Protein AF-0000000086274623 (afdb_homodimer)

Nearest PDB structures (foldseek):
  3n6q-assembly1_C  TM=8.538E-01  e=5.873E-21  Escherichia coli DH5[alpha]
  4aub-assembly1_B  TM=8.154E-01  e=6.224E-21  Escherichia coli K-12
  3n6q-assembly3_H-2  TM=8.302E-01  e=2.106E-20  Escherichia coli DH5[alpha]
  3n6q-assembly3_E-2  TM=8.415E-01  e=3.162E-20  Escherichia coli DH5[alpha]
  4aub-assembly1_C  TM=8.349E-01  e=3.988E-20  Escherichia coli K-12

Radius of gyration: 36.7 Å; Cα contacts (8 Å, |Δi|>4): 1396; chains: 2; bounding box: 78×183×95 Å

Organism: Populus euphratica (NCBI:txid75702)

pLDDT: mean 86.49, std 23.36, range [16.39, 98.94]

Sequence (740 aa):
MAMAMNVTSACFYLESNRRSVHGVRVVASKNFSVSKTEENKVKLGASDLKVSRLGLGAWSWGDTGYWNNSEWDDAKTKAAKSAFDVSIDGGITLFDTAEVYGSWLLNGAVNSETLLGSFIKERKQKDPEVEVAVATKFAALPWRLGRQSVVKALKDSLSRLGLSSVELYQLHWPGIWGNEGYIDGLGDAVEQGLVKAVGVSNYDESKLRNAYKKLKERGVPLAANQVNYSLIYRQPEENGVKAACDELGITLIAYSPMAQGVLTGKYTPENPPSGPRGKIYTPEFLTKLQPLLKRIKEIGQSYSKTNTQVILNWLLAQENVLPIPGAKNAQQAEEFAGALGWRLTSEEINELRSLAQDIIPLGFAQTIGKMAMAMNVTSACFYLESNRRSVHGVRVVASKNFSVSKTEENKVKLGASDLKVSRLGLGAWSWGDTGYWNNSEWDDAKTKAAKSAFDVSIDGGITLFDTAEVYGSWLLNGAVNSETLLGSFIKERKQKDPEVEVAVATKFAALPWRLGRQSVVKALKDSLSRLGLSSVELYQLHWPGIWGNEGYIDGLGDAVEQGLVKAVGVSNYDESKLRNAYKKLKERGVPLAANQVNYSLIYRQPEENGVKAACDELGITLIAYSPMAQGVLTGKYTPENPPSGPRGKIYTPEFLTKLQPLLKRIKEIGQSYSKTNTQVILNWLLAQENVLPIPGAKNAQQAEEFAGALGWRLTSEEINELRSLAQDIIPLGFAQTIGK

Foldseek 3Di:
DDDDPPPDCCPPCPPPPPPVPPPPPPPPPPPPVVPPQVVQWDAQFPAPDIFGLAAAEQLLPQAQAANNVRDDDPVLLVFQLLLQVLLLVLNHAEYEAEQPRLDVVRPGRDHSLLSQLVSVVVVCVVPVPRHHAYEYEDEQDQVQDFLVSLLVVLVVSCVSSVHQAHAEYEHAAAHPVGCLRNLVNQLVCVVVVRYRAYEYEPDALVRRVVSQVNCVVVVGGHRAYEYADELQDHVCVVRCNVVSCVVRRGFYEHECHCVVPLQQVPAALVRHDDHPVCVQCHSVLRVLCVVLSVLLQVVCVVVVAGSLLSRLLLQSVSPSYYYHYYDSGNVVSNNNSSNPDDHDDPVSSVVSSVSSVPRHGPPVCVVRND/DDDDDPPDPPVPCPDDPPPPPVPPPPPPPPPPVVPPQVVQWDAQFPAPDIFGLAAAEQLLPQAQAANNVRDDDPVLLVFQLLLQVLLLVLNHAEYEAEQPRLDVVRPGRDHSLLSQLVSVVVVCVVPVPRHHAYEYEDEQDQVQDFLVSLQVVLVVSCVSSVHQAHAEYEHAAAHPVHCLRNLVNQLVCVVVVRYRAYEYEPDALVRRVVSQVNCVVVVGGHRAYEYADELQDHVCVVRCNVVSCVVRRGFYEHECHCVVPLQQVPAAQVRHDDHPVCVQCHSVLRVLCVVLSVLLQVVCVVVVAGSLLSRLLLQSVSPSYYYHYYDSGNVVSNNNSSNPDDHDDPVSSVVSSVSSVPRHGPPVCVVRND

InterPro domains:
  IPR018170 Aldo/keto reductase, conserved site [PS00062] (186-203)
  IPR023210 NADP-dependent oxidoreductase domain [PF00248] (53-355)
  IPR036812 NAD(P)-dependent oxidoreductase domain superfamily [G3DSA:3.20.20.100] (40-362)
  IPR036812 NAD(P)-dependent oxidoreductase domain superfamily [SSF51430] (42-358)
  IPR050791 Aldo/Keto Reductase [PTHR43625] (41-357)

Solvent-accessible surface area (backbone atoms only — not comparable to full-atom values): 39030 Å² total; per-residue (Å²): 138,90,86,82,86,79,84,84,82,80,76,78,74,76,77,74,76,72,71,75,68,74,60,69,68,68,67,69,68,74,73,73,74,64,68,74,74,73,75,54,50,38,63,36,30,68,34,90,51,68,36,34,58,39,37,35,24,33,62,58,40,32,18,14,60,74,70,35,81,66,49,72,53,69,69,54,52,51,26,37,45,40,12,52,52,40,20,47,76,56,58,34,30,27,39,37,44,24,66,59,24,10,16,70,92,55,59,20,78,35,39,22,37,39,51,51,20,52,47,51,54,56,47,34,73,79,36,73,81,65,74,73,40,40,31,36,31,43,79,51,44,93,87,56,64,47,28,64,43,43,42,52,48,48,53,53,44,29,61,46,28,70,42,85,52,39,46,29,42,23,36,55,40,67,38,87,42,48,49,66,38,47,52,50,9,51,52,51,29,43,76,70,54,42,26,73,37,34,34,36,14,63,55,51,39,68,57,41,54,50,49,40,52,58,32,48,76,70,72,40,54,49,14,32,40,35,33,72,34,28,81,51,40,56,57,39,73,73,62,44,30,46,58,46,24,64,74,70,35,22,24,34,32,18,37,50,31,42,60,82,48,57,58,47,61,80,47,40,47,91,46,47,53,66,67,68,52,26,74,42,44,29,41,68,54,41,53,70,42,43,66,46,48,51,50,41,42,54,55,10,57,77,68,77,41,49,31,53,20,44,51,50,24,52,48,57,66,64,59,69,37,36,43,25,47,68,46,67,25,37,70,55,26,52,47,56,47,65,25,55,95,64,78,75,50,73,65,55,50,51,49,52,48,61,61,24,68,83,46,67,58,64,49,62,39,64,33,64,62,117,134,83,82,73,88,79,79,77,78,78,73,77,78,76,81,76,75,73,72,79,71,76,70,75,71,69,68,69,71,74,74,74,76,67,74,75,73,75,77,52,50,38,64,37,29,68,35,92,52,68,36,33,58,39,35,35,23,34,63,57,39,32,18,13,60,74,71,36,82,68,50,72,52,69,68,53,52,51,26,36,44,40,13,52,53,40,20,48,76,56,60,35,30,27,38,37,46,26,67,58,24,9,15,70,90,56,59,19,76,36,38,23,37,38,52,50,21,54,48,49,54,56,47,34,73,77,37,73,80,64,74,73,40,39,31,37,31,43,78,52,44,94,85,58,61,48,28,62,43,45,42,53,50,48,53,52,46,27,60,46,27,71,42,82,54,38,46,31,41,24,37,55,39,66,37,88,41,48,49,65,38,45,51,50,8,51,53,50,29,43,76,70,56,43,27,73,39,34,34,38,14,62,54,50,39,68,58,41,52,52,50,40,52,58,33,47,77,70,71,40,54,48,14,32,41,35,32,73,34,27,79,52,39,57,58,40,74,74,63,44,31,47,58,47,23,64,71,71,36,22,23,35,30,18,35,48,32,41,59,82,47,56,58,47,62,81,46,39,47,92,47,48,54,68,68,70,51,26,74,42,45,29,42,69,53,41,54,70,42,44,66,47,50,51,50,42,42,54,55,9,57,76,68,77,42,48,31,53,20,44,51,50,25,52,47,58,66,64,59,69,37,37,42,25,45,69,45,67,24,36,69,55,27,51,46,55,51,65,25,54,98,66,77,76,50,72,65,55,51,51,49,52,47,60,62,25,67,83,47,67,58,63,50,63,38,62,32,65,64,116

Secondary structure (DSSP, 8-state):
-----------------------------------TTGGGEEE-TTSS-EEESSEEE-TTTT-SSSSSTT---HHHHHHHHHHHHHHHHTT--EEE--TTTTSGGGT-SS-HHHHHHHHHHHHHHH-TT---EEEEEE---TT--HHHHHHHHHHHHHHHHT-S-EEEEEESS--SS-SHHHHHHHHHHHHTTSEEEEEEES--HHHHHHHHHHHHHTT--EEEEEEE-BTTB-HHHHSSHHHHHHHHT-EEEEESTTTTTGGGT--BTTBPPPTTHHHHS-HHHHHHHHHHHHHHHHHHHHHT--HHHHHHHHHHTSSSEEE--B-SSHHHHHHHHTTSS----HHHHHHHHHHHTT---HHHIIIII-/-----------------------------------SSGGGEEE-TTSS-EEESSEEE-TTTT-SSSSSTT---HHHHHHHHHHHHHHHHTT--EEE--TTTTSGGGT-SS-HHHHHHHHHHHHHHH-TT---EEEEEE---TT--HHHHHHHHHHHHHHHHT-S-EEEEEESS--SS-SHHHHHHHHHHHHTTSEEEEEEES--HHHHHHHHHHHHHTT--EEEEEEE-BTTB-HHHHSSHHHHHHHHT-EEEEESTTTTTGGGT--BTTBPPPTTHHHHS-HHHHHHHHHHHHHHHHHHHHHT--HHHHHHHHHHTSSSEEE--B-SSHHHHHHHHTTSS----HHHHHHHHHHHTT---HHHIIIII-

Structure (mmCIF, N/CA/C/O backbone):
data_AF-0000000086274623-model_v1
#
loop_
_entity.id
_entity.type
_entity.pdbx_description
1 polymer 'Uncharacterized oxidoreductase At1g06690, chloroplastic-like'
#
loop_
_atom_site.group_PDB
_atom_site.id
_atom_site.type_symbol
_atom_site.label_atom_id
_atom_site.label_alt_id
_atom_site.label_comp_id
_atom_site.label_asym_id
_atom_site.label_entity_id
_atom_site.label_seq_id
_atom_site.pdbx_PDB_ins_code
_atom_site.Cartn_x
_atom_site.Cartn_y
_atom_site.Cartn_z
_atom_site.occupancy
_atom_site.B_iso_or_equiv
_atom_site.auth_seq_id
_atom_site.auth_comp_id
_atom_site.auth_asym_id
_atom_site.auth_atom_id
_atom_site.pdbx_PDB_model_num
ATOM 1 N N . MET A 1 1 ? -46.938 74.812 41.156 1 18.73 1 MET A N 1
ATOM 2 C CA . MET A 1 1 ? -46.219 75.875 41.844 1 18.73 1 MET A CA 1
ATOM 3 C C . MET A 1 1 ? -44.75 75.562 41.938 1 18.73 1 MET A C 1
ATOM 5 O O . MET A 1 1 ? -44.344 74.438 42.25 1 18.73 1 MET A O 1
ATOM 9 N N . ALA A 1 2 ? -43.594 76.5 41.688 1 17.27 2 ALA A N 1
ATOM 10 C CA . ALA A 1 2 ? -42.469 76.5 40.75 1 17.27 2 ALA A CA 1
ATOM 11 C C . ALA A 1 2 ? -41.25 75.812 41.406 1 17.27 2 ALA A C 1
ATOM 13 O O . ALA A 1 2 ? -40.438 75.188 40.719 1 17.27 2 ALA A O 1
ATOM 14 N N . MET A 1 3 ? -40.906 75.438 42.812 1 16.88 3 MET A N 1
ATOM 15 C CA . MET A 1 3 ? -39.875 76.25 43.375 1 16.88 3 MET A CA 1
ATOM 16 C C . MET A 1 3 ? -38.5 75.75 43.062 1 16.88 3 MET A C 1
ATOM 18 O O . MET A 1 3 ? -38.25 74.5 43.125 1 16.88 3 MET A O 1
ATOM 22 N N . ALA A 1 4 ? -37.375 76.5 42.5 1 18.34 4 ALA A N 1
ATOM 23 C CA . ALA A 1 4 ? -36.188 76.75 41.688 1 18.34 4 ALA A CA 1
ATOM 24 C C . ALA A 1 4 ? -34.906 76.438 42.5 1 18.34 4 ALA A C 1
ATOM 26 O O . ALA A 1 4 ? -34.281 77.438 42.969 1 18.34 4 ALA A O 1
ATOM 27 N N . MET A 1 5 ? -34.75 75.438 43.562 1 18.59 5 MET A N 1
ATOM 28 C CA . MET A 1 5 ? -33.75 75.625 44.594 1 18.59 5 MET A CA 1
ATOM 29 C C . MET A 1 5 ? -32.344 75.562 44.031 1 18.59 5 MET A C 1
ATOM 31 O O . MET A 1 5 ? -31.984 74.562 43.406 1 18.59 5 MET A O 1
ATOM 35 N N . ASN A 1 6 ? -31.5 76.75 43.719 1 20.03 6 ASN A N 1
ATOM 36 C CA . ASN A 1 6 ? -30.359 77.25 42.969 1 20.03 6 ASN A CA 1
ATOM 37 C C . ASN A 1 6 ? -29.031 76.875 43.625 1 20.03 6 ASN A C 1
ATOM 39 O O . ASN A 1 6 ? -28.703 77.375 44.688 1 20.03 6 ASN A O 1
ATOM 43 N N . VAL A 1 7 ? -28.703 75.5 43.906 1 20.78 7 VAL A N 1
ATOM 44 C CA . VAL A 1 7 ? -27.688 75.062 44.875 1 20.78 7 VAL A CA 1
ATOM 45 C C . VAL A 1 7 ? -26.312 75.562 44.406 1 20.78 7 VAL A C 1
ATOM 47 O O . VAL A 1 7 ? -26 75.5 43.219 1 20.78 7 VAL A O 1
ATOM 50 N N . THR A 1 8 ? -25.594 76.5 45.188 1 19.23 8 THR A N 1
ATOM 51 C CA . THR A 1 8 ? -24.484 77.438 45.281 1 19.23 8 THR A CA 1
ATOM 52 C C . THR A 1 8 ? -23.141 76.75 45.125 1 19.23 8 THR A C 1
ATOM 54 O O . THR A 1 8 ? -22.859 75.75 45.844 1 19.23 8 THR A O 1
ATOM 57 N N . SER A 1 9 ? -22.344 76.812 43.812 1 20.19 9 SER A N 1
ATOM 58 C CA . SER A 1 9 ? -21.312 76.125 43.031 1 20.19 9 SER A CA 1
ATOM 59 C C . SER A 1 9 ? -19.922 76.375 43.562 1 20.19 9 SER A C 1
ATOM 61 O O . SER A 1 9 ? -19.344 77.438 43.281 1 20.19 9 SER A O 1
ATOM 63 N N . ALA A 1 10 ? -19.719 76.312 44.969 1 21.19 10 ALA A N 1
ATOM 64 C CA . ALA A 1 10 ? -18.562 76.938 45.625 1 21.19 10 ALA A CA 1
ATOM 65 C C . ALA A 1 10 ? -17.25 76.375 45.062 1 21.19 10 ALA A C 1
ATOM 67 O O . ALA A 1 10 ? -17.016 75.188 45.062 1 21.19 10 ALA A O 1
ATOM 68 N N . CYS A 1 11 ? -16.594 77.062 44.031 1 21.73 11 CYS A N 1
ATOM 69 C CA . CYS A 1 11 ? -15.531 76.75 43.062 1 21.73 11 CYS A CA 1
ATOM 70 C C . CYS A 1 11 ? -14.172 76.688 43.75 1 21.73 11 CYS A C 1
ATOM 72 O O . CYS A 1 11 ? -13.602 77.75 44.094 1 21.73 11 CYS A O 1
ATOM 74 N N . PHE A 1 12 ? -14.086 76 44.906 1 21.39 12 PHE A N 1
ATOM 75 C CA . PHE A 1 12 ? -12.898 76.188 45.75 1 21.39 12 PHE A CA 1
ATOM 76 C C . PHE A 1 12 ? -11.633 75.875 44.938 1 21.39 12 PHE A C 1
ATOM 78 O O . PHE A 1 12 ? -11.539 74.812 44.344 1 21.39 12 PHE A O 1
ATOM 85 N N . TYR A 1 13 ? -10.883 76.875 44.5 1 21.28 13 TYR A N 1
ATOM 86 C CA . TYR A 1 13 ? -9.773 77 43.562 1 21.28 13 TYR A CA 1
ATOM 87 C C . TYR A 1 13 ? -8.508 76.375 44.125 1 21.28 13 TYR A C 1
ATOM 89 O O . TYR A 1 13 ? -7.68 77.062 44.75 1 21.28 13 TYR A O 1
ATOM 97 N N . LEU A 1 14 ? -8.594 75.5 45.062 1 23.17 14 LEU A N 1
ATOM 98 C CA . LEU A 1 14 ? -7.363 75.375 45.844 1 23.17 14 LEU A CA 1
ATOM 99 C C . LEU A 1 14 ? -6.203 75 44.938 1 23.17 14 LEU A C 1
ATOM 101 O O . LEU A 1 14 ? -6.316 74.062 44.125 1 23.17 14 LEU A O 1
ATOM 105 N N . GLU A 1 15 ? -5.328 76 44.594 1 23.48 15 GLU A N 1
ATOM 106 C CA . GLU A 1 15 ? -4.211 76 43.656 1 23.48 15 GLU A CA 1
ATOM 107 C C . GLU A 1 15 ? -3.16 75 43.969 1 23.48 15 GLU A C 1
ATOM 109 O O . GLU A 1 15 ? -2.648 74.938 45.094 1 23.48 15 GLU A O 1
ATOM 114 N N . SER A 1 16 ? -3.383 73.812 43.562 1 23.33 16 SER A N 1
ATOM 115 C CA . SER A 1 16 ? -2.648 72.562 43.812 1 23.33 16 SER A CA 1
ATOM 116 C C . SER A 1 16 ? -1.186 72.688 43.406 1 23.33 16 SER A C 1
ATOM 118 O O . SER A 1 16 ? -0.883 73.25 42.312 1 23.33 16 SER A O 1
ATOM 120 N N . ASN A 1 17 ? -0.335 73.25 44.344 1 22.94 17 ASN A N 1
ATOM 121 C CA . ASN A 1 17 ? 1.113 73.438 44.344 1 22.94 17 ASN A CA 1
ATOM 122 C C . ASN A 1 17 ? 1.807 72.25 43.594 1 22.94 17 ASN A C 1
ATOM 124 O O . ASN A 1 17 ? 1.585 71.125 43.875 1 22.94 17 ASN A O 1
ATOM 128 N N . ARG A 1 18 ? 2.266 72.688 42.406 1 22.44 18 ARG A N 1
ATOM 129 C CA . ARG A 1 18 ? 2.742 71.812 41.312 1 22.44 18 ARG A CA 1
ATOM 130 C C . ARG A 1 18 ? 4.035 71.125 41.688 1 22.44 18 ARG A C 1
ATOM 132 O O . ARG A 1 18 ? 5.125 71.688 41.531 1 22.44 18 ARG A O 1
ATOM 139 N N . ARG A 1 19 ? 4.219 70.938 43.094 1 23.83 19 ARG A N 1
ATOM 140 C CA . ARG A 1 19 ? 5.551 70.375 43.312 1 23.83 19 ARG A CA 1
ATOM 141 C C . ARG A 1 19 ? 5.926 69.375 42.219 1 23.83 19 ARG A C 1
ATOM 143 O O . ARG A 1 19 ? 5.145 68.438 41.906 1 23.83 19 ARG A O 1
ATOM 150 N N . SER A 1 20 ? 6.824 69.938 41.375 1 23.94 20 SER A N 1
ATOM 151 C CA . SER A 1 20 ? 7.293 69.312 40.156 1 23.94 20 SER A CA 1
ATOM 152 C C . SER A 1 20 ? 7.809 67.875 40.406 1 23.94 20 SER A C 1
ATOM 154 O O . SER A 1 20 ? 8.75 67.688 41.156 1 23.94 20 SER A O 1
ATOM 156 N N . VAL A 1 21 ? 6.914 67.125 40.781 1 23.42 21 VAL A N 1
ATOM 157 C CA . VAL A 1 21 ? 7.262 65.75 41.094 1 23.42 21 VAL A CA 1
ATOM 158 C C . VAL A 1 21 ? 8.281 65.188 40.062 1 23.42 21 VAL A C 1
ATOM 160 O O . VAL A 1 21 ? 8.188 65.5 38.875 1 23.42 21 VAL A O 1
ATOM 163 N N . HIS A 1 22 ? 9.508 65.25 40.594 1 25.3 22 HIS A N 1
ATOM 164 C CA . HIS A 1 22 ? 10.727 64.625 40.094 1 25.3 22 HIS A CA 1
ATOM 165 C C . HIS A 1 22 ? 10.438 63.312 39.375 1 25.3 22 HIS A C 1
ATOM 167 O O . HIS A 1 22 ? 10.242 62.281 40.031 1 25.3 22 HIS A O 1
ATOM 173 N N . GLY A 1 23 ? 9.445 63.438 38.688 1 21.02 23 GLY A N 1
ATOM 174 C CA . GLY A 1 23 ? 9.062 62.125 38.281 1 21.02 23 GLY A CA 1
ATOM 175 C C . GLY A 1 23 ? 10.227 61.281 37.75 1 21.02 23 GLY A C 1
ATOM 176 O O . GLY A 1 23 ? 11.156 61.844 37.156 1 21.02 23 GLY A O 1
ATOM 177 N N . VAL A 1 24 ? 10.57 60.344 38.625 1 23.11 24 VAL A N 1
ATOM 178 C CA . VAL A 1 24 ? 11.391 59.188 38.281 1 23.11 24 VAL A CA 1
ATOM 179 C C . VAL A 1 24 ? 11.211 58.844 36.812 1 23.11 24 VAL A C 1
ATOM 181 O O . VAL A 1 24 ? 10.102 58.531 36.375 1 23.11 24 VAL A O 1
ATOM 184 N N . ARG A 1 25 ? 11.953 59.719 36.125 1 22.97 25 ARG A N 1
ATOM 185 C CA . ARG A 1 25 ? 11.836 59.375 34.688 1 22.97 25 ARG A CA 1
ATOM 186 C C . ARG A 1 25 ? 11.703 57.875 34.5 1 22.97 25 ARG A C 1
ATOM 188 O O . ARG A 1 25 ? 12.555 57.094 34.969 1 22.97 25 ARG A O 1
ATOM 195 N N . VAL A 1 26 ? 10.516 57.406 34.719 1 22.41 26 VAL A N 1
ATOM 196 C CA . VAL A 1 26 ? 10.391 56 34.344 1 22.41 26 VAL A CA 1
ATOM 197 C C . VAL A 1 26 ? 11.281 55.688 33.156 1 22.41 26 VAL A C 1
ATOM 199 O O . VAL A 1 26 ? 11.211 56.344 32.125 1 22.41 26 VAL A O 1
ATOM 202 N N . VAL A 1 27 ? 12.492 55.406 33.469 1 24.34 27 VAL A N 1
ATOM 203 C CA . VAL A 1 27 ? 13.305 54.719 32.469 1 24.34 27 VAL A CA 1
ATOM 204 C C . VAL A 1 27 ? 12.398 54.062 31.422 1 24.34 27 VAL A C 1
ATOM 206 O O . VAL A 1 27 ? 11.539 53.25 31.781 1 24.34 27 VAL A O 1
ATOM 209 N N . ALA A 1 28 ? 12.109 54.875 30.578 1 25.17 28 ALA A N 1
ATOM 210 C CA . ALA A 1 28 ? 11.367 54.312 29.453 1 25.17 28 ALA A CA 1
ATOM 211 C C . ALA A 1 28 ? 11.719 52.844 29.234 1 25.17 28 ALA A C 1
ATOM 213 O O . ALA A 1 28 ? 12.883 52.5 28.984 1 25.17 28 ALA A O 1
ATOM 214 N N . SER A 1 29 ? 11.156 52.062 30.047 1 22.73 29 SER A N 1
ATOM 215 C CA . SER A 1 29 ? 11.383 50.625 29.797 1 22.73 29 SER A CA 1
ATOM 216 C C . SER A 1 29 ? 11.555 50.344 28.312 1 22.73 29 SER A C 1
ATOM 218 O O . SER A 1 29 ? 10.758 50.812 27.484 1 22.73 29 SER A O 1
ATOM 220 N N . LYS A 1 30 ? 12.773 50.469 27.797 1 28.14 30 LYS A N 1
ATOM 221 C CA . LYS A 1 30 ? 13.109 49.969 26.469 1 28.14 30 LYS A CA 1
ATOM 222 C C . LYS A 1 30 ? 12.125 48.875 26.016 1 28.14 30 LYS A C 1
ATOM 224 O O . LYS A 1 30 ? 11.945 47.875 26.703 1 28.14 30 LYS A O 1
ATOM 229 N N . ASN A 1 31 ? 11.102 49.406 25.531 1 25.64 31 ASN A N 1
ATOM 230 C CA . ASN A 1 31 ? 10.109 48.562 24.844 1 25.64 31 ASN A CA 1
ATOM 231 C C . ASN A 1 31 ? 10.781 47.438 24.031 1 25.64 31 ASN A C 1
ATOM 233 O O . ASN A 1 31 ? 11.516 47.719 23.094 1 25.64 31 ASN A O 1
ATOM 237 N N . PHE A 1 32 ? 11.383 46.5 24.625 1 27.47 32 PHE A N 1
ATOM 238 C CA . PHE A 1 32 ? 11.859 45.312 23.906 1 27.47 32 PHE A CA 1
ATOM 239 C C . PHE A 1 32 ? 10.867 44.906 22.828 1 27.47 32 PHE A C 1
ATOM 241 O O . PHE A 1 32 ? 9.766 44.438 23.125 1 27.47 32 PHE A O 1
ATOM 248 N N . SER A 1 33 ? 10.664 45.688 21.812 1 30.03 33 SER A N 1
ATOM 249 C CA . SER A 1 33 ? 10.07 45.188 20.578 1 30.03 33 SER A CA 1
ATOM 250 C C . SER A 1 33 ? 10.531 43.781 20.281 1 30.03 33 SER A C 1
ATOM 252 O O . SER A 1 33 ? 11.633 43.562 19.781 1 30.03 33 SER A O 1
ATOM 254 N N . VAL A 1 34 ? 10.562 42.875 21.188 1 33.84 34 VAL A N 1
ATOM 255 C CA . VAL A 1 34 ? 10.742 41.469 20.875 1 33.84 34 VAL A CA 1
ATOM 256 C C . VAL A 1 34 ? 10.047 41.125 19.547 1 33.84 34 VAL A C 1
ATOM 258 O O . VAL A 1 34 ? 8.844 41.344 19.406 1 33.84 34 VAL A O 1
ATOM 261 N N . SER A 1 35 ? 10.688 41.219 18.453 1 34.34 35 SER A N 1
ATOM 262 C CA . SER A 1 35 ? 10.227 40.812 17.125 1 34.34 35 SER A CA 1
ATOM 263 C C . SER A 1 35 ? 9.227 39.656 17.219 1 34.34 35 SER A C 1
ATOM 265 O O . SER A 1 35 ? 9.5 38.625 17.859 1 34.34 35 SER A O 1
ATOM 267 N N . LYS A 1 36 ? 7.977 39.781 17.172 1 40.62 36 LYS A N 1
ATOM 268 C CA . LYS A 1 36 ? 6.75 38.969 17.188 1 40.62 36 LYS A CA 1
ATOM 269 C C . LYS A 1 36 ? 6.957 37.625 16.547 1 40.62 36 LYS A C 1
ATOM 271 O O . LYS A 1 36 ? 6.168 36.688 16.766 1 40.62 36 LYS A O 1
ATOM 276 N N . THR A 1 37 ? 7.777 37.469 15.438 1 41.81 37 THR A N 1
ATOM 277 C CA . THR A 1 37 ? 7.863 36.344 14.516 1 41.81 37 THR A CA 1
ATOM 278 C C . THR A 1 37 ? 8.531 35.156 15.195 1 41.81 37 THR A C 1
ATOM 280 O O . THR A 1 37 ? 8.133 34 14.977 1 41.81 37 THR A O 1
ATOM 283 N N . GLU A 1 38 ? 9.672 35.344 15.891 1 46.06 38 GLU A N 1
ATOM 284 C CA . GLU A 1 38 ? 10.469 34.25 16.438 1 46.06 38 GLU A CA 1
ATOM 285 C C . GLU A 1 38 ? 9.734 33.562 17.578 1 46.06 38 GLU A C 1
ATOM 287 O O . GLU A 1 38 ? 9.969 32.375 17.828 1 46.06 38 GLU A O 1
ATOM 292 N N . GLU A 1 39 ? 8.859 34.281 18.25 1 52.16 39 GLU A N 1
ATOM 293 C CA . GLU A 1 39 ? 8.219 33.812 19.484 1 52.16 39 GLU A CA 1
ATOM 294 C C . GLU A 1 39 ? 7.164 32.75 19.203 1 52.16 39 GLU A C 1
ATOM 296 O O . GLU A 1 39 ? 6.801 31.969 20.078 1 52.16 39 GLU A O 1
ATOM 301 N N . ASN A 1 40 ? 6.859 32.438 17.891 1 76.19 40 ASN A N 1
ATOM 302 C CA . ASN A 1 40 ? 5.66 31.609 17.734 1 76.19 40 ASN A CA 1
ATOM 303 C C . ASN A 1 40 ? 5.969 30.281 17.062 1 76.19 40 ASN A C 1
ATOM 305 O O . ASN A 1 40 ? 5.102 29.688 16.422 1 76.19 40 ASN A O 1
ATOM 309 N N . LYS A 1 41 ? 7.363 29.938 17.203 1 92.44 41 LYS A N 1
ATOM 310 C CA . LYS A 1 41 ? 7.711 28.656 16.609 1 92.44 41 LYS A CA 1
ATOM 311 C C . LYS A 1 41 ? 7.934 27.594 17.672 1 92.44 41 LYS A C 1
ATOM 313 O O . LYS A 1 41 ? 8.203 27.906 18.844 1 92.44 41 LYS A O 1
ATOM 318 N N . VAL A 1 42 ? 7.809 26.406 17.281 1 95.31 42 VAL A N 1
ATOM 319 C CA . VAL A 1 42 ? 8.031 25.281 18.172 1 95.31 42 VAL A CA 1
ATOM 320 C C . VAL A 1 42 ? 9.016 24.297 17.531 1 95.31 42 VAL A C 1
ATOM 322 O O . VAL A 1 42 ? 9.039 24.141 16.312 1 95.31 42 VAL A O 1
ATOM 325 N N . LYS A 1 43 ? 9.781 23.688 18.422 1 96.44 43 LYS A N 1
ATOM 326 C CA . LYS A 1 43 ? 10.672 22.641 17.953 1 96.44 43 LYS A CA 1
ATOM 327 C C . LYS A 1 43 ? 9.883 21.375 17.578 1 96.44 43 LYS A C 1
ATOM 329 O O . LYS A 1 43 ? 8.945 21 18.281 1 96.44 43 LYS A O 1
ATOM 334 N N . LEU A 1 44 ? 10.289 20.703 16.5 1 97.56 44 LEU A N 1
ATOM 335 C CA . LEU A 1 44 ? 9.648 19.453 16.125 1 97.56 44 LEU A CA 1
ATOM 336 C C . LEU A 1 44 ? 10.336 18.266 16.797 1 97.56 44 LEU A C 1
ATOM 338 O O . LEU A 1 44 ? 11.422 17.844 16.391 1 97.56 44 LEU A O 1
ATOM 342 N N . GLY A 1 45 ? 9.703 17.766 17.75 1 96.44 45 GLY A N 1
ATOM 343 C CA . GLY A 1 45 ? 10.297 16.688 18.531 1 96.44 45 GLY A CA 1
ATOM 344 C C . GLY A 1 45 ? 11.68 17.047 19.062 1 96.44 45 GLY A C 1
ATOM 345 O O . GLY A 1 45 ? 11.898 18.156 19.547 1 96.44 45 GLY A O 1
ATOM 346 N N . ALA A 1 46 ? 12.5 16.062 19.016 1 96.19 46 ALA A N 1
ATOM 347 C CA . ALA A 1 46 ? 13.852 16.25 19.531 1 96.19 46 ALA A CA 1
ATOM 348 C C . ALA A 1 46 ? 14.789 16.766 18.453 1 96.19 46 ALA A C 1
ATOM 350 O O . ALA A 1 46 ? 16 16.859 18.656 1 96.19 46 ALA A O 1
ATOM 351 N N . SER A 1 47 ? 14.188 17.125 17.328 1 96.62 47 SER A N 1
ATOM 352 C CA . SER A 1 47 ? 15.016 17.672 16.266 1 96.62 47 SER A CA 1
ATOM 353 C C . SER A 1 47 ? 15.336 19.141 16.531 1 96.62 47 SER A C 1
ATOM 355 O O . SER A 1 47 ? 14.797 19.75 17.453 1 96.62 47 SER A O 1
ATOM 357 N N . ASP A 1 48 ? 16.203 19.766 15.633 1 95.94 48 ASP A N 1
ATOM 358 C CA . ASP A 1 48 ? 16.562 21.172 15.742 1 95.94 48 ASP A CA 1
ATOM 359 C C . ASP A 1 48 ? 15.656 22.031 14.867 1 95.94 48 ASP A C 1
ATOM 361 O O . ASP A 1 48 ? 15.781 23.266 14.852 1 95.94 48 ASP A O 1
ATOM 365 N N . LEU A 1 49 ? 14.75 21.344 14.266 1 97.5 49 LEU A N 1
ATOM 366 C CA . LEU A 1 49 ? 13.859 22.078 13.352 1 97.5 49 LEU A CA 1
ATOM 367 C C . LEU A 1 49 ? 12.781 22.828 14.133 1 97.5 49 LEU A C 1
ATOM 369 O O . LEU A 1 49 ? 12.07 22.219 14.945 1 97.5 49 LEU A O 1
ATOM 373 N N . LYS A 1 50 ? 12.688 24.125 13.859 1 97.56 50 LYS A N 1
ATOM 374 C CA . LYS A 1 50 ? 11.609 24.938 14.422 1 97.56 50 LYS A CA 1
ATOM 375 C C . LYS A 1 50 ? 10.586 25.312 13.352 1 97.56 50 LYS A C 1
ATOM 377 O O . LYS A 1 50 ? 10.953 25.719 12.242 1 97.56 50 LYS A O 1
ATOM 382 N N . VAL A 1 51 ? 9.336 25.125 13.719 1 97.88 51 VAL A N 1
ATOM 383 C CA . VAL A 1 51 ? 8.258 25.422 12.781 1 97.88 51 VAL A CA 1
ATOM 384 C C . VAL A 1 51 ? 7.148 26.188 13.492 1 97.88 51 VAL A C 1
ATOM 386 O O . VAL A 1 51 ? 7.133 26.266 14.727 1 97.88 51 VAL A O 1
ATOM 389 N N . SER A 1 52 ? 6.285 26.844 12.68 1 97.44 52 SER A N 1
ATOM 390 C CA . SER A 1 52 ? 5.117 27.484 13.273 1 97.44 52 SER A CA 1
ATOM 391 C C . SER A 1 52 ? 4.258 26.484 14.031 1 97.44 52 SER A C 1
ATOM 393 O O . SER A 1 52 ? 4.242 25.297 13.711 1 97.44 52 SER A O 1
ATOM 395 N N . ARG A 1 53 ? 3.539 26.938 15.039 1 96.12 53 ARG A N 1
ATOM 396 C CA . ARG A 1 53 ? 2.75 26.094 15.938 1 96.12 53 ARG A CA 1
ATOM 397 C C . ARG A 1 53 ? 1.571 25.469 15.195 1 96.12 53 ARG A C 1
ATOM 399 O O . ARG A 1 53 ? 0.961 24.516 15.688 1 96.12 53 ARG A O 1
ATOM 406 N N . LEU A 1 54 ? 1.25 26.078 14.148 1 97.31 54 LEU A N 1
ATOM 407 C CA . LEU A 1 54 ? 0.229 25.594 13.219 1 97.31 54 LEU A CA 1
ATOM 408 C C . LEU A 1 54 ? 0.79 25.484 11.805 1 97.31 54 LEU A C 1
ATOM 410 O O . LEU A 1 54 ? 1.595 26.312 11.383 1 97.31 54 LEU A O 1
ATOM 414 N N . GLY A 1 55 ? 0.455 24.328 11.133 1 98.19 55 GLY A N 1
ATOM 415 C CA . GLY A 1 55 ? 0.794 24.219 9.719 1 98.19 55 GLY A CA 1
ATOM 416 C C . GLY A 1 55 ? -0.416 24.281 8.805 1 98.19 55 GLY A C 1
ATOM 417 O O . GLY A 1 55 ? -1.542 24.469 9.273 1 98.19 55 GLY A O 1
ATOM 418 N N . LEU A 1 56 ? -0.133 24.219 7.531 1 98.62 56 LEU A N 1
ATOM 419 C CA . LEU A 1 56 ? -1.191 24.141 6.531 1 98.62 56 LEU A CA 1
ATOM 420 C C . LEU A 1 56 ? -1.028 22.891 5.66 1 98.62 56 LEU A C 1
ATOM 422 O O . LEU A 1 56 ? 0.046 22.656 5.102 1 98.62 56 LEU A O 1
ATOM 426 N N . GLY A 1 57 ? -2.121 22.125 5.598 1 98.38 57 GLY A N 1
ATOM 427 C CA . GLY A 1 57 ? -2.115 20.938 4.758 1 98.38 57 GLY A CA 1
ATOM 428 C C . GLY A 1 57 ? -2.527 21.219 3.324 1 98.38 57 GLY A C 1
ATOM 429 O O . GLY A 1 57 ? -3.529 21.906 3.084 1 98.38 57 GLY A O 1
ATOM 430 N N . ALA A 1 58 ? -1.815 20.594 2.33 1 97.88 58 ALA A N 1
ATOM 431 C CA . ALA A 1 58 ? -2.041 20.859 0.914 1 97.88 58 ALA A CA 1
ATOM 432 C C . ALA A 1 58 ? -2.666 19.656 0.213 1 97.88 58 ALA A C 1
ATOM 434 O O . ALA A 1 58 ? -2.535 19.516 -1.004 1 97.88 58 ALA A O 1
ATOM 435 N N . TRP A 1 59 ? -3.346 18.797 0.898 1 93.88 59 TRP A N 1
ATOM 436 C CA . TRP A 1 59 ? -3.953 17.594 0.337 1 93.88 59 TRP A CA 1
ATOM 437 C C . TRP A 1 59 ? -4.949 17.938 -0.763 1 93.88 59 TRP A C 1
ATOM 439 O O . TRP A 1 59 ? -5.043 17.25 -1.773 1 93.88 59 TRP A O 1
ATOM 449 N N . SER A 1 60 ? -5.637 19.062 -0.644 1 93 60 SER A N 1
ATOM 450 C CA . SER A 1 60 ? -6.695 19.422 -1.584 1 93 60 SER A CA 1
ATOM 451 C C . SER A 1 60 ? -6.121 20.062 -2.844 1 93 60 SER A C 1
ATOM 453 O O . SER A 1 60 ? -6.82 20.219 -3.846 1 93 60 SER A O 1
ATOM 455 N N . TRP A 1 61 ? -4.875 20.516 -2.742 1 96.44 61 TRP A N 1
ATOM 456 C CA . TRP A 1 61 ? -4.293 21.266 -3.852 1 96.44 61 TRP A CA 1
ATOM 457 C C . TRP A 1 61 ? -3.969 20.344 -5.02 1 96.44 61 TRP A C 1
ATOM 459 O O . TRP A 1 61 ? -3.156 19.422 -4.891 1 96.44 61 TRP A O 1
ATOM 469 N N . GLY A 1 62 ? -4.605 20.594 -6.141 1 94.25 62 GLY A N 1
ATOM 470 C CA . GLY A 1 62 ? -4.395 19.812 -7.352 1 94.25 62 GLY A CA 1
ATOM 471 C C . GLY A 1 62 ? -5.246 18.562 -7.41 1 94.25 62 GLY A C 1
ATOM 472 O O . GLY A 1 62 ? -5.258 17.859 -8.422 1 94.25 62 GLY A O 1
ATOM 473 N N . ASP A 1 63 ? -5.941 18.281 -6.355 1 89.38 63 ASP A N 1
ATOM 474 C CA . ASP A 1 63 ? -6.777 17.094 -6.254 1 89.38 63 ASP A CA 1
ATOM 475 C C . ASP A 1 63 ? -8.07 17.266 -7.051 1 89.38 63 ASP A C 1
ATOM 477 O O . ASP A 1 63 ? -8.664 18.344 -7.059 1 89.38 63 ASP A O 1
ATOM 481 N N . THR A 1 64 ? -8.562 16.203 -7.703 1 83.88 64 THR A N 1
ATOM 482 C CA . THR A 1 64 ? -9.82 16.266 -8.438 1 83.88 64 THR A CA 1
ATOM 483 C C . THR A 1 64 ? -10.797 15.219 -7.918 1 83.88 64 THR A C 1
ATOM 485 O O . THR A 1 64 ? -11.977 15.219 -8.289 1 83.88 64 THR A O 1
ATOM 488 N N . GLY A 1 65 ? -10.398 14.398 -7.129 1 76.44 65 GLY A N 1
ATOM 489 C CA . GLY A 1 65 ? -11.227 13.25 -6.785 1 76.44 65 GLY A CA 1
ATOM 490 C C . GLY A 1 65 ? -11.852 13.352 -5.406 1 76.44 65 GLY A C 1
ATOM 491 O O . GLY A 1 65 ? -13.062 13.211 -5.254 1 76.44 65 GLY A O 1
ATOM 492 N N . TYR A 1 66 ? -11.133 13.766 -4.434 1 77.25 66 TYR A N 1
ATOM 493 C CA . TYR A 1 66 ? -11.594 13.688 -3.049 1 77.25 66 TYR A CA 1
ATOM 494 C C . TYR A 1 66 ? -12.117 15.031 -2.57 1 77.25 66 TYR A C 1
ATOM 496 O O . TYR A 1 66 ? -13.172 15.109 -1.938 1 77.25 66 TYR A O 1
ATOM 504 N N . TRP A 1 67 ? -11.445 16.094 -2.99 1 81.44 67 TRP A N 1
ATOM 505 C CA . TRP A 1 67 ? -11.75 17.391 -2.393 1 81.44 67 TRP A CA 1
ATOM 506 C C . TRP A 1 67 ? -12.453 18.297 -3.391 1 81.44 67 TRP A C 1
ATOM 508 O O . TRP A 1 67 ? -13.141 19.25 -3 1 81.44 67 TRP A O 1
ATOM 518 N N . ASN A 1 68 ? -12.172 18.172 -4.762 1 78.56 68 ASN A N 1
ATOM 519 C CA . ASN A 1 68 ? -12.586 19.203 -5.711 1 78.56 68 ASN A CA 1
ATOM 520 C C . ASN A 1 68 ? -13.562 18.656 -6.746 1 78.56 68 ASN A C 1
ATOM 522 O O . ASN A 1 68 ? -13.742 19.266 -7.809 1 78.56 68 ASN A O 1
ATOM 526 N N . ASN A 1 69 ? -14.367 17.781 -6.383 1 75 69 ASN A N 1
ATOM 527 C CA . ASN A 1 69 ? -15.477 17.281 -7.188 1 75 69 ASN A CA 1
ATOM 528 C C . ASN A 1 69 ? -15.117 17.234 -8.672 1 75 69 ASN A C 1
ATOM 530 O O . ASN A 1 69 ? -15.828 17.797 -9.508 1 75 69 ASN A O 1
ATOM 534 N N . SER A 1 70 ? -14.055 16.812 -9.086 1 72.12 70 SER A N 1
ATOM 535 C CA . SER A 1 70 ? -13.664 16.328 -10.406 1 72.12 70 SER A CA 1
ATOM 536 C C . SER A 1 70 ? -13.062 17.453 -11.242 1 72.12 70 SER A C 1
ATOM 538 O O . SER A 1 70 ? -13.008 17.344 -12.477 1 72.12 70 SER A O 1
ATOM 540 N N . GLU A 1 71 ? -12.742 18.578 -10.695 1 82.56 71 GLU A N 1
ATOM 541 C CA . GLU A 1 71 ? -12.156 19.641 -11.516 1 82.56 71 GLU A CA 1
ATOM 542 C C . GLU A 1 71 ? -11.086 20.406 -10.75 1 82.56 71 GLU A C 1
ATOM 544 O O . GLU A 1 71 ? -11.195 20.594 -9.539 1 82.56 71 GLU A O 1
ATOM 549 N N . TRP A 1 72 ? -10 20.75 -11.484 1 91.06 72 TRP A N 1
ATOM 550 C CA . TRP A 1 72 ? -8.969 21.688 -11.039 1 91.06 72 TRP A CA 1
ATOM 551 C C . TRP A 1 72 ? -8.656 22.703 -12.125 1 91.06 72 TRP A C 1
ATOM 553 O O . TRP A 1 72 ? -8.117 22.359 -13.18 1 91.06 72 TRP A O 1
ATOM 563 N N . ASP A 1 73 ? -9.094 23.891 -11.875 1 92.12 73 ASP A N 1
ATOM 564 C CA . ASP A 1 73 ? -8.938 24.922 -12.883 1 92.12 73 ASP A CA 1
ATOM 565 C C . ASP A 1 73 ? -8.086 26.078 -12.359 1 92.12 73 ASP A C 1
ATOM 567 O O . ASP A 1 73 ? -7.488 25.984 -11.289 1 92.12 73 ASP A O 1
ATOM 571 N N . ASP A 1 74 ? -8.008 27.141 -13.156 1 94.19 74 ASP A N 1
ATOM 572 C CA . ASP A 1 74 ? -7.168 28.281 -12.828 1 94.19 74 ASP A CA 1
ATOM 573 C C . ASP A 1 74 ? -7.668 29 -11.578 1 94.19 74 ASP A C 1
ATOM 575 O O . ASP A 1 74 ? -6.875 29.516 -10.789 1 94.19 74 ASP A O 1
ATOM 579 N N . ALA A 1 75 ? -8.914 29.062 -11.438 1 95.06 75 ALA A N 1
ATOM 580 C CA . ALA A 1 75 ? -9.492 29.734 -10.266 1 95.06 75 ALA A CA 1
ATOM 581 C C . ALA A 1 75 ? -9.078 29.031 -8.977 1 95.06 75 ALA A C 1
ATOM 583 O O . ALA A 1 75 ? -8.75 29.672 -7.984 1 95.06 75 ALA A O 1
ATOM 584 N N . LYS A 1 76 ? -9.102 27.734 -9.023 1 95.81 76 LYS A N 1
ATOM 585 C CA . LYS A 1 76 ? -8.703 26.953 -7.859 1 95.81 76 LYS A CA 1
ATOM 586 C C . LYS A 1 76 ? -7.203 27.094 -7.59 1 95.81 76 LYS A C 1
ATOM 588 O O . LYS A 1 76 ? -6.773 27.109 -6.434 1 95.81 76 LYS A O 1
ATOM 593 N N . THR A 1 77 ? -6.434 27.125 -8.633 1 97.19 77 THR A N 1
ATOM 594 C CA . THR A 1 77 ? -5 27.359 -8.477 1 97.19 77 THR A CA 1
ATOM 595 C C . THR A 1 77 ? -4.742 28.703 -7.801 1 97.19 77 THR A C 1
ATOM 597 O O . THR A 1 77 ? -3.938 28.781 -6.871 1 97.19 77 THR A O 1
ATOM 600 N N . LYS A 1 78 ? -5.445 29.688 -8.266 1 98 78 LYS A N 1
ATOM 601 C CA . LYS A 1 78 ? -5.297 31.031 -7.691 1 98 78 LYS A CA 1
ATOM 602 C C . LYS A 1 78 ? -5.75 31.047 -6.234 1 98 78 LYS A C 1
ATOM 604 O O . LYS A 1 78 ? -5.145 31.719 -5.398 1 98 78 LYS A O 1
ATOM 609 N N . ALA A 1 79 ? -6.773 30.359 -5.965 1 97.88 79 ALA A N 1
ATOM 610 C CA . ALA A 1 79 ? -7.277 30.281 -4.598 1 97.88 79 ALA A CA 1
ATOM 611 C C . ALA A 1 79 ? -6.258 29.609 -3.68 1 97.88 79 ALA A C 1
ATOM 613 O O . ALA A 1 79 ? -6.035 30.062 -2.555 1 97.88 79 ALA A O 1
ATOM 614 N N . ALA A 1 80 ? -5.68 28.547 -4.141 1 98.12 80 ALA A N 1
ATOM 615 C CA . ALA A 1 80 ? -4.648 27.844 -3.371 1 98.12 80 ALA A CA 1
ATOM 616 C C . ALA A 1 80 ? -3.445 28.75 -3.121 1 98.12 80 ALA A C 1
ATOM 618 O O . ALA A 1 80 ? -2.9 28.781 -2.016 1 98.12 80 ALA A O 1
ATOM 619 N N . LYS A 1 81 ? -3.076 29.469 -4.137 1 98.62 81 LYS A N 1
ATOM 620 C CA . LYS A 1 81 ? -1.974 30.422 -3.994 1 98.62 81 LYS A CA 1
ATOM 621 C C . LYS A 1 81 ? -2.295 31.484 -2.947 1 98.62 81 LYS A C 1
ATOM 623 O O . LYS A 1 81 ? -1.437 31.844 -2.137 1 98.62 81 LYS A O 1
ATOM 628 N N . SER A 1 82 ? -3.477 31.953 -3.025 1 98.62 82 SER A N 1
ATOM 629 C CA . SER A 1 82 ? -3.893 32.969 -2.053 1 98.62 82 SER A CA 1
ATOM 630 C C . SER A 1 82 ? -3.881 32.406 -0.636 1 98.62 82 SER A C 1
ATOM 632 O O . SER A 1 82 ? -3.533 33.094 0.315 1 98.62 82 SER A O 1
ATOM 634 N N . ALA A 1 83 ? -4.289 31.172 -0.502 1 98.62 83 ALA A N 1
ATOM 635 C CA . ALA A 1 83 ? -4.219 30.516 0.799 1 98.62 83 ALA A CA 1
ATOM 636 C C . ALA A 1 83 ? -2.779 30.438 1.297 1 98.62 83 ALA A C 1
ATOM 638 O O . ALA A 1 83 ? -2.506 30.688 2.473 1 98.62 83 ALA A O 1
ATOM 639 N N . PHE A 1 84 ? -1.935 30.109 0.409 1 98.69 84 PHE A N 1
ATOM 640 C CA . PHE A 1 84 ? -0.509 30.062 0.71 1 98.69 84 PHE A CA 1
ATOM 641 C C . PHE A 1 84 ? -0.011 31.422 1.192 1 98.69 84 PHE A C 1
ATOM 643 O O . PHE A 1 84 ? 0.593 31.516 2.262 1 98.69 84 PHE A O 1
ATOM 650 N N . ASP A 1 85 ? -0.302 32.438 0.472 1 98.44 85 ASP A N 1
ATOM 651 C CA . ASP A 1 85 ? 0.185 33.781 0.773 1 98.44 85 ASP A CA 1
ATOM 652 C C . ASP A 1 85 ? -0.369 34.281 2.105 1 98.44 85 ASP A C 1
ATOM 654 O O . ASP A 1 85 ? 0.375 34.812 2.932 1 98.44 85 ASP A O 1
ATOM 658 N N . VAL A 1 86 ? -1.616 34.062 2.297 1 97.94 86 VAL A N 1
ATOM 659 C CA . VAL A 1 86 ? -2.277 34.531 3.512 1 97.94 86 VAL A CA 1
ATOM 660 C C . VAL A 1 86 ? -1.724 33.781 4.723 1 97.94 86 VAL A C 1
ATOM 662 O O . VAL A 1 86 ? -1.596 34.375 5.809 1 97.94 86 VAL A O 1
ATOM 665 N N . SER A 1 87 ? -1.438 32.531 4.539 1 98.19 87 SER A N 1
ATOM 666 C CA . SER A 1 87 ? -0.854 31.766 5.633 1 98.19 87 SER A CA 1
ATOM 667 C C . SER A 1 87 ? 0.491 32.344 6.059 1 98.19 87 SER A C 1
ATOM 669 O O . SER A 1 87 ? 0.722 32.562 7.246 1 98.19 87 SER A O 1
ATOM 671 N N . ILE A 1 88 ? 1.326 32.594 5.133 1 97.5 88 ILE A N 1
ATOM 672 C CA . ILE A 1 88 ? 2.639 33.156 5.414 1 97.5 88 ILE A CA 1
ATOM 673 C C . ILE A 1 88 ? 2.479 34.5 6.129 1 97.5 88 ILE A C 1
ATOM 675 O O . ILE A 1 88 ? 3.133 34.75 7.145 1 97.5 88 ILE A O 1
ATOM 679 N N . ASP A 1 89 ? 1.591 35.281 5.641 1 96.38 89 ASP A N 1
ATOM 680 C CA . ASP A 1 89 ? 1.366 36.625 6.227 1 96.38 89 ASP A CA 1
ATOM 681 C C . ASP A 1 89 ? 0.825 36.5 7.648 1 96.38 89 ASP A C 1
ATOM 683 O O . ASP A 1 89 ? 1.046 37.375 8.477 1 96.38 89 ASP A O 1
ATOM 687 N N . GLY A 1 90 ? 0.137 35.406 7.871 1 94.94 90 GLY A N 1
ATOM 688 C CA . GLY A 1 90 ? -0.445 35.188 9.18 1 94.94 90 GLY A CA 1
ATOM 689 C C . GLY A 1 90 ? 0.485 34.438 10.125 1 94.94 90 GLY A C 1
ATOM 690 O O . GLY A 1 90 ? 0.116 34.156 11.266 1 94.94 90 GLY A O 1
ATOM 691 N N . GLY A 1 91 ? 1.64 34.188 9.727 1 95.19 91 GLY A N 1
ATOM 692 C CA . GLY A 1 91 ? 2.629 33.562 10.594 1 95.19 91 GLY A CA 1
ATOM 693 C C . GLY A 1 91 ? 2.611 32.031 10.523 1 95.19 91 GLY A C 1
ATOM 694 O O . GLY A 1 91 ? 3.311 31.375 11.289 1 95.19 91 GLY A O 1
ATOM 695 N N . ILE A 1 92 ? 1.785 31.438 9.719 1 97.5 92 ILE A N 1
ATOM 696 C CA . ILE A 1 92 ? 1.773 30 9.461 1 97.5 92 ILE A CA 1
ATOM 697 C C . ILE A 1 92 ? 2.691 29.688 8.281 1 97.5 92 ILE A C 1
ATOM 699 O O . ILE A 1 92 ? 2.336 29.922 7.125 1 97.5 92 ILE A O 1
ATOM 703 N N . THR A 1 93 ? 3.836 29.078 8.641 1 98.19 93 THR A N 1
ATOM 704 C CA . THR A 1 93 ? 4.871 29 7.617 1 98.19 93 THR A CA 1
ATOM 705 C C . THR A 1 93 ? 5.223 27.547 7.316 1 98.19 93 THR A C 1
ATOM 707 O O . THR A 1 93 ? 6.074 27.281 6.469 1 98.19 93 THR A O 1
ATOM 710 N N . LEU A 1 94 ? 4.602 26.609 8.016 1 98.69 94 LEU A N 1
ATOM 711 C CA . LEU A 1 94 ? 4.785 25.188 7.715 1 98.69 94 LEU A CA 1
ATOM 712 C C . LEU A 1 94 ? 3.721 24.703 6.738 1 98.69 94 LEU A C 1
ATOM 714 O O . LEU A 1 94 ? 2.523 24.844 6.988 1 98.69 94 LEU A O 1
ATOM 718 N N . PHE A 1 95 ? 4.18 24.156 5.602 1 98.94 95 PHE A N 1
ATOM 719 C CA . PHE A 1 95 ? 3.27 23.609 4.605 1 98.94 95 PHE A CA 1
ATOM 720 C C . PHE A 1 95 ? 3.512 22.109 4.422 1 98.94 95 PHE A C 1
ATOM 722 O O . PHE A 1 95 ? 4.637 21.688 4.152 1 98.94 95 PHE A O 1
ATOM 729 N N . ASP A 1 96 ? 2.416 21.359 4.582 1 98.88 96 ASP A N 1
ATOM 730 C CA . ASP A 1 96 ? 2.475 19.906 4.465 1 98.88 96 ASP A CA 1
ATOM 731 C C . ASP A 1 96 ? 1.905 19.438 3.127 1 98.88 96 ASP A C 1
ATOM 733 O O . ASP A 1 96 ? 0.762 19.75 2.789 1 98.88 96 ASP A O 1
ATOM 737 N N . THR A 1 97 ? 2.67 18.734 2.389 1 98.69 97 THR A N 1
ATOM 738 C CA . THR A 1 97 ? 2.271 18.141 1.116 1 98.69 97 THR A CA 1
ATOM 739 C C . THR A 1 97 ? 2.766 16.703 1.009 1 98.69 97 THR A C 1
ATOM 741 O O . THR A 1 97 ? 3.064 16.062 2.021 1 98.69 97 THR A O 1
ATOM 744 N N . ALA A 1 98 ? 2.609 16.062 -0.16 1 98.19 98 ALA A N 1
ATOM 745 C CA . ALA A 1 98 ? 3.086 14.703 -0.423 1 98.19 98 ALA A CA 1
ATOM 746 C C . ALA A 1 98 ? 3.254 14.461 -1.921 1 98.19 98 ALA A C 1
ATOM 748 O O . ALA A 1 98 ? 2.576 15.086 -2.736 1 98.19 98 ALA A O 1
ATOM 749 N N . GLU A 1 99 ? 4.078 13.508 -2.225 1 96.88 99 GLU A N 1
ATOM 750 C CA . GLU A 1 99 ? 4.324 13.203 -3.631 1 96.88 99 GLU A CA 1
ATOM 751 C C . GLU A 1 99 ? 3.055 12.719 -4.324 1 96.88 99 GLU A C 1
ATOM 753 O O . GLU A 1 99 ? 2.891 12.906 -5.531 1 96.88 99 GLU A O 1
ATOM 758 N N . VAL A 1 100 ? 2.148 12.188 -3.514 1 94 100 VAL A N 1
ATOM 759 C CA . VAL A 1 100 ? 0.988 11.57 -4.145 1 94 100 VAL A CA 1
ATOM 760 C C . VAL A 1 100 ? -0.142 12.586 -4.266 1 94 100 VAL A C 1
ATOM 762 O O . VAL A 1 100 ? -1.112 12.367 -4.996 1 94 100 VAL A O 1
ATOM 765 N N . TYR A 1 101 ? -0.077 13.68 -3.539 1 94.31 101 TYR A N 1
ATOM 766 C CA . TYR A 1 101 ? -1.153 14.664 -3.59 1 94.31 101 TYR A CA 1
ATOM 767 C C . TYR A 1 101 ? -1.277 15.266 -4.984 1 94.31 101 TYR A C 1
ATOM 769 O O . TYR A 1 101 ? -0.309 15.812 -5.52 1 94.31 101 TYR A O 1
ATOM 777 N N . GLY A 1 102 ? -2.494 15.164 -5.547 1 92.06 102 GLY A N 1
ATOM 778 C CA . GLY A 1 102 ? -2.758 15.742 -6.855 1 92.06 102 GLY A CA 1
ATOM 779 C C . GLY A 1 102 ? -2.031 15.023 -7.98 1 92.06 102 GLY A C 1
ATOM 780 O O . GLY A 1 102 ? -1.993 15.516 -9.109 1 92.06 102 GLY A O 1
ATOM 781 N N . SER A 1 103 ? -1.389 13.938 -7.672 1 87.19 103 SER A N 1
ATOM 782 C CA . SER A 1 103 ? -0.636 13.195 -8.672 1 87.19 103 SER A CA 1
ATOM 783 C C . SER A 1 103 ? -1.556 12.32 -9.523 1 87.19 103 SER A C 1
ATOM 785 O O . SER A 1 103 ? -2.73 12.148 -9.188 1 87.19 103 SER A O 1
ATOM 787 N N . TRP A 1 104 ? -0.946 11.859 -10.57 1 77.5 104 TRP A N 1
ATOM 788 C CA . TRP A 1 104 ? -1.677 10.961 -11.453 1 77.5 104 TRP A CA 1
ATOM 789 C C . TRP A 1 104 ? -2.074 9.68 -10.727 1 77.5 104 TRP A C 1
ATOM 791 O O . TRP A 1 104 ? -3.088 9.062 -11.055 1 77.5 104 TRP A O 1
ATOM 801 N N . LEU A 1 105 ? -1.401 9.32 -9.789 1 71.5 105 LEU A N 1
ATOM 802 C CA . LEU A 1 105 ? -1.696 8.125 -9 1 71.5 105 LEU A CA 1
ATOM 803 C C . LEU A 1 105 ? -3.049 8.25 -8.312 1 71.5 105 LEU A C 1
ATOM 805 O O . LEU A 1 105 ? -3.744 7.25 -8.117 1 71.5 105 LEU A O 1
ATOM 809 N N . LEU A 1 106 ? -3.377 9.477 -7.988 1 70.75 106 LEU A N 1
ATOM 810 C CA . LEU A 1 106 ? -4.641 9.734 -7.309 1 70.75 106 LEU A CA 1
ATOM 811 C C . LEU A 1 106 ? -5.609 10.477 -8.227 1 70.75 106 LEU A C 1
ATOM 813 O O . LEU A 1 106 ? -6.449 11.25 -7.754 1 70.75 106 LEU A O 1
ATOM 817 N N . ASN A 1 107 ? -5.375 10.32 -9.531 1 72.38 107 ASN A N 1
ATOM 818 C CA . ASN A 1 107 ? -6.207 10.977 -10.531 1 72.38 107 ASN A CA 1
ATOM 819 C C . ASN A 1 107 ? -6.219 12.492 -10.344 1 72.38 107 ASN A C 1
ATOM 821 O O . ASN A 1 107 ? -7.266 13.133 -10.469 1 72.38 107 ASN A O 1
ATOM 825 N N . GLY A 1 108 ? -5.094 13 -10.008 1 82.12 108 GLY A N 1
ATOM 826 C CA . GLY A 1 108 ? -4.973 14.438 -9.828 1 82.12 108 GLY A CA 1
ATOM 827 C C . GLY A 1 108 ? -4.633 15.172 -11.117 1 82.12 108 GLY A C 1
ATOM 828 O O . GLY A 1 108 ? -4.188 14.562 -12.086 1 82.12 108 GLY A O 1
ATOM 829 N N . ALA A 1 109 ? -5.008 16.438 -11.078 1 84.12 109 ALA A N 1
ATOM 830 C CA . ALA A 1 109 ? -4.762 17.266 -12.25 1 84.12 109 ALA A CA 1
ATOM 831 C C . ALA A 1 109 ? -3.35 17.844 -12.227 1 84.12 109 ALA A C 1
ATOM 833 O O . ALA A 1 109 ? -2.664 17.875 -13.25 1 84.12 109 ALA A O 1
ATOM 834 N N . VAL A 1 110 ? -2.953 18.344 -11.016 1 90.38 110 VAL A N 1
ATOM 835 C CA . VAL A 1 110 ? -1.63 18.922 -10.828 1 90.38 110 VAL A CA 1
ATOM 836 C C . VAL A 1 110 ? -1.055 18.5 -9.484 1 90.38 110 VAL A C 1
ATOM 838 O O . VAL A 1 110 ? -1.747 18.531 -8.461 1 90.38 110 VAL A O 1
ATOM 841 N N . ASN A 1 111 ? 0.196 18.125 -9.562 1 93.88 111 ASN A N 1
ATOM 842 C CA . ASN A 1 111 ? 0.876 17.703 -8.344 1 93.88 111 ASN A CA 1
ATOM 843 C C . ASN A 1 111 ? 0.948 18.828 -7.316 1 93.88 111 ASN A C 1
ATOM 845 O O . ASN A 1 111 ? 1.341 19.953 -7.648 1 93.88 111 ASN A O 1
ATOM 849 N N . SER A 1 112 ? 0.549 18.516 -6.09 1 97.88 112 SER A N 1
ATOM 850 C CA . SER A 1 112 ? 0.561 19.5 -5.016 1 97.88 112 SER A CA 1
ATOM 851 C C . SER A 1 112 ? 1.969 20.031 -4.766 1 97.88 112 SER A C 1
ATOM 853 O O . SER A 1 112 ? 2.15 21.219 -4.488 1 97.88 112 SER A O 1
ATOM 855 N N . GLU A 1 113 ? 2.975 19.156 -4.824 1 98.62 113 GLU A N 1
ATOM 856 C CA . GLU A 1 113 ? 4.359 19.594 -4.672 1 98.62 113 GLU A CA 1
ATOM 857 C C . GLU A 1 113 ? 4.73 20.641 -5.727 1 98.62 113 GLU A C 1
ATOM 859 O O . GLU A 1 113 ? 5.391 21.641 -5.418 1 98.62 113 GLU A O 1
ATOM 864 N N . THR A 1 114 ? 4.305 20.406 -6.926 1 98.38 114 THR A N 1
ATOM 865 C CA . THR A 1 114 ? 4.59 21.328 -8.016 1 98.38 114 THR A CA 1
ATOM 866 C C . THR A 1 114 ? 3.916 22.688 -7.766 1 98.38 114 THR A C 1
ATOM 868 O O . THR A 1 114 ? 4.531 23.734 -7.945 1 98.38 114 THR A O 1
ATOM 871 N N . LEU A 1 115 ? 2.709 22.625 -7.336 1 98.44 115 LEU A N 1
ATOM 872 C CA . LEU A 1 115 ? 1.993 23.859 -7.008 1 98.44 115 LEU A CA 1
ATOM 873 C C . LEU A 1 115 ? 2.701 24.609 -5.895 1 98.44 115 LEU A C 1
ATOM 875 O O . LEU A 1 115 ? 2.988 25.797 -6.035 1 98.44 115 LEU A O 1
ATOM 879 N N . LEU A 1 116 ? 2.998 23.938 -4.848 1 98.81 116 LEU A N 1
ATOM 880 C CA . LEU A 1 116 ? 3.654 24.562 -3.705 1 98.81 116 LEU A CA 1
ATOM 881 C C . LEU A 1 116 ? 4.992 25.172 -4.113 1 98.81 116 LEU A C 1
ATOM 883 O O . LEU A 1 116 ? 5.309 26.297 -3.723 1 98.81 116 LEU A O 1
ATOM 887 N N . GLY A 1 117 ? 5.766 24.391 -4.895 1 98.81 117 GLY A N 1
ATOM 888 C CA . GLY A 1 117 ? 7.027 24.922 -5.398 1 98.81 117 GLY A CA 1
ATOM 889 C C . GLY A 1 117 ? 6.867 26.219 -6.156 1 98.81 117 GLY A C 1
ATOM 890 O O . GLY A 1 117 ? 7.648 27.156 -5.969 1 98.81 117 GLY A O 1
ATOM 891 N N . SER A 1 118 ? 5.863 26.25 -6.977 1 98.56 118 SER A N 1
ATOM 892 C CA . SER A 1 118 ? 5.609 27.469 -7.758 1 98.56 118 SER A CA 1
ATOM 893 C C . SER A 1 118 ? 5.223 28.641 -6.855 1 98.56 118 SER A C 1
ATOM 895 O O . SER A 1 118 ? 5.652 29.766 -7.082 1 98.56 118 SER A O 1
ATOM 897 N N . PHE A 1 119 ? 4.41 28.391 -5.844 1 98.75 119 PHE A N 1
ATOM 898 C CA . PHE A 1 119 ? 4 29.422 -4.91 1 98.75 119 PHE A CA 1
ATOM 899 C C . PHE A 1 119 ? 5.203 29.969 -4.148 1 98.75 119 PHE A C 1
ATOM 901 O O . PHE A 1 119 ? 5.332 31.188 -3.973 1 98.75 119 PHE A O 1
ATOM 908 N N . ILE A 1 120 ? 6.066 29.078 -3.736 1 98.75 120 ILE A N 1
ATOM 909 C CA . ILE A 1 120 ? 7.258 29.469 -2.988 1 98.75 120 ILE A CA 1
ATOM 910 C C . ILE A 1 120 ? 8.156 30.344 -3.863 1 98.75 120 ILE A C 1
ATOM 912 O O . ILE A 1 120 ? 8.617 31.391 -3.428 1 98.75 120 ILE A O 1
ATOM 916 N N . LYS A 1 121 ? 8.359 29.891 -5.07 1 98.31 121 LYS A N 1
ATOM 917 C CA . LYS A 1 121 ? 9.203 30.625 -6.008 1 98.31 121 LYS A CA 1
ATOM 918 C C . LYS A 1 121 ? 8.688 32.031 -6.215 1 98.31 121 LYS A C 1
ATOM 920 O O . LYS A 1 121 ? 9.453 33 -6.145 1 98.31 121 LYS A O 1
ATOM 925 N N . GLU A 1 122 ? 7.441 32.125 -6.41 1 98.25 122 GLU A N 1
ATOM 926 C CA . GLU A 1 122 ? 6.832 33.438 -6.637 1 98.25 122 GLU A CA 1
ATOM 927 C C . GLU A 1 122 ? 6.93 34.312 -5.391 1 98.25 122 GLU A C 1
ATOM 929 O O . GLU A 1 122 ? 7.219 35.5 -5.484 1 98.25 122 GLU A O 1
ATOM 934 N N . ARG A 1 123 ? 6.652 33.75 -4.266 1 98.12 123 ARG A N 1
ATOM 935 C CA . ARG A 1 123 ? 6.723 34.5 -3.02 1 98.12 123 ARG A CA 1
ATOM 936 C C . ARG A 1 123 ? 8.141 35 -2.768 1 98.12 123 ARG A C 1
ATOM 938 O O . ARG A 1 123 ? 8.32 36.125 -2.307 1 98.12 123 ARG A O 1
ATOM 945 N N . LYS A 1 124 ? 9.086 34.219 -3.076 1 97.12 124 LYS A N 1
ATOM 946 C CA . LYS A 1 124 ? 10.484 34.562 -2.822 1 97.12 124 LYS A CA 1
ATOM 947 C C . LYS A 1 124 ? 10.961 35.656 -3.783 1 97.12 124 LYS A C 1
ATOM 949 O O . LYS A 1 124 ? 11.922 36.344 -3.496 1 97.12 124 LYS A O 1
ATOM 954 N N . GLN A 1 125 ? 10.328 35.75 -4.902 1 97.19 125 GLN A N 1
ATOM 955 C CA . GLN A 1 125 ? 10.617 36.875 -5.789 1 97.19 125 GLN A CA 1
ATOM 956 C C . GLN A 1 125 ? 10.227 38.188 -5.145 1 97.19 125 GLN A C 1
ATOM 958 O O . GLN A 1 125 ? 10.914 39.219 -5.316 1 97.19 125 GLN A O 1
ATOM 963 N N . LYS A 1 126 ? 9.188 38.156 -4.418 1 95.69 126 LYS A N 1
ATOM 964 C CA . LYS A 1 126 ? 8.68 39.344 -3.754 1 95.69 126 LYS A CA 1
ATOM 965 C C . LYS A 1 126 ? 9.383 39.562 -2.416 1 95.69 126 LYS A C 1
ATOM 967 O O . LYS A 1 126 ? 9.648 40.719 -2.029 1 95.69 126 LYS A O 1
ATOM 972 N N . ASP A 1 127 ? 9.648 38.531 -1.701 1 96.25 127 ASP A N 1
ATOM 973 C CA . ASP A 1 127 ? 10.289 38.531 -0.392 1 96.25 127 ASP A CA 1
ATOM 974 C C . ASP A 1 127 ? 11.336 37.438 -0.284 1 96.25 127 ASP A C 1
ATOM 976 O O . ASP A 1 127 ? 11.055 36.375 0.263 1 96.25 127 ASP A O 1
ATOM 980 N N . PRO A 1 128 ? 12.531 37.688 -0.715 1 94.5 128 PRO A N 1
ATOM 981 C CA . PRO A 1 128 ? 13.578 36.688 -0.787 1 94.5 128 PRO A CA 1
ATOM 982 C C . PRO A 1 128 ? 13.914 36.062 0.576 1 94.5 128 PRO A C 1
ATOM 984 O O . PRO A 1 128 ? 14.461 34.969 0.652 1 94.5 128 PRO A O 1
ATOM 987 N N . GLU A 1 129 ? 13.555 36.781 1.616 1 94.5 129 GLU A N 1
ATOM 988 C CA . GLU A 1 129 ? 13.953 36.344 2.949 1 94.5 129 GLU A CA 1
ATOM 989 C C . GLU A 1 129 ? 12.82 35.594 3.639 1 94.5 129 GLU A C 1
ATOM 991 O O . GLU A 1 129 ? 12.969 35.156 4.777 1 94.5 129 GLU A O 1
ATOM 996 N N . VAL A 1 130 ? 11.773 35.375 2.893 1 95.69 130 VAL A N 1
ATOM 997 C CA . VAL A 1 130 ? 10.617 34.719 3.496 1 95.69 130 VAL A CA 1
ATOM 998 C C . VAL A 1 130 ? 11 33.281 3.906 1 95.69 130 VAL A C 1
ATOM 1000 O O . VAL A 1 130 ? 11.727 32.594 3.189 1 95.69 130 VAL A O 1
ATOM 1003 N N . GLU A 1 131 ? 10.586 32.938 5.086 1 94.44 131 GLU A N 1
ATOM 1004 C CA . GLU A 1 131 ? 10.828 31.594 5.57 1 94.44 131 GLU A CA 1
ATOM 1005 C C . GLU A 1 131 ? 9.625 30.688 5.297 1 94.44 131 GLU A C 1
ATOM 1007 O O . GLU A 1 131 ? 8.508 30.984 5.723 1 94.44 131 GLU A O 1
ATOM 1012 N N . VAL A 1 132 ? 9.852 29.656 4.566 1 98.06 132 VAL A N 1
ATOM 1013 C CA . VAL A 1 132 ? 8.844 28.641 4.293 1 98.06 132 VAL A CA 1
ATOM 1014 C C . VAL A 1 132 ? 9.398 27.266 4.641 1 98.06 132 VAL A C 1
ATOM 1016 O O . VAL A 1 132 ? 10.469 26.875 4.168 1 98.06 132 VAL A O 1
ATOM 1019 N N . ALA A 1 133 ? 8.734 26.641 5.574 1 98.69 133 ALA A N 1
ATOM 1020 C CA . ALA A 1 133 ? 9.078 25.266 5.898 1 98.69 133 ALA A CA 1
ATOM 1021 C C . ALA A 1 133 ? 8.188 24.281 5.133 1 98.69 133 ALA A C 1
ATOM 1023 O O . ALA A 1 133 ? 6.961 24.391 5.164 1 98.69 133 ALA A O 1
ATOM 1024 N N . VAL A 1 134 ? 8.82 23.328 4.457 1 98.94 134 VAL A N 1
ATOM 1025 C CA . VAL A 1 134 ? 8.078 22.375 3.639 1 98.94 134 VAL A CA 1
ATOM 1026 C C . VAL A 1 134 ? 8.203 20.969 4.234 1 98.94 134 VAL A C 1
ATOM 1028 O O . VAL A 1 134 ? 9.312 20.516 4.535 1 98.94 134 VAL A O 1
ATOM 1031 N N . ALA A 1 135 ? 7.059 20.344 4.496 1 98.94 135 ALA A N 1
ATOM 1032 C CA . ALA A 1 135 ? 6.965 18.922 4.84 1 98.94 135 ALA A CA 1
ATOM 1033 C C . ALA A 1 135 ? 6.363 18.125 3.691 1 98.94 135 ALA A C 1
ATOM 1035 O O . ALA A 1 135 ? 5.301 18.469 3.172 1 98.94 135 ALA A O 1
ATOM 1036 N N . THR A 1 136 ? 7.059 17.094 3.193 1 98.88 136 THR A N 1
ATOM 1037 C CA . THR A 1 136 ? 6.512 16.203 2.17 1 98.88 136 THR A CA 1
ATOM 1038 C C . THR A 1 136 ? 6.711 14.742 2.561 1 98.88 136 THR A C 1
ATOM 1040 O O . THR A 1 136 ? 7.164 14.445 3.668 1 98.88 136 THR A O 1
ATOM 1043 N N . LYS A 1 137 ? 6.16 13.812 1.691 1 98.75 137 LYS A N 1
ATOM 1044 C CA . LYS A 1 137 ? 6.086 12.438 2.182 1 98.75 137 LYS A CA 1
ATOM 1045 C C . LYS A 1 137 ? 6.398 11.438 1.07 1 98.75 137 LYS A C 1
ATOM 1047 O O . LYS A 1 137 ? 6.066 11.672 -0.094 1 98.75 137 LYS A O 1
ATOM 1052 N N . PHE A 1 138 ? 6.984 10.398 1.588 1 98.38 138 PHE A N 1
ATOM 1053 C CA . PHE A 1 138 ? 7.258 9.234 0.763 1 98.38 138 PHE A CA 1
ATOM 1054 C C . PHE A 1 138 ? 6.059 8.297 0.732 1 98.38 138 PHE A C 1
ATOM 1056 O O . PHE A 1 138 ? 5.543 7.898 1.78 1 98.38 138 PHE A O 1
ATOM 1063 N N . ALA A 1 139 ? 5.66 7.898 -0.5 1 96 139 ALA A N 1
ATOM 1064 C CA . ALA A 1 139 ? 4.609 6.895 -0.629 1 96 139 ALA A CA 1
ATOM 1065 C C . ALA A 1 139 ? 5.191 5.484 -0.591 1 96 139 ALA A C 1
ATOM 1067 O O . ALA A 1 139 ? 5.781 5.023 -1.57 1 96 139 ALA A O 1
ATOM 1068 N N . ALA A 1 140 ? 4.91 4.773 0.485 1 93.88 140 ALA A N 1
ATOM 1069 C CA . ALA A 1 140 ? 5.434 3.42 0.649 1 93.88 140 ALA A CA 1
ATOM 1070 C C . ALA A 1 140 ? 4.59 2.408 -0.117 1 93.88 140 ALA A C 1
ATOM 1072 O O . ALA A 1 140 ? 3.902 1.579 0.487 1 93.88 140 ALA A O 1
ATOM 1073 N N . LEU A 1 141 ? 4.777 2.361 -1.414 1 90.12 141 LEU A N 1
ATOM 1074 C CA . LEU A 1 141 ? 4.039 1.442 -2.275 1 90.12 141 LEU A CA 1
ATOM 1075 C C . LEU A 1 141 ? 4.723 0.081 -2.332 1 90.12 141 LEU A C 1
ATOM 1077 O O . LEU A 1 141 ? 5.941 -0.013 -2.164 1 90.12 141 LEU A O 1
ATOM 1081 N N . PRO A 1 142 ? 3.945 -0.979 -2.623 1 84.06 142 PRO A N 1
ATOM 1082 C CA . PRO A 1 142 ? 4.465 -2.346 -2.529 1 84.06 142 PRO A CA 1
ATOM 1083 C C . PRO A 1 142 ? 5.656 -2.588 -3.451 1 84.06 142 PRO A C 1
ATOM 1085 O O . PRO A 1 142 ? 6.508 -3.434 -3.16 1 84.06 142 PRO A O 1
ATOM 1088 N N . TRP A 1 143 ? 5.773 -1.825 -4.527 1 82.06 143 TRP A N 1
ATOM 1089 C CA . TRP A 1 143 ? 6.836 -2.074 -5.5 1 82.06 143 TRP A CA 1
ATOM 1090 C C . TRP A 1 143 ? 8.031 -1.169 -5.242 1 82.06 143 TRP A C 1
ATOM 1092 O O . TRP A 1 143 ? 9.039 -1.241 -5.953 1 82.06 143 TRP A O 1
ATOM 1102 N N . ARG A 1 144 ? 7.887 -0.306 -4.297 1 86.69 144 ARG A N 1
ATOM 1103 C CA . ARG A 1 144 ? 9 0.552 -3.9 1 86.69 144 ARG A CA 1
ATOM 1104 C C . ARG A 1 144 ? 9.742 -0.031 -2.703 1 86.69 144 ARG A C 1
ATOM 1106 O O . ARG A 1 144 ? 9.359 0.205 -1.555 1 86.69 144 ARG A O 1
ATOM 1113 N N . LEU A 1 145 ? 10.875 -0.654 -2.988 1 82 145 LEU A N 1
ATOM 1114 C CA . LEU A 1 145 ? 11.531 -1.424 -1.94 1 82 145 LEU A CA 1
ATOM 1115 C C . LEU A 1 145 ? 12.859 -0.781 -1.549 1 82 145 LEU A C 1
ATOM 1117 O O . LEU A 1 145 ? 13.578 -0.253 -2.402 1 82 145 LEU A O 1
ATOM 1121 N N . GLY A 1 146 ? 13.148 -0.815 -0.212 1 82.56 146 GLY A N 1
ATOM 1122 C CA . GLY A 1 146 ? 14.492 -0.557 0.265 1 82.56 146 GLY A CA 1
ATOM 1123 C C . GLY A 1 146 ? 14.773 0.916 0.498 1 82.56 146 GLY A C 1
ATOM 1124 O O . GLY A 1 146 ? 13.914 1.763 0.247 1 82.56 146 GLY A O 1
ATOM 1125 N N . ARG A 1 147 ? 15.922 1.167 0.956 1 91.19 147 ARG A N 1
ATOM 1126 C CA . ARG A 1 147 ? 16.344 2.494 1.385 1 91.19 147 ARG A CA 1
ATOM 1127 C C . ARG A 1 147 ? 16.547 3.42 0.188 1 91.19 147 ARG A C 1
ATOM 1129 O O . ARG A 1 147 ? 16.25 4.613 0.263 1 91.19 147 ARG A O 1
ATOM 1136 N N . GLN A 1 148 ? 16.922 2.9 -0.967 1 92.62 148 GLN A N 1
ATOM 1137 C CA . GLN A 1 148 ? 17.203 3.729 -2.133 1 92.62 148 GLN A CA 1
ATOM 1138 C C . GLN A 1 148 ? 15.93 4.324 -2.713 1 92.62 148 GLN A C 1
ATOM 1140 O O . GLN A 1 148 ? 15.945 5.422 -3.271 1 92.62 148 GLN A O 1
ATOM 1145 N N . SER A 1 149 ? 14.867 3.592 -2.553 1 92.81 149 SER A N 1
ATOM 1146 C CA . SER A 1 149 ? 13.602 4.094 -3.074 1 92.81 149 SER A CA 1
ATOM 1147 C C . SER A 1 149 ? 13.172 5.375 -2.359 1 92.81 149 SER A C 1
ATOM 1149 O O . SER A 1 149 ? 12.594 6.27 -2.975 1 92.81 149 SER A O 1
ATOM 1151 N N . VAL A 1 150 ? 13.516 5.496 -1.102 1 97.81 150 VAL A N 1
ATOM 1152 C CA . VAL A 1 150 ? 13.164 6.672 -0.311 1 97.81 150 VAL A CA 1
ATOM 1153 C C . VAL A 1 150 ? 13.961 7.879 -0.802 1 97.81 150 VAL A C 1
ATOM 1155 O O . VAL A 1 150 ? 13.391 8.938 -1.068 1 97.81 150 VAL A O 1
ATOM 1158 N N . VAL A 1 151 ? 15.242 7.723 -1 1 98.44 151 VAL A N 1
ATOM 1159 C CA . VAL A 1 151 ? 16.125 8.812 -1.428 1 98.44 151 VAL A CA 1
ATOM 1160 C C . VAL A 1 151 ? 15.75 9.242 -2.844 1 98.44 151 VAL A C 1
ATOM 1162 O O . VAL A 1 151 ? 15.648 10.438 -3.127 1 98.44 151 VAL A O 1
ATOM 1165 N N . LYS A 1 152 ? 15.5 8.281 -3.705 1 97.06 152 LYS A N 1
ATOM 1166 C CA . LYS A 1 152 ? 15.109 8.594 -5.078 1 97.06 152 LYS A CA 1
ATOM 1167 C C . LYS A 1 152 ? 13.812 9.391 -5.109 1 97.06 152 LYS A C 1
ATOM 1169 O O . LYS A 1 152 ? 13.695 10.375 -5.84 1 97.06 152 LYS A O 1
ATOM 1174 N N . ALA A 1 153 ? 12.883 8.945 -4.344 1 97.94 153 ALA A N 1
ATOM 1175 C CA . ALA A 1 153 ? 11.586 9.633 -4.297 1 97.94 153 ALA A CA 1
ATOM 1176 C C . ALA A 1 153 ? 11.742 11.055 -3.768 1 97.94 153 ALA A C 1
ATOM 1178 O O . ALA A 1 153 ? 11.086 11.977 -4.258 1 97.94 153 ALA A O 1
ATOM 1179 N N . LEU A 1 154 ? 12.57 11.227 -2.754 1 98.88 154 LEU A N 1
ATOM 1180 C CA . LEU A 1 154 ? 12.797 12.562 -2.211 1 98.88 154 LEU A CA 1
ATOM 1181 C C . LEU A 1 154 ? 13.438 13.477 -3.254 1 98.88 154 LEU A C 1
ATOM 1183 O O . LEU A 1 154 ? 13.055 14.641 -3.387 1 98.88 154 LEU A O 1
ATOM 1187 N N . LYS A 1 155 ? 14.367 12.977 -3.992 1 98.81 155 LYS A N 1
ATOM 1188 C CA . LYS A 1 155 ? 14.984 13.773 -5.047 1 98.81 155 LYS A CA 1
ATOM 1189 C C . LYS A 1 155 ? 13.953 14.188 -6.098 1 98.81 155 LYS A C 1
ATOM 1191 O O . LYS A 1 155 ? 13.977 15.32 -6.582 1 98.81 155 LYS A O 1
ATOM 1196 N N . ASP A 1 156 ? 13.055 13.266 -6.438 1 98.19 156 ASP A N 1
ATOM 1197 C CA . ASP A 1 156 ? 11.961 13.609 -7.34 1 98.19 156 ASP A CA 1
ATOM 1198 C C . ASP A 1 156 ? 11.07 14.695 -6.738 1 98.19 156 ASP A C 1
ATOM 1200 O O . ASP A 1 156 ? 10.641 15.609 -7.441 1 98.19 156 ASP A O 1
ATOM 1204 N N . SER A 1 157 ? 10.758 14.555 -5.43 1 98.75 157 SER A N 1
ATOM 1205 C CA . SER A 1 157 ? 9.969 15.57 -4.73 1 98.75 157 SER A CA 1
ATOM 1206 C C . SER A 1 157 ? 10.656 16.922 -4.773 1 98.75 157 SER A C 1
ATOM 1208 O O . SER A 1 157 ? 10.016 17.953 -5.035 1 98.75 157 SER A O 1
ATOM 1210 N N . LEU A 1 158 ? 11.969 16.938 -4.504 1 98.88 158 LEU A N 1
ATOM 1211 C CA . LEU A 1 158 ? 12.742 18.188 -4.527 1 98.88 158 LEU A CA 1
ATOM 1212 C C . LEU A 1 158 ? 12.703 18.812 -5.914 1 98.88 158 LEU A C 1
ATOM 1214 O O . LEU A 1 158 ? 12.609 20.047 -6.035 1 98.88 158 LEU A O 1
ATOM 1218 N N . SER A 1 159 ? 12.734 18 -6.941 1 98.69 159 SER A N 1
ATOM 1219 C CA . SER A 1 159 ? 12.633 18.5 -8.312 1 98.69 159 SER A CA 1
ATOM 1220 C C . SER A 1 159 ? 11.289 19.156 -8.555 1 98.69 159 SER A C 1
ATOM 1222 O O . SER A 1 159 ? 11.227 20.25 -9.125 1 98.69 159 SER A O 1
ATOM 1224 N N . ARG A 1 160 ? 10.211 18.547 -8.141 1 98.31 160 ARG A N 1
ATOM 1225 C CA . ARG A 1 160 ? 8.875 19.109 -8.312 1 98.31 160 ARG A CA 1
ATOM 1226 C C . ARG A 1 160 ? 8.719 20.406 -7.508 1 98.31 160 ARG A C 1
ATOM 1228 O O . ARG A 1 160 ? 8.109 21.359 -7.984 1 98.31 160 ARG A O 1
ATOM 1235 N N . LEU A 1 161 ? 9.312 20.453 -6.309 1 98.75 161 LEU A N 1
ATOM 1236 C CA . LEU A 1 161 ? 9.211 21.594 -5.41 1 98.75 161 LEU A CA 1
ATOM 1237 C C . LEU A 1 161 ? 10.133 22.719 -5.863 1 98.75 161 LEU A C 1
ATOM 1239 O O . LEU A 1 161 ? 9.938 23.875 -5.484 1 98.75 161 LEU A O 1
ATOM 1243 N N . GLY A 1 162 ? 11.148 22.406 -6.641 1 98.38 162 GLY A N 1
ATOM 1244 C CA . GLY A 1 162 ? 12.164 23.375 -7 1 98.38 162 GLY A CA 1
ATOM 1245 C C . GLY A 1 162 ? 13.055 23.781 -5.836 1 98.38 162 GLY A C 1
ATOM 1246 O O . GLY A 1 162 ? 13.406 24.953 -5.691 1 98.38 162 GLY A O 1
ATOM 1247 N N . LEU A 1 163 ? 13.344 22.891 -4.934 1 98.56 163 LEU A N 1
ATOM 1248 C CA . LEU A 1 163 ? 14.141 23.141 -3.736 1 98.56 163 LEU A CA 1
ATOM 1249 C C . LEU A 1 163 ? 15.328 22.188 -3.666 1 98.56 163 LEU A C 1
ATOM 1251 O O . LEU A 1 163 ? 15.281 21.094 -4.23 1 98.56 163 LEU A O 1
ATOM 1255 N N . SER A 1 164 ? 16.359 22.531 -3.002 1 98.25 164 SER A N 1
ATOM 1256 C CA . SER A 1 164 ? 17.531 21.672 -2.818 1 98.25 164 SER A CA 1
ATOM 1257 C C . SER A 1 164 ? 17.359 20.766 -1.603 1 98.25 164 SER A C 1
ATOM 1259 O O . SER A 1 164 ? 18 19.719 -1.509 1 98.25 164 SER A O 1
ATOM 1261 N N . SER A 1 165 ? 16.531 21.188 -0.669 1 98.75 165 SER A N 1
ATOM 1262 C CA . SER A 1 165 ? 16.219 20.438 0.54 1 98.75 165 SER A CA 1
ATOM 1263 C C . SER A 1 165 ? 14.844 20.812 1.086 1 98.75 165 SER A C 1
ATOM 1265 O O . SER A 1 165 ? 14.305 21.875 0.737 1 98.75 165 SER A O 1
ATOM 1267 N N . VAL A 1 166 ? 14.281 19.906 1.918 1 98.88 166 VAL A N 1
ATOM 1268 C CA . VAL A 1 166 ? 13.047 20.234 2.619 1 98.88 166 VAL A CA 1
ATOM 1269 C C . VAL A 1 166 ? 13.281 20.203 4.129 1 98.88 166 VAL A C 1
ATOM 1271 O O . VAL A 1 166 ? 14.328 19.734 4.59 1 98.88 166 VAL A O 1
ATOM 1274 N N . GLU A 1 167 ? 12.32 20.766 4.859 1 98.88 167 GLU A N 1
ATOM 1275 C CA . GLU A 1 167 ? 12.438 20.844 6.312 1 98.88 167 GLU A CA 1
ATOM 1276 C C . GLU A 1 167 ? 12.047 19.531 6.973 1 98.88 167 GLU A C 1
ATOM 1278 O O . GLU A 1 167 ? 12.656 19.125 7.961 1 98.88 167 GLU A O 1
ATOM 1283 N N . LEU A 1 168 ? 11.055 18.844 6.43 1 98.94 168 LEU A N 1
ATOM 1284 C CA . LEU A 1 168 ? 10.578 17.594 7.012 1 98.94 168 LEU A CA 1
ATOM 1285 C C . LEU A 1 168 ? 10.195 16.609 5.918 1 98.94 168 LEU A C 1
ATOM 1287 O O . LEU A 1 168 ? 9.461 16.938 4.992 1 98.94 168 LEU A O 1
ATOM 1291 N N . TYR A 1 169 ? 10.781 15.43 5.988 1 98.88 169 TYR A N 1
ATOM 1292 C CA . TYR A 1 169 ? 10.422 14.328 5.102 1 98.88 169 TYR A CA 1
ATOM 1293 C C . TYR A 1 169 ? 9.914 13.133 5.898 1 98.88 169 TYR A C 1
ATOM 1295 O O . TYR A 1 169 ? 10.547 12.695 6.859 1 98.88 169 TYR A O 1
ATOM 1303 N N . GLN A 1 170 ? 8.727 12.617 5.453 1 98.88 170 GLN A N 1
ATOM 1304 C CA . GLN A 1 170 ? 8.047 11.609 6.262 1 98.88 170 GLN A CA 1
ATOM 1305 C C . GLN A 1 170 ? 7.668 10.391 5.418 1 98.88 170 GLN A C 1
ATOM 1307 O O . GLN A 1 170 ? 7.406 10.523 4.223 1 98.88 170 GLN A O 1
ATOM 1312 N N . LEU A 1 171 ? 7.672 9.211 6.059 1 98.44 171 LEU A N 1
ATOM 1313 C CA . LEU A 1 171 ? 6.973 8.086 5.449 1 98.44 171 LEU A CA 1
ATOM 1314 C C . LEU A 1 171 ? 5.465 8.25 5.574 1 98.44 171 LEU A C 1
ATOM 1316 O O . LEU A 1 171 ? 4.941 8.414 6.68 1 98.44 171 LEU A O 1
ATOM 1320 N N . HIS A 1 172 ? 4.742 8.188 4.426 1 97.75 172 HIS A N 1
ATOM 1321 C CA . HIS A 1 172 ? 3.33 8.562 4.375 1 97.75 172 HIS A CA 1
ATOM 1322 C C . HIS A 1 172 ? 2.465 7.531 5.098 1 97.75 172 HIS A C 1
ATOM 1324 O O . HIS A 1 172 ? 1.426 7.879 5.664 1 97.75 172 HIS A O 1
ATOM 1330 N N . TRP A 1 173 ? 2.824 6.273 5.039 1 95.62 173 TRP A N 1
ATOM 1331 C CA . TRP A 1 173 ? 2.24 5.129 5.73 1 95.62 173 TRP A CA 1
ATOM 1332 C C . TRP A 1 173 ? 3.26 4.004 5.875 1 95.62 173 TRP A C 1
ATOM 1334 O O . TRP A 1 173 ? 4.305 4.02 5.223 1 95.62 173 TRP A O 1
ATOM 1344 N N . PRO A 1 174 ? 2.947 3.104 6.82 1 94.19 174 PRO A N 1
ATOM 1345 C CA . PRO A 1 174 ? 3.885 1.985 6.961 1 94.19 174 PRO A CA 1
ATOM 1346 C C . PRO A 1 174 ? 3.912 1.081 5.73 1 94.19 174 PRO A C 1
ATOM 1348 O O . PRO A 1 174 ? 2.879 0.871 5.09 1 94.19 174 PRO A O 1
ATOM 1351 N N . GLY A 1 175 ? 5.102 0.571 5.527 1 91.19 175 GLY A N 1
ATOM 1352 C CA . GLY A 1 175 ? 5.246 -0.397 4.453 1 91.19 175 GLY A CA 1
ATOM 1353 C C . GLY A 1 175 ? 4.555 -1.716 4.738 1 91.19 175 GLY A C 1
ATOM 1354 O O . GLY A 1 175 ? 4.531 -2.176 5.883 1 91.19 175 GLY A O 1
ATOM 1355 N N . ILE A 1 176 ? 4.145 -2.369 3.662 1 84.38 176 ILE A N 1
ATOM 1356 C CA . ILE A 1 176 ? 3.395 -3.613 3.809 1 84.38 176 ILE A CA 1
ATOM 1357 C C . ILE A 1 176 ? 4.359 -4.77 4.055 1 84.38 176 ILE A C 1
ATOM 1359 O O . ILE A 1 176 ? 4.016 -5.742 4.73 1 84.38 176 ILE A O 1
ATOM 1363 N N . TRP A 1 177 ? 5.52 -4.645 3.52 1 82.19 177 TRP A N 1
ATOM 1364 C CA . TRP A 1 177 ? 6.473 -5.742 3.631 1 82.19 177 TRP A CA 1
ATOM 1365 C C . TRP A 1 177 ? 7.465 -5.492 4.762 1 82.19 177 TRP A C 1
ATOM 1367 O O . TRP A 1 177 ? 8.312 -6.34 5.051 1 82.19 177 TRP A O 1
ATOM 1377 N N . GLY A 1 178 ? 7.414 -4.402 5.367 1 85.19 178 GLY A N 1
ATOM 1378 C CA . GLY A 1 178 ? 8.359 -3.973 6.387 1 85.19 178 GLY A CA 1
ATOM 1379 C C . GLY A 1 178 ? 8.758 -2.516 6.258 1 85.19 178 GLY A C 1
ATOM 1380 O O . GLY A 1 178 ? 8.43 -1.862 5.262 1 85.19 178 GLY A O 1
ATOM 1381 N N . ASN A 1 179 ? 9.523 -2.074 7.273 1 92.44 179 ASN A N 1
ATOM 1382 C CA . ASN A 1 179 ? 9.789 -0.639 7.293 1 92.44 179 ASN A CA 1
ATOM 1383 C C . ASN A 1 179 ? 11.281 -0.345 7.43 1 92.44 179 ASN A C 1
ATOM 1385 O O . ASN A 1 179 ? 11.711 0.789 7.223 1 92.44 179 ASN A O 1
ATOM 1389 N N . GLU A 1 180 ? 12.094 -1.312 7.738 1 92.81 180 GLU A N 1
ATOM 1390 C CA . GLU A 1 180 ? 13.492 -1.086 8.07 1 92.81 180 GLU A CA 1
ATOM 1391 C C . GLU A 1 180 ? 14.227 -0.37 6.938 1 92.81 180 GLU A C 1
ATOM 1393 O O . GLU A 1 180 ? 14.938 0.607 7.172 1 92.81 180 GLU A O 1
ATOM 1398 N N . GLY A 1 181 ? 14.039 -0.86 5.746 1 93.25 181 GLY A N 1
ATOM 1399 C CA . GLY A 1 181 ? 14.656 -0.215 4.598 1 93.25 181 GLY A CA 1
ATOM 1400 C C . GLY A 1 181 ? 14.234 1.232 4.43 1 93.25 181 GLY A C 1
ATOM 1401 O O . GLY A 1 181 ? 15.062 2.09 4.102 1 93.25 181 GLY A O 1
ATOM 1402 N N . TYR A 1 182 ? 12.969 1.489 4.633 1 96.94 182 TYR A N 1
ATOM 1403 C CA . TYR A 1 182 ? 12.461 2.85 4.512 1 96.94 182 TYR A CA 1
ATOM 1404 C C . TYR A 1 182 ? 13.055 3.754 5.582 1 96.94 182 TYR A C 1
ATOM 1406 O O . TYR A 1 182 ? 13.422 4.898 5.309 1 96.94 182 TYR A O 1
ATOM 1414 N N . ILE A 1 183 ? 13.172 3.211 6.793 1 98.31 183 ILE A N 1
ATOM 1415 C CA . ILE A 1 183 ? 13.727 3.971 7.906 1 98.31 183 ILE A CA 1
ATOM 1416 C C . ILE A 1 183 ? 15.195 4.289 7.633 1 98.31 183 ILE A C 1
ATOM 1418 O O . ILE A 1 183 ? 15.641 5.418 7.848 1 98.31 183 ILE A O 1
ATOM 1422 N N . ASP A 1 184 ? 15.883 3.322 7.125 1 97.62 184 ASP A N 1
ATOM 1423 C CA . ASP A 1 184 ? 17.266 3.564 6.719 1 97.62 184 ASP A CA 1
ATOM 1424 C C . ASP A 1 184 ? 17.328 4.641 5.637 1 97.62 184 ASP A C 1
ATOM 1426 O O . ASP A 1 184 ? 18.266 5.449 5.621 1 97.62 184 ASP A O 1
ATOM 1430 N N . GLY A 1 185 ? 16.391 4.617 4.758 1 98.38 185 GLY A N 1
ATOM 1431 C CA . GLY A 1 185 ? 16.312 5.629 3.719 1 98.38 185 GLY A CA 1
ATOM 1432 C C . GLY A 1 185 ? 16.125 7.031 4.266 1 98.38 185 GLY A C 1
ATOM 1433 O O . GLY A 1 185 ? 16.703 7.992 3.73 1 98.38 185 GLY A O 1
ATOM 1434 N N . LEU A 1 186 ? 15.344 7.152 5.285 1 98.81 186 LEU A N 1
ATOM 1435 C CA . LEU A 1 186 ? 15.203 8.438 5.961 1 98.81 186 LEU A CA 1
ATOM 1436 C C . LEU A 1 186 ? 16.547 8.914 6.504 1 98.81 186 LEU A C 1
ATOM 1438 O O . LEU A 1 186 ? 16.906 10.078 6.344 1 98.81 186 LEU A O 1
ATOM 1442 N N . GLY A 1 187 ? 17.219 8 7.152 1 98.62 187 GLY A N 1
ATOM 1443 C CA . GLY A 1 187 ? 18.547 8.344 7.637 1 98.62 187 GLY A CA 1
ATOM 1444 C C . GLY A 1 187 ? 19.484 8.797 6.535 1 98.62 187 GLY A C 1
ATOM 1445 O O . GLY A 1 187 ? 20.188 9.797 6.684 1 98.62 187 GLY A O 1
ATOM 1446 N N . ASP A 1 188 ? 19.484 8.055 5.418 1 98.69 188 ASP A N 1
ATOM 1447 C CA . ASP A 1 188 ? 20.297 8.414 4.266 1 98.69 188 ASP A CA 1
ATOM 1448 C C . ASP A 1 188 ? 19.984 9.836 3.793 1 98.69 188 ASP A C 1
ATOM 1450 O O . ASP A 1 188 ? 20.891 10.602 3.455 1 98.69 188 ASP A O 1
ATOM 1454 N N . ALA A 1 189 ? 18.75 10.164 3.768 1 98.81 189 ALA A N 1
ATOM 1455 C CA . ALA A 1 189 ? 18.312 11.469 3.293 1 98.81 189 ALA A CA 1
ATOM 1456 C C . ALA A 1 189 ? 18.859 12.586 4.172 1 98.81 189 ALA A C 1
ATOM 1458 O O . ALA A 1 189 ? 19.266 13.641 3.666 1 98.81 189 ALA A O 1
ATOM 1459 N N . VAL A 1 190 ? 18.906 12.367 5.457 1 98.75 190 VAL A N 1
ATOM 1460 C CA . VAL A 1 190 ? 19.469 13.336 6.387 1 98.75 190 VAL A CA 1
ATOM 1461 C C . VAL A 1 190 ? 20.969 13.484 6.141 1 98.75 190 VAL A C 1
ATOM 1463 O O . VAL A 1 190 ? 21.469 14.602 6.012 1 98.75 190 VAL A O 1
ATOM 1466 N N . GLU A 1 191 ? 21.625 12.422 6.047 1 98.31 191 GLU A N 1
ATOM 1467 C CA . GLU A 1 191 ? 23.078 12.414 5.887 1 98.31 191 GLU A CA 1
ATOM 1468 C C . GLU A 1 191 ? 23.484 13.07 4.574 1 98.31 191 GLU A C 1
ATOM 1470 O O . GLU A 1 191 ? 24.562 13.688 4.488 1 98.31 191 GLU A O 1
ATOM 1475 N N . GLN A 1 192 ? 22.656 12.953 3.615 1 98.56 192 GLN A N 1
ATOM 1476 C CA . GLN A 1 192 ? 22.953 13.516 2.303 1 98.56 192 GLN A CA 1
ATOM 1477 C C . GLN A 1 192 ? 22.578 14.992 2.234 1 98.56 192 GLN A C 1
ATOM 1479 O O . GLN A 1 192 ? 22.797 15.656 1.219 1 98.56 192 GLN A O 1
ATOM 1484 N N . GLY A 1 193 ? 21.906 15.5 3.248 1 98.56 193 GLY A N 1
ATOM 1485 C CA . GLY A 1 193 ? 21.547 16.906 3.314 1 98.56 193 GLY A CA 1
ATOM 1486 C C . GLY A 1 193 ? 20.281 17.234 2.541 1 98.56 193 GLY A C 1
ATOM 1487 O O . GLY A 1 193 ? 20.016 18.406 2.26 1 98.56 193 GLY A O 1
ATOM 1488 N N . LEU A 1 194 ? 19.469 16.266 2.215 1 98.88 194 LEU A N 1
ATOM 1489 C CA . LEU A 1 194 ? 18.281 16.469 1.396 1 98.88 194 LEU A CA 1
ATOM 1490 C C . LEU A 1 194 ? 17.094 16.891 2.258 1 98.88 194 LEU A C 1
ATOM 1492 O O . LEU A 1 194 ? 16.094 17.359 1.738 1 98.88 194 LEU A O 1
ATOM 1496 N N . VAL A 1 195 ? 17.219 16.719 3.549 1 98.88 195 VAL A N 1
ATOM 1497 C CA . VAL A 1 195 ? 16.141 17.016 4.484 1 98.88 195 VAL A CA 1
ATOM 1498 C C . VAL A 1 195 ? 16.734 17.391 5.844 1 98.88 195 VAL A C 1
ATOM 1500 O O . VAL A 1 195 ? 17.781 16.859 6.234 1 98.88 195 VAL A O 1
ATOM 1503 N N . L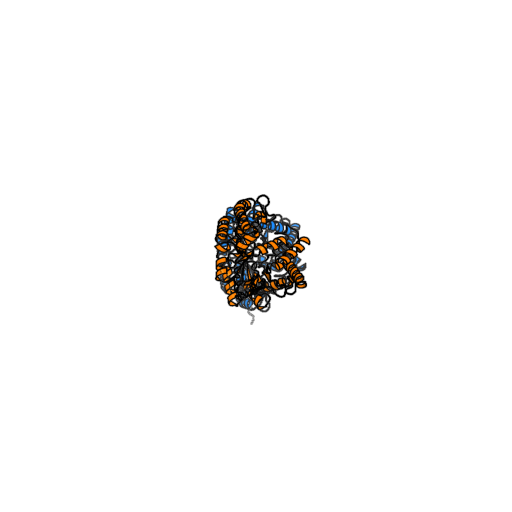YS A 1 196 ? 16.016 18.281 6.559 1 98.62 196 LYS A N 1
ATOM 1504 C CA . LYS A 1 196 ? 16.516 18.766 7.844 1 98.62 196 LYS A CA 1
ATOM 1505 C C . LYS A 1 196 ? 16.047 17.844 8.977 1 98.62 196 LYS A C 1
ATOM 1507 O O . LYS A 1 196 ? 16.781 17.641 9.953 1 98.62 196 LYS A O 1
ATOM 1512 N N . ALA A 1 197 ? 14.867 17.375 8.938 1 98.88 197 ALA A N 1
ATOM 1513 C CA . ALA A 1 197 ? 14.297 16.453 9.922 1 98.88 197 ALA A CA 1
ATOM 1514 C C . ALA A 1 197 ? 13.438 15.391 9.242 1 98.88 197 ALA A C 1
ATOM 1516 O O . ALA A 1 197 ? 12.961 15.586 8.125 1 98.88 197 ALA A O 1
ATOM 1517 N N . VAL A 1 198 ? 13.25 14.234 9.953 1 98.94 198 VAL A N 1
ATOM 1518 C CA . VAL A 1 198 ? 12.484 13.141 9.359 1 98.94 198 VAL A CA 1
ATOM 1519 C C . VAL A 1 198 ? 11.375 12.711 10.312 1 98.94 198 VAL A C 1
ATOM 1521 O O . VAL A 1 198 ? 11.453 12.953 11.516 1 98.94 198 VAL A O 1
ATOM 1524 N N . GLY A 1 199 ? 10.352 12.203 9.734 1 98.88 199 GLY A N 1
ATOM 1525 C CA . GLY A 1 199 ? 9.211 11.688 10.477 1 98.88 199 GLY A CA 1
ATOM 1526 C C . GLY A 1 199 ? 8.539 10.516 9.797 1 98.88 199 GLY A C 1
ATOM 1527 O O . GLY A 1 199 ? 9.039 9.984 8.805 1 98.88 199 GLY A O 1
ATOM 1528 N N . VAL A 1 200 ? 7.484 10.039 10.453 1 98.75 200 VAL A N 1
ATOM 1529 C CA . VAL A 1 200 ? 6.617 8.992 9.922 1 98.75 200 VAL A CA 1
ATOM 1530 C C . VAL A 1 200 ? 5.156 9.422 10.039 1 98.75 200 VAL A C 1
ATOM 1532 O O . VAL A 1 200 ? 4.852 10.422 10.688 1 98.75 200 VAL A O 1
ATOM 1535 N N . SER A 1 201 ? 4.324 8.734 9.273 1 98.31 201 SER A N 1
ATOM 1536 C CA . SER A 1 201 ? 2.885 8.961 9.375 1 98.31 201 SER A CA 1
ATOM 1537 C C . SER A 1 201 ? 2.127 7.656 9.562 1 98.31 201 SER A C 1
ATOM 1539 O O . SER A 1 201 ? 2.482 6.633 8.969 1 98.31 201 SER A O 1
ATOM 1541 N N . ASN A 1 202 ? 1.217 7.684 10.438 1 96.44 202 ASN A N 1
ATOM 1542 C CA . ASN A 1 202 ? 0.283 6.59 10.672 1 96.44 202 ASN A CA 1
ATOM 1543 C C . ASN A 1 202 ? 0.994 5.352 11.211 1 96.44 202 ASN A C 1
ATOM 1545 O O . ASN A 1 202 ? 0.598 4.223 10.914 1 96.44 202 ASN A O 1
ATOM 1549 N N . TYR A 1 203 ? 2.059 5.555 11.867 1 97 203 TYR A N 1
ATOM 1550 C CA . TYR A 1 203 ? 2.732 4.461 12.555 1 97 203 TYR A CA 1
ATOM 1551 C C . TYR A 1 203 ? 2.082 4.184 13.906 1 97 203 TYR A C 1
ATOM 1553 O O . TYR A 1 203 ? 1.823 5.109 14.68 1 97 203 TYR A O 1
ATOM 1561 N N . ASP A 1 204 ? 1.806 2.912 14.172 1 95.44 204 ASP A N 1
ATOM 1562 C CA . ASP A 1 204 ? 1.331 2.549 15.508 1 95.44 204 ASP A CA 1
ATOM 1563 C C . ASP A 1 204 ? 2.477 2.545 16.516 1 95.44 204 ASP A C 1
ATOM 1565 O O . ASP A 1 204 ? 3.623 2.836 16.156 1 95.44 204 ASP A O 1
ATOM 1569 N N . GLU A 1 205 ? 2.113 2.314 17.719 1 97.88 205 GLU A N 1
ATOM 1570 C CA . GLU A 1 205 ? 3.094 2.43 18.797 1 97.88 205 GLU A CA 1
ATOM 1571 C C . GLU A 1 205 ? 4.312 1.554 18.516 1 97.88 205 GLU A C 1
ATOM 1573 O O . GLU A 1 205 ? 5.453 2.018 18.625 1 97.88 205 GLU A O 1
ATOM 1578 N N . SER A 1 206 ? 4.102 0.326 18.172 1 96.75 206 SER A N 1
ATOM 1579 C CA . SER A 1 206 ? 5.203 -0.613 17.969 1 96.75 206 SER A CA 1
ATOM 1580 C C . SER A 1 206 ? 6.105 -0.168 16.828 1 96.75 206 SER A C 1
ATOM 1582 O O . SER A 1 206 ? 7.328 -0.109 16.984 1 96.75 206 SER A O 1
ATOM 1584 N N . LYS A 1 207 ? 5.531 0.137 15.719 1 96.75 207 LYS A N 1
ATOM 1585 C CA . LYS A 1 207 ? 6.297 0.594 14.562 1 96.75 207 LYS A CA 1
ATOM 1586 C C . LYS A 1 207 ? 7.012 1.908 14.867 1 96.75 207 LYS A C 1
ATOM 1588 O O . LYS A 1 207 ? 8.133 2.133 14.398 1 96.75 207 LYS A O 1
ATOM 1593 N N . LEU A 1 208 ? 6.336 2.734 15.617 1 98.31 208 LEU A N 1
ATOM 1594 C CA . LEU A 1 208 ? 6.91 4.02 16 1 98.31 208 LEU A CA 1
ATOM 1595 C C . LEU A 1 208 ? 8.164 3.82 16.844 1 98.31 208 LEU A C 1
ATOM 1597 O O . LEU A 1 208 ? 9.203 4.418 16.578 1 98.31 208 LEU A O 1
ATOM 1601 N N . ARG A 1 209 ? 8.07 3.01 17.828 1 98.62 209 ARG A N 1
ATOM 1602 C CA . ARG A 1 209 ? 9.203 2.75 18.719 1 98.62 209 ARG A CA 1
ATOM 1603 C C . ARG A 1 209 ? 10.359 2.102 17.969 1 98.62 209 ARG A C 1
ATOM 1605 O O . ARG A 1 209 ? 11.523 2.412 18.219 1 98.62 209 ARG A O 1
ATOM 1612 N N . ASN A 1 210 ? 9.984 1.208 17.062 1 98.06 210 ASN A N 1
ATOM 1613 C CA . ASN A 1 210 ? 11.023 0.585 16.25 1 98.06 210 ASN A CA 1
ATOM 1614 C C . ASN A 1 210 ? 11.734 1.606 15.359 1 98.06 210 ASN A C 1
ATOM 1616 O O . ASN A 1 210 ? 12.961 1.598 15.258 1 98.06 210 ASN A O 1
ATOM 1620 N N . ALA A 1 211 ? 10.977 2.441 14.734 1 98.56 211 ALA A N 1
ATOM 1621 C CA . ALA A 1 211 ? 11.547 3.492 13.898 1 98.56 211 ALA A CA 1
ATOM 1622 C C . ALA A 1 211 ? 12.445 4.414 14.719 1 98.56 211 ALA A C 1
ATOM 1624 O O . ALA A 1 211 ? 13.539 4.777 14.281 1 98.56 211 ALA A O 1
ATOM 1625 N N . TYR A 1 212 ? 11.977 4.781 15.875 1 98.75 212 TYR A N 1
ATOM 1626 C CA . TYR A 1 212 ? 12.734 5.621 16.797 1 98.75 212 TYR A CA 1
ATOM 1627 C C . TYR A 1 212 ? 14.078 4.992 17.125 1 98.75 212 TYR A C 1
ATOM 1629 O O . TYR A 1 212 ? 15.125 5.648 17.031 1 98.75 212 TYR A O 1
ATOM 1637 N N . LYS A 1 213 ? 14.07 3.746 17.484 1 98.56 213 LYS A N 1
ATOM 1638 C CA . LYS A 1 213 ? 15.281 3.043 17.891 1 98.56 213 LYS A CA 1
ATOM 1639 C C . LYS A 1 213 ? 16.297 2.986 16.734 1 98.56 213 LYS A C 1
ATOM 1641 O O . LYS A 1 213 ? 17.469 3.262 16.922 1 98.56 213 LYS A O 1
ATOM 1646 N N . LYS A 1 214 ? 15.82 2.676 15.617 1 97.94 214 LYS A N 1
ATOM 1647 C CA . LYS A 1 214 ? 16.688 2.523 14.453 1 97.94 214 LYS A CA 1
ATOM 1648 C C . LYS A 1 214 ? 17.344 3.85 14.078 1 97.94 214 LYS A C 1
ATOM 1650 O O . LYS A 1 214 ? 18.547 3.895 13.789 1 97.94 214 LYS A O 1
ATOM 1655 N N . LEU A 1 215 ? 16.594 4.871 14.031 1 98.62 215 LEU A N 1
ATOM 1656 C CA . LEU A 1 215 ? 17.141 6.184 13.695 1 98.62 215 LEU A CA 1
ATOM 1657 C C . LEU A 1 215 ? 18.094 6.668 14.789 1 98.62 215 LEU A C 1
ATOM 1659 O O . LEU A 1 215 ? 19.125 7.289 14.5 1 98.62 215 LEU A O 1
ATOM 1663 N N . LYS A 1 216 ? 17.734 6.395 16 1 98.19 216 LYS A N 1
ATOM 1664 C CA . LYS A 1 216 ? 18.578 6.789 17.125 1 98.19 216 LYS A CA 1
ATOM 1665 C C . LYS A 1 216 ? 19.969 6.184 17 1 98.19 216 LYS A C 1
ATOM 1667 O O . LYS A 1 216 ? 20.969 6.84 17.312 1 98.19 216 LYS A O 1
ATOM 1672 N N . GLU A 1 217 ? 20.016 4.98 16.578 1 97.69 217 GLU A N 1
ATOM 1673 C CA . GLU A 1 217 ? 21.297 4.305 16.375 1 97.69 217 GLU A CA 1
ATOM 1674 C C . GLU A 1 217 ? 22.172 5.062 15.391 1 97.69 217 GLU A C 1
ATOM 1676 O O . GLU A 1 217 ? 23.406 4.992 15.461 1 97.69 217 GLU A O 1
ATOM 1681 N N . ARG A 1 218 ? 21.562 5.809 14.586 1 97.19 218 ARG A N 1
ATOM 1682 C CA . ARG A 1 218 ? 22.297 6.559 13.57 1 97.19 218 ARG A CA 1
ATOM 1683 C C . ARG A 1 218 ? 22.469 8.016 13.984 1 97.19 218 ARG A C 1
ATOM 1685 O O . ARG A 1 218 ? 22.953 8.836 13.203 1 97.19 218 ARG A O 1
ATOM 1692 N N . GLY A 1 219 ? 21.969 8.359 15.094 1 97.69 219 GLY A N 1
ATOM 1693 C CA . GLY A 1 219 ? 22.078 9.727 15.578 1 97.69 219 GLY A CA 1
ATOM 1694 C C . GLY A 1 219 ? 21.078 10.664 14.922 1 97.69 219 GLY A C 1
ATOM 1695 O O . GLY A 1 219 ? 21.281 11.883 14.891 1 97.69 219 GLY A O 1
ATOM 1696 N N . VAL A 1 220 ? 20.031 10.172 14.328 1 98.31 220 VAL A N 1
ATOM 1697 C CA . VAL A 1 220 ? 19 10.969 13.664 1 98.31 220 VAL A CA 1
ATOM 1698 C C . VAL A 1 220 ? 17.734 10.969 14.5 1 98.31 220 VAL A C 1
ATOM 1700 O O . VAL A 1 220 ? 17.109 9.914 14.695 1 98.31 220 VAL A O 1
ATOM 1703 N N . PRO A 1 221 ? 17.328 12.117 15.016 1 98.5 221 PRO A N 1
ATOM 1704 C CA . PRO A 1 221 ? 16.078 12.156 15.781 1 98.5 221 PRO A CA 1
ATOM 1705 C C . PRO A 1 221 ? 14.844 11.914 14.914 1 98.5 221 PRO A C 1
ATOM 1707 O O . PRO A 1 221 ? 14.75 12.469 13.812 1 98.5 221 PRO A O 1
ATOM 1710 N N . LEU A 1 222 ? 13.969 11.031 15.352 1 98.81 222 LEU A N 1
ATOM 1711 C CA . LEU A 1 222 ? 12.633 10.961 14.773 1 98.81 222 LEU A CA 1
ATOM 1712 C C . LEU A 1 222 ? 11.766 12.109 15.266 1 98.81 222 LEU A C 1
ATOM 1714 O O . LEU A 1 222 ? 11.359 12.141 16.422 1 98.81 222 LEU A O 1
ATOM 1718 N N . ALA A 1 223 ? 11.406 12.969 14.367 1 98.88 223 ALA A N 1
ATOM 1719 C CA . ALA A 1 223 ? 10.875 14.266 14.781 1 98.88 223 ALA A CA 1
ATOM 1720 C C . ALA A 1 223 ? 9.359 14.219 14.945 1 98.88 223 ALA A C 1
ATOM 1722 O O . ALA A 1 223 ? 8.797 14.945 15.766 1 98.88 223 ALA A O 1
ATOM 1723 N N . ALA A 1 224 ? 8.711 13.367 14.156 1 98.88 224 ALA A N 1
ATOM 1724 C CA . ALA A 1 224 ? 7.258 13.5 14.141 1 98.88 224 ALA A CA 1
ATOM 1725 C C . ALA A 1 224 ? 6.594 12.18 13.758 1 98.88 224 ALA A C 1
ATOM 1727 O O . ALA A 1 224 ? 7.199 11.344 13.078 1 98.88 224 ALA A O 1
ATOM 1728 N N . ASN A 1 225 ? 5.41 11.945 14.242 1 98.88 225 ASN A N 1
ATOM 1729 C CA . ASN A 1 225 ? 4.414 11.008 13.742 1 98.88 225 ASN A CA 1
ATOM 1730 C C . ASN A 1 225 ? 3.115 11.711 13.367 1 98.88 225 ASN A C 1
ATOM 1732 O O . ASN A 1 225 ? 2.424 12.25 14.227 1 98.88 225 ASN A O 1
ATOM 1736 N N . GLN A 1 226 ? 2.893 11.766 12.047 1 98.81 226 GLN A N 1
ATOM 1737 C CA . GLN A 1 226 ? 1.684 12.422 11.562 1 98.81 226 GLN A CA 1
ATOM 1738 C C . GLN A 1 226 ? 0.513 11.438 11.508 1 98.81 226 GLN A C 1
ATOM 1740 O O . GLN A 1 226 ? 0.564 10.445 10.789 1 98.81 226 GLN A O 1
ATOM 1745 N N . VAL A 1 227 ? -0.567 11.734 12.289 1 97.62 227 VAL A N 1
ATOM 1746 C CA . VAL A 1 227 ? -1.69 10.812 12.406 1 97.62 227 VAL A CA 1
ATOM 1747 C C . VAL A 1 227 ? -3.006 11.594 12.375 1 97.62 227 VAL A C 1
ATOM 1749 O O . VAL A 1 227 ? -3.018 12.805 12.57 1 97.62 227 VAL A O 1
ATOM 1752 N N . ASN A 1 228 ? -4.062 10.844 12.047 1 95.25 228 ASN A N 1
ATOM 1753 C CA . ASN A 1 228 ? -5.387 11.43 12.219 1 95.25 228 ASN A CA 1
ATOM 1754 C C . ASN A 1 228 ? -5.688 11.727 13.68 1 95.25 228 ASN A C 1
ATOM 1756 O O . ASN A 1 228 ? -5.543 10.852 14.539 1 95.25 228 ASN A O 1
ATOM 1760 N N . TYR A 1 229 ? -5.977 12.984 13.992 1 96.56 229 TYR A N 1
ATOM 1761 C CA . TYR A 1 229 ? -6.262 13.375 15.367 1 96.56 229 TYR A CA 1
ATOM 1762 C C . TYR A 1 229 ? -7.141 14.617 15.406 1 96.56 229 TYR A C 1
ATOM 1764 O O . TYR A 1 229 ? -6.766 15.664 14.875 1 96.56 229 TYR A O 1
ATOM 1772 N N . SER A 1 230 ? -8.297 14.484 15.969 1 96.81 230 SER A N 1
ATOM 1773 C CA . SER A 1 230 ? -9.289 15.539 16.156 1 96.81 230 SER A CA 1
ATOM 1774 C C . SER A 1 230 ? -10.109 15.312 17.422 1 96.81 230 SER A C 1
ATOM 1776 O O . SER A 1 230 ? -9.93 14.297 18.109 1 96.81 230 SER A O 1
ATOM 1778 N N . LEU A 1 231 ? -10.93 16.312 17.656 1 97.31 231 LEU A N 1
ATOM 1779 C CA . LEU A 1 231 ? -11.781 16.234 18.844 1 97.31 231 LEU A CA 1
ATOM 1780 C C . LEU A 1 231 ? -12.664 14.992 18.797 1 97.31 231 LEU A C 1
ATOM 1782 O O . LEU A 1 231 ? -12.945 14.383 19.828 1 97.31 231 LEU A O 1
ATOM 1786 N N . ILE A 1 232 ? -13.023 14.562 17.578 1 96.06 232 ILE A N 1
ATOM 1787 C CA . ILE A 1 232 ? -13.969 13.453 17.484 1 96.06 232 ILE A CA 1
ATOM 1788 C C . ILE A 1 232 ? -13.242 12.195 17.016 1 96.06 232 ILE A C 1
ATOM 1790 O O . ILE A 1 232 ? -13.867 11.164 16.797 1 96.06 232 ILE A O 1
ATOM 1794 N N . TYR A 1 233 ? -11.992 12.25 16.797 1 94.5 233 TYR A N 1
ATOM 1795 C CA . TYR A 1 233 ? -11.156 11.094 16.516 1 94.5 233 TYR A CA 1
ATOM 1796 C C . TYR A 1 233 ? -9.891 11.117 17.375 1 94.5 233 TYR A C 1
ATOM 1798 O O . TYR A 1 233 ? -8.867 11.672 16.953 1 94.5 233 TYR A O 1
ATOM 1806 N N . ARG A 1 234 ? -9.922 10.359 18.5 1 95.06 234 ARG A N 1
ATOM 1807 C CA . ARG A 1 234 ? -8.859 10.469 19.5 1 95.06 234 ARG A CA 1
ATOM 1808 C C . ARG A 1 234 ? -8.18 9.117 19.719 1 95.06 234 ARG A C 1
ATOM 1810 O O . ARG A 1 234 ? -7.672 8.844 20.812 1 95.06 234 ARG A O 1
ATOM 1817 N N . GLN A 1 235 ? -8.133 8.305 18.688 1 92.81 235 GLN A N 1
ATOM 1818 C CA . GLN A 1 235 ? -7.512 6.984 18.734 1 92.81 235 GLN A CA 1
ATOM 1819 C C . GLN A 1 235 ? -6.059 7.078 19.188 1 92.81 235 GLN A C 1
ATOM 1821 O O . GLN A 1 235 ? -5.578 6.215 19.938 1 92.81 235 GLN A O 1
ATOM 1826 N N . PRO A 1 236 ? -5.305 8.055 18.797 1 95.44 236 PRO A N 1
ATOM 1827 C CA . PRO A 1 236 ? -3.914 8.156 19.25 1 95.44 236 PRO A CA 1
ATOM 1828 C C . PRO A 1 236 ? -3.785 8.195 20.766 1 95.44 236 PRO A C 1
ATOM 1830 O O . PRO A 1 236 ? -2.762 7.777 21.312 1 95.44 236 PRO A O 1
ATOM 1833 N N . GLU A 1 237 ? -4.844 8.617 21.422 1 95.56 237 GLU A N 1
ATOM 1834 C CA . GLU A 1 237 ? -4.824 8.672 22.875 1 95.56 237 GLU A CA 1
ATOM 1835 C C . GLU A 1 237 ? -5.062 7.289 23.484 1 95.56 237 GLU A C 1
ATOM 1837 O O . GLU A 1 237 ? -4.73 7.047 24.641 1 95.56 237 GLU A O 1
ATOM 1842 N N . GLU A 1 238 ? -5.656 6.418 22.703 1 94.25 238 GLU A N 1
ATOM 1843 C CA . GLU A 1 238 ? -6.156 5.156 23.234 1 94.25 238 GLU A CA 1
ATOM 1844 C C . GLU A 1 238 ? -5.25 3.994 22.844 1 94.25 238 GLU A C 1
ATOM 1846 O O . GLU A 1 238 ? -5.215 2.967 23.531 1 94.25 238 GLU A O 1
ATOM 1851 N N . ASN A 1 239 ? -4.492 4.199 21.844 1 95.06 239 ASN A N 1
ATOM 1852 C CA . ASN A 1 239 ? -3.764 3.059 21.297 1 95.06 239 ASN A CA 1
ATOM 1853 C C . ASN A 1 239 ? -2.27 3.158 21.594 1 95.06 239 ASN A C 1
ATOM 1855 O O . ASN A 1 239 ? -1.46 2.479 20.953 1 95.06 239 ASN A O 1
ATOM 1859 N N . GLY A 1 240 ? -1.897 4.078 22.406 1 97.5 240 GLY A N 1
ATOM 1860 C CA . GLY A 1 240 ? -0.521 4.168 22.859 1 97.5 240 GLY A CA 1
ATOM 1861 C C . GLY A 1 240 ? 0.328 5.102 22.016 1 97.5 240 GLY A C 1
ATOM 1862 O O . GLY A 1 240 ? 1.455 5.434 22.391 1 97.5 240 GLY A O 1
ATOM 1863 N N . VAL A 1 241 ? -0.165 5.602 20.953 1 98.31 241 VAL A N 1
ATOM 1864 C CA . VAL A 1 241 ? 0.613 6.414 20.031 1 98.31 241 VAL A CA 1
ATOM 1865 C C . VAL A 1 241 ? 0.952 7.758 20.672 1 98.31 241 VAL A C 1
ATOM 1867 O O . VAL A 1 241 ? 2.113 8.172 20.672 1 98.31 241 VAL A O 1
ATOM 1870 N N . LYS A 1 242 ? -0.024 8.398 21.219 1 98.5 242 LYS A N 1
ATOM 1871 C CA . LYS A 1 242 ? 0.212 9.695 21.859 1 98.5 242 LYS A CA 1
ATOM 1872 C C . LYS A 1 242 ? 1.206 9.57 23.016 1 98.5 242 LYS A C 1
ATOM 1874 O O . LYS A 1 242 ? 2.111 10.398 23.141 1 98.5 242 LYS A O 1
ATOM 1879 N N . ALA A 1 243 ? 1.007 8.57 23.797 1 98.44 243 ALA A N 1
ATOM 1880 C CA . ALA A 1 243 ? 1.907 8.344 24.922 1 98.44 243 ALA A CA 1
ATOM 1881 C C . ALA A 1 243 ? 3.334 8.094 24.438 1 98.44 243 ALA A C 1
ATOM 1883 O O . ALA A 1 243 ? 4.289 8.617 25.016 1 98.44 243 ALA A O 1
ATOM 1884 N N . ALA A 1 244 ? 3.459 7.305 23.406 1 98.75 244 ALA A N 1
ATOM 1885 C CA . ALA A 1 244 ? 4.777 7.027 22.844 1 98.75 244 ALA A CA 1
ATOM 1886 C C . ALA A 1 244 ? 5.426 8.297 22.312 1 98.75 244 ALA A C 1
ATOM 1888 O O . ALA A 1 244 ? 6.617 8.531 22.531 1 98.75 244 ALA A O 1
ATOM 1889 N N . CYS A 1 245 ? 4.633 9.102 21.641 1 98.75 245 CYS A N 1
ATOM 1890 C CA . CYS A 1 245 ? 5.137 10.375 21.141 1 98.75 245 CYS A CA 1
ATOM 1891 C C . CYS A 1 245 ? 5.656 11.242 22.281 1 98.75 245 CYS A C 1
ATOM 1893 O O . CYS A 1 245 ? 6.762 11.789 22.188 1 98.75 245 CYS A O 1
ATOM 1895 N N . ASP A 1 246 ? 4.922 11.344 23.328 1 98.38 246 ASP A N 1
ATOM 1896 C CA . ASP A 1 246 ? 5.305 12.148 24.484 1 98.38 246 ASP A CA 1
ATOM 1897 C C . ASP A 1 246 ? 6.574 11.609 25.141 1 98.38 246 ASP A C 1
ATOM 1899 O O . ASP A 1 246 ? 7.488 12.367 25.453 1 98.38 246 ASP A O 1
ATOM 1903 N N . GLU A 1 247 ? 6.594 10.383 25.266 1 98.38 247 GLU A N 1
ATOM 1904 C CA . GLU A 1 247 ? 7.711 9.734 25.938 1 98.38 247 GLU A CA 1
ATOM 1905 C C . GLU A 1 247 ? 9.008 9.891 25.141 1 98.38 247 GLU A C 1
ATOM 1907 O O . GLU A 1 247 ? 10.062 10.148 25.719 1 98.38 247 GLU A O 1
ATOM 1912 N N . LEU A 1 248 ? 8.93 9.781 23.844 1 98.56 248 LEU A N 1
ATOM 1913 C CA . LEU A 1 248 ? 10.117 9.664 23.016 1 98.56 248 LEU A CA 1
ATOM 1914 C C . LEU A 1 248 ? 10.523 11.031 22.453 1 98.56 248 LEU A C 1
ATOM 1916 O O . LEU A 1 248 ? 11.555 11.148 21.797 1 98.56 248 LEU A O 1
ATOM 1920 N N . GLY A 1 249 ? 9.742 12.07 22.734 1 98.06 249 GLY A N 1
ATOM 1921 C CA . GLY A 1 249 ? 10.031 13.383 22.188 1 98.06 249 GLY A CA 1
ATOM 1922 C C . GLY A 1 249 ? 9.758 13.477 20.703 1 98.06 249 GLY A C 1
ATOM 1923 O O . GLY A 1 249 ? 10.586 13.992 19.938 1 98.06 249 GLY A O 1
ATOM 1924 N N . ILE A 1 250 ? 8.727 12.891 20.281 1 98.81 250 ILE A N 1
ATOM 1925 C CA . ILE A 1 250 ? 8.242 12.922 18.906 1 98.81 250 ILE A CA 1
ATOM 1926 C C . ILE A 1 250 ? 6.973 13.773 18.844 1 98.81 250 ILE A C 1
ATOM 1928 O O . ILE A 1 250 ? 6.027 13.555 19.594 1 98.81 250 ILE A O 1
ATOM 1932 N N . THR A 1 251 ? 6.961 14.797 1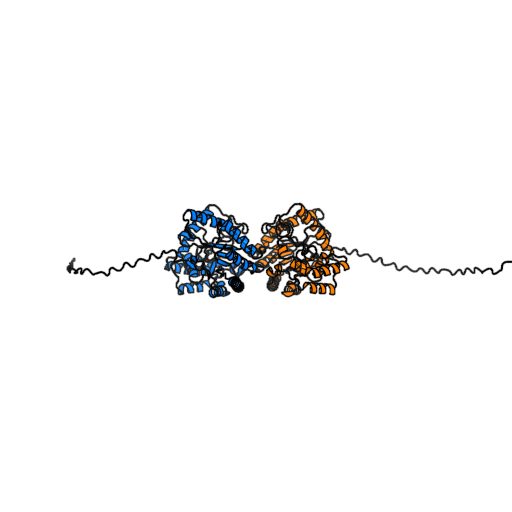8.016 1 98.81 251 THR A N 1
ATOM 1933 C CA . THR A 1 251 ? 5.773 15.625 17.859 1 98.81 251 THR A CA 1
ATOM 1934 C C . THR A 1 251 ? 4.664 14.859 17.156 1 98.81 251 THR A C 1
ATOM 1936 O O . THR A 1 251 ? 4.922 14.156 16.172 1 98.81 251 THR A O 1
ATOM 1939 N N . LEU A 1 252 ? 3.467 14.891 17.703 1 98.88 252 LEU A N 1
ATOM 1940 C CA . LEU A 1 252 ? 2.297 14.375 17 1 98.88 252 LEU A CA 1
ATOM 1941 C C . LEU A 1 252 ? 1.722 15.438 16.062 1 98.88 252 LEU A C 1
ATOM 1943 O O . LEU A 1 252 ? 1.195 16.453 16.531 1 98.88 252 LEU A O 1
ATOM 1947 N N . ILE A 1 253 ? 1.901 15.25 14.75 1 98.81 253 ILE A N 1
ATOM 1948 C CA . ILE A 1 253 ? 1.268 16.125 13.773 1 98.81 253 ILE A CA 1
ATOM 1949 C C . ILE A 1 253 ? -0.139 15.625 13.461 1 98.81 253 ILE A C 1
ATOM 1951 O O . ILE A 1 253 ? -0.321 14.461 13.102 1 98.81 253 ILE A O 1
ATOM 1955 N N . ALA A 1 254 ? -1.104 16.469 13.695 1 98.62 254 ALA A N 1
ATOM 1956 C CA . ALA A 1 254 ? -2.502 16.078 13.539 1 98.62 254 ALA A CA 1
ATOM 1957 C C . ALA A 1 254 ? -3.031 16.469 12.156 1 98.62 254 ALA A C 1
ATOM 1959 O O . ALA A 1 254 ? -3.219 17.656 11.875 1 98.62 254 ALA A O 1
ATOM 1960 N N . TYR A 1 255 ? -3.229 15.461 11.312 1 97.69 255 TYR A N 1
ATOM 1961 C CA . TYR A 1 255 ? -3.955 15.758 10.086 1 97.69 255 TYR A CA 1
ATOM 1962 C C . TYR A 1 255 ? -5.453 15.539 10.266 1 97.69 255 TYR A C 1
ATOM 1964 O O . TYR A 1 255 ? -5.875 14.867 11.211 1 97.69 255 TYR A O 1
ATOM 1972 N N . SER A 1 256 ? -6.266 16.219 9.406 1 95.81 256 SER A N 1
ATOM 1973 C CA . SER A 1 256 ? -7.723 16.281 9.516 1 95.81 256 SER A CA 1
ATOM 1974 C C . SER A 1 256 ? -8.148 16.75 10.898 1 95.81 256 SER A C 1
ATOM 1976 O O . SER A 1 256 ? -9.023 16.141 11.523 1 95.81 256 SER A O 1
ATOM 1978 N N . PRO A 1 257 ? -7.582 17.812 11.305 1 97.56 257 PRO A N 1
ATOM 1979 C CA . PRO A 1 257 ? -7.867 18.297 12.664 1 97.56 257 PRO A CA 1
ATOM 1980 C C . PRO A 1 257 ? -9.297 18.797 12.82 1 97.56 257 PRO A C 1
ATOM 1982 O O . PRO A 1 257 ? -9.789 18.938 13.945 1 97.56 257 PRO A O 1
ATOM 1985 N N . MET A 1 258 ? -9.953 19.125 11.758 1 96.81 258 MET A N 1
ATOM 1986 C CA . MET A 1 258 ? -11.336 19.594 11.797 1 96.81 258 MET A CA 1
ATOM 1987 C C . MET A 1 258 ? -12.297 18.5 11.328 1 96.81 258 MET A C 1
ATOM 1989 O O . MET A 1 258 ? -13.422 18.781 10.922 1 96.81 258 MET A O 1
ATOM 1993 N N . ALA A 1 259 ? -11.766 17.312 11.297 1 94.75 259 ALA A N 1
ATOM 1994 C CA . ALA A 1 259 ? -12.539 16.172 10.828 1 94.75 259 ALA A CA 1
ATOM 1995 C C . ALA A 1 259 ? -13.094 16.422 9.43 1 94.75 259 ALA A C 1
ATOM 1997 O O . ALA A 1 259 ? -14.297 16.297 9.195 1 94.75 259 ALA A O 1
ATOM 1998 N N . GLN A 1 260 ? -12.203 16.844 8.617 1 92.5 260 GLN A N 1
ATOM 1999 C CA . GLN A 1 260 ? -12.492 17.094 7.211 1 92.5 260 GLN A CA 1
ATOM 2000 C C . GLN A 1 260 ? -13.602 18.125 7.051 1 92.5 260 GLN A C 1
ATOM 2002 O O . GLN A 1 260 ? -14.453 18 6.176 1 92.5 260 GLN A O 1
ATOM 2007 N N . GLY A 1 261 ? -13.773 18.969 7.949 1 94.12 261 GLY A N 1
ATOM 2008 C CA . GLY A 1 261 ? -14.617 20.156 7.836 1 94.12 261 GLY A CA 1
ATOM 2009 C C . GLY A 1 261 ? -15.891 20.047 8.648 1 94.12 261 GLY A C 1
ATOM 2010 O O . GLY A 1 261 ? -16.578 21.062 8.875 1 94.12 261 GLY A O 1
ATOM 2011 N N . VAL A 1 262 ? -16.203 18.922 9.195 1 94.69 262 VAL A N 1
ATOM 2012 C CA . VAL A 1 262 ? -17.516 18.766 9.789 1 94.69 262 VAL A CA 1
ATOM 2013 C C . VAL A 1 262 ? -17.578 19.484 11.133 1 94.69 262 VAL A C 1
ATOM 2015 O O . VAL A 1 262 ? -18.656 19.844 11.617 1 94.69 262 VAL A O 1
ATOM 2018 N N . LEU A 1 263 ? -16.438 19.766 11.75 1 97 263 LEU A N 1
ATOM 2019 C CA . LEU A 1 263 ? -16.422 20.422 13.047 1 97 263 LEU A CA 1
ATOM 2020 C C . LEU A 1 263 ? -16.484 21.938 12.891 1 97 263 LEU A C 1
ATOM 2022 O O . LEU A 1 263 ? -16.625 22.672 13.875 1 97 263 LEU A O 1
ATOM 2026 N N . THR A 1 264 ? -16.391 22.438 11.664 1 96.25 264 THR A N 1
ATOM 2027 C CA . THR A 1 264 ? -16.438 23.875 11.414 1 96.25 264 THR A CA 1
ATOM 2028 C C . THR A 1 264 ? -17.859 24.406 11.57 1 96.25 264 THR A C 1
ATOM 2030 O O . THR A 1 264 ? -18.078 25.609 11.719 1 96.25 264 THR A O 1
ATOM 2033 N N . GLY A 1 265 ? -18.828 23.531 11.414 1 94.75 265 GLY A N 1
ATOM 2034 C CA . GLY A 1 265 ? -20.219 23.922 11.477 1 94.75 265 GLY A CA 1
ATOM 2035 C C . GLY A 1 265 ? -20.828 24.219 10.117 1 94.75 265 GLY A C 1
ATOM 2036 O O . GLY A 1 265 ? -22.016 24.531 10.023 1 94.75 265 GLY A O 1
ATOM 2037 N N . LYS A 1 266 ? -20.078 24.016 9.125 1 93.88 266 LYS A N 1
ATOM 2038 C CA . LYS A 1 266 ? -20.578 24.406 7.805 1 93.88 266 LYS A CA 1
ATOM 2039 C C . LYS A 1 266 ? -21.484 23.344 7.219 1 93.88 266 LYS A C 1
ATOM 2041 O O . LYS A 1 266 ? -22.219 23.594 6.258 1 93.88 266 LYS A O 1
ATOM 2046 N N . TYR A 1 267 ? -21.469 22.141 7.703 1 96.06 267 TYR A N 1
ATOM 2047 C CA . TYR A 1 267 ? -22.312 21.062 7.215 1 96.06 267 TYR A CA 1
ATOM 2048 C C . TYR A 1 267 ? -23.438 20.75 8.195 1 96.06 267 TYR A C 1
ATOM 2050 O O . TYR A 1 267 ? -23.266 20.859 9.414 1 96.06 267 TYR A O 1
ATOM 2058 N N . THR A 1 268 ? -24.609 20.422 7.629 1 95.75 268 THR A N 1
ATOM 2059 C CA . THR A 1 268 ? -25.797 20.047 8.391 1 95.75 268 THR A CA 1
ATOM 2060 C C . THR A 1 268 ? -26.391 18.734 7.871 1 95.75 268 THR A C 1
ATOM 2062 O O . THR A 1 268 ? -25.984 18.25 6.805 1 95.75 268 THR A O 1
ATOM 2065 N N . PRO A 1 269 ? -27.234 18.109 8.711 1 95.5 269 PRO A N 1
ATOM 2066 C CA . PRO A 1 269 ? -27.875 16.891 8.219 1 95.5 269 PRO A CA 1
ATOM 2067 C C . PRO A 1 269 ? -28.562 17.094 6.875 1 95.5 269 PRO A C 1
ATOM 2069 O O . PRO A 1 269 ? -28.609 16.172 6.055 1 95.5 269 PRO A O 1
ATOM 2072 N N . GLU A 1 270 ? -29.047 18.297 6.613 1 96.12 270 GLU A N 1
ATOM 2073 C CA . GLU A 1 270 ? -29.75 18.609 5.371 1 96.12 270 GLU A CA 1
ATOM 2074 C C . GLU A 1 270 ? -28.766 18.922 4.246 1 96.12 270 GLU A C 1
ATOM 2076 O O . GLU A 1 270 ? -29.109 18.859 3.068 1 96.12 270 GLU A O 1
ATOM 2081 N N . ASN A 1 271 ? -27.578 19.281 4.645 1 96.25 271 ASN A N 1
ATOM 2082 C CA . ASN A 1 271 ? -26.531 19.625 3.691 1 96.25 271 ASN A CA 1
ATOM 2083 C C . ASN A 1 271 ? -25.203 18.969 4.055 1 96.25 271 ASN A C 1
ATOM 2085 O O . ASN A 1 271 ? -24.25 19.641 4.438 1 96.25 271 ASN A O 1
ATOM 2089 N N . PRO A 1 272 ? -25.141 17.656 3.797 1 94.44 272 PRO A N 1
ATOM 2090 C CA . PRO A 1 272 ? -23.906 16.922 4.125 1 94.44 272 PRO A CA 1
ATOM 2091 C C . PRO A 1 272 ? -22.797 17.172 3.109 1 94.44 272 PRO A C 1
ATOM 2093 O O . PRO A 1 272 ? -23.031 17.75 2.051 1 94.44 272 PRO A O 1
ATOM 2096 N N . PRO A 1 273 ? -21.562 16.844 3.477 1 91.5 273 PRO A N 1
ATOM 2097 C CA . PRO A 1 273 ? -20.484 16.984 2.498 1 91.5 273 PRO A CA 1
ATOM 2098 C C . PRO A 1 273 ? -20.719 16.156 1.231 1 91.5 273 PRO A C 1
ATOM 2100 O O . PRO A 1 273 ? -21.328 15.086 1.291 1 91.5 273 PRO A O 1
ATOM 2103 N N . SER A 1 274 ? -20.234 16.641 0.154 1 86.31 274 SER A N 1
ATOM 2104 C CA . SER A 1 274 ? -20.375 15.938 -1.118 1 86.31 274 SER A CA 1
ATOM 2105 C C . SER A 1 274 ? -19.25 14.93 -1.312 1 86.31 274 SER A C 1
ATOM 2107 O O . SER A 1 274 ? -18.297 14.891 -0.535 1 86.31 274 SER A O 1
ATOM 2109 N N . GLY A 1 275 ? -19.422 14.094 -2.322 1 78.19 275 GLY A N 1
ATOM 2110 C CA . GLY A 1 275 ? -18.359 13.156 -2.67 1 78.19 275 GLY A CA 1
ATOM 2111 C C . GLY A 1 275 ? -18.203 12.039 -1.657 1 78.19 275 GLY A C 1
ATOM 2112 O O . GLY A 1 275 ? -19.141 11.711 -0.93 1 78.19 275 GLY A O 1
ATOM 2113 N N . PRO A 1 276 ? -16.984 11.5 -1.579 1 77.62 276 PRO A N 1
ATOM 2114 C CA . PRO A 1 276 ? -16.75 10.359 -0.689 1 77.62 276 PRO A CA 1
ATOM 2115 C C . PRO A 1 276 ? -16.938 10.711 0.785 1 77.62 276 PRO A C 1
ATOM 2117 O O . PRO A 1 276 ? -17.281 9.844 1.593 1 77.62 276 PRO A O 1
ATOM 2120 N N . ARG A 1 277 ? -16.781 11.914 1.167 1 85.56 277 ARG A N 1
ATOM 2121 C CA . ARG A 1 277 ? -16.938 12.352 2.551 1 85.56 277 ARG A CA 1
ATOM 2122 C C . ARG A 1 277 ? -18.375 12.188 3.029 1 85.56 277 ARG A C 1
ATOM 2124 O O . ARG A 1 277 ? -18.625 12.023 4.227 1 85.56 277 ARG A O 1
ATOM 2131 N N . GLY A 1 278 ? -19.281 12.258 2.037 1 86.06 278 GLY A N 1
ATOM 2132 C CA . GLY A 1 278 ? -20.688 12.094 2.379 1 86.06 278 GLY A CA 1
ATOM 2133 C C . GLY A 1 278 ? -21 10.703 2.906 1 86.06 278 GLY A C 1
ATOM 2134 O O . GLY A 1 278 ? -21.984 10.531 3.643 1 86.06 278 GLY A O 1
ATOM 2135 N N . LYS A 1 279 ? -20.188 9.82 2.564 1 78.75 279 LYS A N 1
ATOM 2136 C CA . LYS A 1 279 ? -20.391 8.453 3.023 1 78.75 279 LYS A CA 1
ATOM 2137 C C . LYS A 1 279 ? -19.859 8.258 4.441 1 78.75 279 LYS A C 1
ATOM 2139 O O . LYS A 1 279 ? -20.281 7.344 5.148 1 78.75 279 LYS A O 1
ATOM 2144 N N . ILE A 1 280 ? -18.969 9.086 4.836 1 83.31 280 ILE A N 1
ATOM 2145 C CA . ILE A 1 280 ? -18.359 9.039 6.164 1 83.31 280 ILE A CA 1
ATOM 2146 C C . ILE A 1 280 ? -19.203 9.867 7.141 1 83.31 280 ILE A C 1
ATOM 2148 O O . ILE A 1 280 ? -19.516 9.406 8.234 1 83.31 280 ILE A O 1
ATOM 2152 N N . TYR A 1 281 ? -19.516 11 6.695 1 91.5 281 TYR A N 1
ATOM 2153 C CA . TYR A 1 281 ? -20.25 11.938 7.52 1 91.5 281 TYR A CA 1
ATOM 2154 C C . TYR A 1 281 ? -21.688 12.07 7.043 1 91.5 281 TYR A C 1
ATOM 2156 O O . TYR A 1 281 ? -22.078 13.102 6.488 1 91.5 281 TYR A O 1
ATOM 2164 N N . THR A 1 282 ? -22.484 11.102 7.402 1 91.38 282 THR A N 1
ATOM 2165 C CA . THR A 1 282 ? -23.875 10.969 6.965 1 91.38 282 THR A CA 1
ATOM 2166 C C . THR A 1 282 ? -24.766 11.961 7.703 1 91.38 282 THR A C 1
ATOM 2168 O O . THR A 1 282 ? -24.359 12.531 8.719 1 91.38 282 THR A O 1
ATOM 2171 N N . PRO A 1 283 ? -26.031 12.078 7.141 1 94.56 283 PRO A N 1
ATOM 2172 C CA . PRO A 1 283 ? -26.984 12.922 7.855 1 94.56 283 PRO A CA 1
ATOM 2173 C C . PRO A 1 283 ? -27.219 12.461 9.289 1 94.56 283 PRO A C 1
ATOM 2175 O O . PRO A 1 283 ? -27.359 13.297 10.195 1 94.56 283 PRO A O 1
ATOM 2178 N N . GLU A 1 284 ? -27.203 11.188 9.5 1 93.44 284 GLU A N 1
ATOM 2179 C CA . GLU A 1 284 ? -27.375 10.648 10.844 1 93.44 284 GLU A CA 1
ATOM 2180 C C . GLU A 1 284 ? -26.203 11.023 11.742 1 93.44 284 GLU A C 1
ATOM 2182 O O . GLU A 1 284 ? -26.406 11.406 12.898 1 93.44 284 GLU A O 1
ATOM 2187 N N . PHE A 1 285 ? -25.047 10.93 11.219 1 94.19 285 PHE A N 1
ATOM 2188 C CA . PHE A 1 285 ? -23.844 11.32 11.961 1 94.19 285 PHE A CA 1
ATOM 2189 C C . PHE A 1 285 ? -23.891 12.797 12.32 1 94.19 285 PHE A C 1
ATOM 2191 O O . PHE A 1 285 ? -23.625 13.18 13.461 1 94.19 285 PHE A O 1
ATOM 2198 N N . LEU A 1 286 ? -24.266 13.609 11.336 1 95.94 286 LEU A N 1
ATOM 2199 C CA . LEU A 1 286 ? -24.312 15.055 11.523 1 95.94 286 LEU A CA 1
ATOM 2200 C C . LEU A 1 286 ? -25.375 15.445 12.547 1 95.94 286 LEU A C 1
ATOM 2202 O O . LEU A 1 286 ? -25.219 16.422 13.281 1 95.94 286 LEU A O 1
ATOM 2206 N N . THR A 1 287 ? -26.422 14.625 12.586 1 96.12 287 THR A N 1
ATOM 2207 C CA . THR A 1 287 ? -27.453 14.852 13.602 1 96.12 287 THR A CA 1
ATOM 2208 C C . THR A 1 287 ? -26.891 14.625 15 1 96.12 287 THR A C 1
ATOM 2210 O O . THR A 1 287 ? -27.094 15.438 15.898 1 96.12 287 THR A O 1
ATOM 2213 N N . LYS A 1 288 ? -26.141 13.609 15.141 1 94.88 288 LYS A N 1
ATOM 2214 C CA . LYS A 1 288 ? -25.531 13.273 16.422 1 94.88 288 LYS A CA 1
ATOM 2215 C C . LYS A 1 288 ? -24.484 14.305 16.828 1 94.88 288 LYS A C 1
ATOM 2217 O O . LYS A 1 288 ? -24.203 14.484 18.016 1 94.88 288 LYS A O 1
ATOM 2222 N N . LEU A 1 289 ? -23.969 14.984 15.891 1 96.44 289 LEU A N 1
ATOM 2223 C CA . LEU A 1 289 ? -22.875 15.93 16.094 1 96.44 289 LEU A CA 1
ATOM 2224 C C . LEU A 1 289 ? -23.406 17.266 16.578 1 96.44 289 LEU A C 1
ATOM 2226 O O . LEU A 1 289 ? -22.641 18.078 17.125 1 96.44 289 LEU A O 1
ATOM 2230 N N . GLN A 1 290 ? -24.672 17.531 16.531 1 96.19 290 GLN A N 1
ATOM 2231 C CA . GLN A 1 290 ? -25.266 18.859 16.703 1 96.19 290 GLN A CA 1
ATOM 2232 C C . GLN A 1 290 ? -25 19.391 18.125 1 96.19 290 GLN A C 1
ATOM 2234 O O . GLN A 1 290 ? -24.641 20.547 18.297 1 96.19 290 GLN A O 1
ATOM 2239 N N . PRO A 1 291 ? -25.125 18.578 19.156 1 96.44 291 PRO A N 1
ATOM 2240 C CA . PRO A 1 291 ? -24.875 19.094 20.5 1 96.44 291 PRO A CA 1
ATOM 2241 C C . PRO A 1 291 ? -23.438 19.562 20.703 1 96.44 291 PRO A C 1
ATOM 2243 O O . PRO A 1 291 ? -23.203 20.594 21.344 1 96.44 291 PRO A O 1
ATOM 2246 N N . LEU A 1 292 ? -22.547 18.875 20.156 1 97.88 292 LEU A N 1
ATOM 2247 C CA . LEU A 1 292 ? -21.141 19.266 20.234 1 97.88 292 LEU A CA 1
ATOM 2248 C C . LEU A 1 292 ? -20.891 20.562 19.484 1 97.88 292 LEU A C 1
ATOM 2250 O O . LEU A 1 292 ? -20.219 21.453 19.984 1 97.88 292 LEU A O 1
ATOM 2254 N N . LEU A 1 293 ? -21.469 20.672 18.312 1 97.94 293 LEU A N 1
ATOM 2255 C CA . LEU A 1 293 ? -21.281 21.875 17.5 1 97.94 293 LEU A CA 1
ATOM 2256 C C . LEU A 1 293 ? -21.875 23.094 18.203 1 97.94 293 LEU A C 1
ATOM 2258 O O . LEU A 1 293 ? -21.297 24.188 18.141 1 97.94 293 LEU A O 1
ATOM 2262 N N . LYS A 1 294 ? -22.984 22.844 18.797 1 97.62 294 LYS A N 1
ATOM 2263 C CA . LYS A 1 294 ? -23.609 23.938 19.531 1 97.62 294 LYS A CA 1
ATOM 2264 C C . LYS A 1 294 ? -22.703 24.438 20.656 1 97.62 294 LYS A C 1
ATOM 2266 O O . LYS A 1 294 ? -22.547 25.641 20.844 1 97.62 294 LYS A O 1
ATOM 2271 N N . ARG A 1 295 ? -22.188 23.5 21.359 1 98.12 295 ARG A N 1
ATOM 2272 C CA . ARG A 1 295 ? -21.344 23.891 22.469 1 98.12 295 ARG A CA 1
ATOM 2273 C C . ARG A 1 295 ? -20.062 24.547 21.984 1 98.12 295 ARG A C 1
ATOM 2275 O O . ARG A 1 295 ? -19.578 25.5 22.594 1 98.12 295 ARG A O 1
ATOM 2282 N N . ILE A 1 296 ? -19.484 24.062 20.922 1 98.56 296 ILE A N 1
ATOM 2283 C CA . ILE A 1 296 ? -18.312 24.672 20.312 1 98.56 296 ILE A CA 1
ATOM 2284 C C . ILE A 1 296 ? -18.625 26.125 19.953 1 98.56 296 ILE A C 1
ATOM 2286 O O . ILE A 1 296 ? -17.828 27.031 20.234 1 98.56 296 ILE A O 1
ATOM 2290 N N . LYS A 1 297 ? -19.75 26.328 19.391 1 98.31 297 LYS A N 1
ATOM 2291 C CA . LYS A 1 297 ? -20.188 27.672 19 1 98.31 297 LYS A CA 1
ATOM 2292 C C . LYS A 1 297 ? -20.312 28.578 20.219 1 98.31 297 LYS A C 1
ATOM 2294 O O . LYS A 1 297 ? -19.875 29.734 20.188 1 98.31 297 LYS A O 1
ATOM 2299 N N . GLU A 1 298 ? -20.875 28.094 21.25 1 98.44 298 GLU A N 1
ATOM 2300 C CA . GLU A 1 298 ? -21.062 28.875 22.469 1 98.44 298 GLU A CA 1
ATOM 2301 C C . GLU A 1 298 ? -19.719 29.266 23.078 1 98.44 298 GLU A C 1
ATOM 2303 O O . GLU A 1 298 ? -19.516 30.422 23.469 1 98.44 298 GLU A O 1
ATOM 2308 N N . ILE A 1 299 ? -18.859 28.328 23.125 1 98.31 299 ILE A N 1
ATOM 2309 C CA . ILE A 1 299 ? -17.516 28.609 23.641 1 98.31 299 ILE A CA 1
ATOM 2310 C C . ILE A 1 299 ? -16.828 29.656 22.75 1 98.31 299 ILE A C 1
ATOM 2312 O O . ILE A 1 299 ? -16.234 30.609 23.25 1 98.31 299 ILE A O 1
ATOM 2316 N N . GLY A 1 300 ? -16.953 29.438 21.484 1 98.19 300 GLY A N 1
ATOM 2317 C CA . GLY A 1 300 ? -16.359 30.391 20.562 1 98.19 300 GLY A CA 1
ATOM 2318 C C . GLY A 1 300 ? -16.859 31.797 20.75 1 98.19 300 GLY A C 1
ATOM 2319 O O . GLY A 1 300 ? -16.094 32.75 20.688 1 98.19 300 GLY A O 1
ATOM 2320 N N . GLN A 1 301 ? -18.125 31.953 21.016 1 97.62 301 GLN A N 1
ATOM 2321 C CA . GLN A 1 301 ? -18.734 33.25 21.219 1 97.62 301 GLN A CA 1
ATOM 2322 C C . GLN A 1 301 ? -18.125 33.969 22.422 1 97.62 301 GLN A C 1
ATOM 2324 O O . GLN A 1 301 ? -17.938 35.188 22.391 1 97.62 301 GLN A O 1
ATOM 2329 N N . SER A 1 302 ? -17.781 33.219 23.344 1 97.19 302 SER A N 1
ATOM 2330 C CA . SER A 1 302 ? -17.188 33.812 24.547 1 97.19 302 SER A CA 1
ATOM 2331 C C . SER A 1 302 ? -15.805 34.375 24.266 1 97.19 302 SER A C 1
ATOM 2333 O O . SER A 1 302 ? -15.312 35.219 25.016 1 97.19 302 SER A O 1
ATOM 2335 N N . TYR A 1 303 ? -15.164 33.906 23.219 1 97.38 303 TYR A N 1
ATOM 2336 C CA . TYR A 1 303 ? -13.82 34.344 22.844 1 97.38 303 TYR A CA 1
ATOM 2337 C C . TYR A 1 303 ? -13.844 35.188 21.578 1 97.38 303 TYR A C 1
ATOM 2339 O O . TYR A 1 303 ? -12.797 35.656 21.125 1 97.38 303 TYR A O 1
ATOM 2347 N N . SER A 1 304 ? -15.07 35.438 21.031 1 97.81 304 SER A N 1
ATOM 2348 C CA . SER A 1 304 ? -15.195 36.031 19.703 1 97.81 304 SER A CA 1
ATOM 2349 C C . SER A 1 304 ? -14.391 35.25 18.672 1 97.81 304 SER A C 1
ATOM 2351 O O . SER A 1 304 ? -13.625 35.844 17.906 1 97.81 304 SER A O 1
ATOM 2353 N N . LYS A 1 305 ? -14.445 34 18.766 1 98.12 305 LYS A N 1
ATOM 2354 C CA . LYS A 1 305 ? -13.742 33.094 17.859 1 98.12 305 LYS A CA 1
ATOM 2355 C C . LYS A 1 305 ? -14.727 32.188 17.125 1 98.12 305 LYS A C 1
ATOM 2357 O O . LYS A 1 305 ? -15.844 31.953 17.609 1 98.12 305 LYS A O 1
ATOM 2362 N N . THR A 1 306 ? -14.359 31.688 15.953 1 98 306 THR A N 1
ATOM 2363 C CA . THR A 1 306 ? -15.18 30.781 15.164 1 98 306 THR A CA 1
ATOM 2364 C C . THR A 1 306 ? -15.055 29.344 15.688 1 98 306 THR A C 1
ATOM 2366 O O . THR A 1 306 ? -14.156 29.047 16.484 1 98 306 THR A O 1
ATOM 2369 N N . ASN A 1 307 ? -15.969 28.469 15.195 1 98.12 307 ASN A N 1
ATOM 2370 C CA . ASN A 1 307 ? -15.867 27.047 15.516 1 98.12 307 ASN A CA 1
ATOM 2371 C C . ASN A 1 307 ? -14.5 26.484 15.125 1 98.12 307 ASN A C 1
ATOM 2373 O O . ASN A 1 307 ? -13.891 25.734 15.891 1 98.12 307 ASN A O 1
ATOM 2377 N N . THR A 1 308 ? -14.086 26.859 13.93 1 98.31 308 THR A N 1
ATOM 2378 C CA . THR A 1 308 ? -12.797 26.422 13.406 1 98.31 308 THR A CA 1
ATOM 2379 C C . THR A 1 308 ? -11.672 26.781 14.375 1 98.31 308 THR A C 1
ATOM 2381 O O . THR A 1 308 ? -10.828 25.938 14.703 1 98.31 308 THR A O 1
ATOM 2384 N N . GLN A 1 309 ? -11.695 27.969 14.852 1 98.31 309 GLN A N 1
ATOM 2385 C CA . GLN A 1 309 ? -10.656 28.453 15.758 1 98.31 309 GLN A CA 1
ATOM 2386 C C . GLN A 1 309 ? -10.711 27.719 17.094 1 98.31 309 GLN A C 1
ATOM 2388 O O . GLN A 1 309 ? -9.672 27.406 17.688 1 98.31 309 GLN A O 1
ATOM 2393 N N . VAL A 1 310 ? -11.883 27.438 17.562 1 98.69 310 VAL A N 1
ATOM 2394 C CA . VAL A 1 310 ? -12.047 26.734 18.828 1 98.69 310 VAL A CA 1
ATOM 2395 C C . VAL A 1 310 ? -11.5 25.312 18.719 1 98.69 310 VAL A C 1
ATOM 2397 O O . VAL A 1 310 ? -10.758 24.859 19.578 1 98.69 310 VAL A O 1
ATOM 2400 N N . ILE A 1 311 ? -11.844 24.547 17.656 1 98.31 311 ILE A N 1
ATOM 2401 C CA . ILE A 1 311 ? -11.453 23.156 17.484 1 98.31 311 ILE A CA 1
ATOM 2402 C C . ILE A 1 311 ? -9.938 23.062 17.297 1 98.31 311 ILE A C 1
ATOM 2404 O O . ILE A 1 311 ? -9.297 22.141 17.797 1 98.31 311 ILE A O 1
ATOM 2408 N N . LEU A 1 312 ? -9.344 23.969 16.547 1 98.5 312 LEU A N 1
ATOM 2409 C CA . LEU A 1 312 ? -7.891 24 16.391 1 98.5 312 LEU A CA 1
ATOM 2410 C C . LEU A 1 312 ? -7.207 24.328 17.719 1 98.5 312 LEU A C 1
ATOM 2412 O O . LEU A 1 312 ? -6.176 23.75 18.047 1 98.5 312 LEU A O 1
ATOM 2416 N N . ASN A 1 313 ? -7.781 25.359 18.438 1 98.12 313 ASN A N 1
ATOM 2417 C CA . ASN A 1 313 ? -7.246 25.703 19.75 1 98.12 313 ASN A CA 1
ATOM 2418 C C . ASN A 1 313 ? -7.289 24.516 20.703 1 98.12 313 ASN A C 1
ATOM 2420 O O . ASN A 1 313 ? -6.371 24.328 21.5 1 98.12 313 ASN A O 1
ATOM 2424 N N . TRP A 1 314 ? -8.344 23.719 20.641 1 98.5 314 TRP A N 1
ATOM 2425 C CA . TRP A 1 314 ? -8.445 22.516 21.438 1 98.5 314 TRP A CA 1
ATOM 2426 C C . TRP A 1 314 ? -7.258 21.594 21.188 1 98.5 314 TRP A C 1
ATOM 2428 O O . TRP A 1 314 ? -6.66 21.062 22.141 1 98.5 314 TRP A O 1
ATOM 2438 N N . LEU A 1 315 ? -6.883 21.375 19.953 1 98.31 315 LEU A N 1
ATOM 2439 C CA . LEU A 1 315 ? -5.754 20.516 19.609 1 98.31 315 LEU A CA 1
ATOM 2440 C C . LEU A 1 315 ? -4.441 21.125 20.094 1 98.31 315 LEU A C 1
ATOM 2442 O O . LEU A 1 315 ? -3.576 20.422 20.609 1 98.31 315 LEU A O 1
ATOM 2446 N N . LEU A 1 316 ? -4.328 22.453 19.922 1 96.88 316 LEU A N 1
ATOM 2447 C CA . LEU A 1 316 ? -3.123 23.156 20.344 1 96.88 316 LEU A CA 1
ATOM 2448 C C . LEU A 1 316 ? -2.928 23.031 21.859 1 96.88 316 LEU A C 1
ATOM 2450 O O . LEU A 1 316 ? -1.799 23.094 22.344 1 96.88 316 LEU A O 1
ATOM 2454 N N . ALA A 1 317 ? -3.984 22.781 22.516 1 96.44 317 ALA A N 1
ATOM 2455 C CA . ALA A 1 317 ? -3.943 22.688 23.969 1 96.44 317 ALA A CA 1
ATOM 2456 C C . ALA A 1 317 ? -3.486 21.297 24.422 1 96.44 317 ALA A C 1
ATOM 2458 O O . ALA A 1 317 ? -3.189 21.078 25.594 1 96.44 317 ALA A O 1
ATOM 2459 N N . GLN A 1 318 ? -3.479 20.109 23.578 1 94.94 318 GLN A N 1
ATOM 2460 C CA . GLN A 1 318 ? -3.086 18.75 23.938 1 94.94 318 GLN A CA 1
ATOM 2461 C C . GLN A 1 318 ? -1.569 18.641 24.047 1 94.94 318 GLN A C 1
ATOM 2463 O O . GLN A 1 318 ? -1.05 17.562 24.359 1 94.94 318 GLN A O 1
ATOM 2468 N N . GLU A 1 319 ? -0.822 19.516 24.312 1 91.19 319 GLU A N 1
ATOM 2469 C CA . GLU A 1 319 ? 0.635 19.531 24.391 1 91.19 319 GLU A CA 1
ATOM 2470 C C . GLU A 1 319 ? 1.257 18.641 23.328 1 91.19 319 GLU A C 1
ATOM 2472 O O . GLU A 1 319 ? 0.731 17.562 23.031 1 91.19 319 GLU A O 1
ATOM 2477 N N . ASN A 1 320 ? 2.305 18.953 22.75 1 97.44 320 ASN A N 1
ATOM 2478 C CA . ASN A 1 320 ? 3.102 18.188 21.781 1 97.44 320 ASN A CA 1
ATOM 2479 C C . ASN A 1 320 ? 2.287 17.812 20.547 1 97.44 320 ASN A C 1
ATOM 2481 O O . ASN A 1 320 ? 2.482 16.734 19.969 1 97.44 320 ASN A O 1
ATOM 2485 N N . VAL A 1 321 ? 1.298 18.594 20.234 1 98.44 321 VAL A N 1
ATOM 2486 C CA . VAL A 1 321 ? 0.446 18.375 19.078 1 98.44 321 VAL A CA 1
ATOM 2487 C C . VAL A 1 321 ? 0.542 19.562 18.125 1 98.44 321 VAL A C 1
ATOM 2489 O O . VAL A 1 321 ? 0.481 20.719 18.547 1 98.44 321 VAL A O 1
ATOM 2492 N N . LEU A 1 322 ? 0.804 19.312 16.875 1 98.56 322 LEU A N 1
ATOM 2493 C CA . LEU A 1 322 ? 0.867 20.328 15.828 1 98.56 322 LEU A CA 1
ATOM 2494 C C . LEU A 1 322 ? -0.191 20.078 14.758 1 98.56 322 LEU A C 1
ATOM 2496 O O . LEU A 1 322 ? -0.042 19.172 13.938 1 98.56 322 LEU A O 1
ATOM 2500 N N . PRO A 1 323 ? -1.297 20.797 14.734 1 98.69 323 PRO A N 1
ATOM 2501 C CA . PRO A 1 323 ? -2.346 20.578 13.734 1 98.69 323 PRO A CA 1
ATOM 2502 C C . PRO A 1 323 ? -1.983 21.156 12.367 1 98.69 323 PRO A C 1
ATOM 2504 O O . PRO A 1 323 ? -1.337 22.203 12.289 1 98.69 323 PRO A O 1
ATOM 2507 N N . ILE A 1 324 ? -2.422 20.438 11.273 1 98.62 324 ILE A N 1
ATOM 2508 C CA . ILE A 1 324 ? -2.201 20.922 9.914 1 98.62 324 ILE A CA 1
ATOM 2509 C C . ILE A 1 324 ? -3.527 20.953 9.156 1 98.62 324 ILE A C 1
ATOM 2511 O O . ILE A 1 324 ? -3.746 20.141 8.242 1 98.62 324 ILE A O 1
ATOM 2515 N N . PRO A 1 325 ? -4.387 21.938 9.469 1 98.44 325 PRO A N 1
ATOM 2516 C CA . PRO A 1 325 ? -5.629 22.078 8.711 1 98.44 325 PRO A CA 1
ATOM 2517 C C . PRO A 1 325 ? -5.387 22.422 7.238 1 98.44 325 PRO A C 1
ATOM 2519 O O . PRO A 1 325 ? -4.383 23.047 6.906 1 98.44 325 PRO A O 1
ATOM 2522 N N . GLY A 1 326 ? -6.281 21.922 6.398 1 97.62 326 GLY A N 1
ATOM 2523 C CA . GLY A 1 326 ? -6.207 22.266 4.984 1 97.62 326 GLY A CA 1
ATOM 2524 C C . GLY A 1 326 ? -7.02 23.484 4.621 1 97.62 326 GLY A C 1
ATOM 2525 O O . GLY A 1 326 ? -8.086 23.734 5.195 1 97.62 326 GLY A O 1
ATOM 2526 N N . ALA A 1 327 ? -6.531 24.234 3.627 1 96.81 327 ALA A N 1
ATOM 2527 C CA . ALA A 1 327 ? -7.246 25.406 3.127 1 96.81 327 ALA A CA 1
ATOM 2528 C C . ALA A 1 327 ? -7.285 25.406 1.601 1 96.81 327 ALA A C 1
ATOM 2530 O O . ALA A 1 327 ? -6.258 25.219 0.946 1 96.81 327 ALA A O 1
ATOM 2531 N N . LYS A 1 328 ? -8.445 25.641 1.084 1 94.81 328 LYS A N 1
ATOM 2532 C CA . LYS A 1 328 ? -8.609 25.719 -0.365 1 94.81 328 LYS A CA 1
ATOM 2533 C C . LYS A 1 328 ? -8.539 27.156 -0.854 1 94.81 328 LYS A C 1
ATOM 2535 O O . LYS A 1 328 ? -8.391 27.406 -2.053 1 94.81 328 LYS A O 1
ATOM 2540 N N . ASN A 1 329 ? -8.703 28.094 0.082 1 96.19 329 ASN A N 1
ATOM 2541 C CA . ASN A 1 329 ? -8.719 29.516 -0.288 1 96.19 329 ASN A CA 1
ATOM 2542 C C . ASN A 1 329 ? -8.227 30.406 0.851 1 96.19 329 ASN A C 1
ATOM 2544 O O . ASN A 1 329 ? -7.945 29.906 1.947 1 96.19 329 ASN A O 1
ATOM 2548 N N . ALA A 1 330 ? -8.133 31.672 0.539 1 97.38 330 ALA A N 1
ATOM 2549 C CA . ALA A 1 330 ? -7.566 32.656 1.465 1 97.38 330 ALA A CA 1
ATOM 2550 C C . ALA A 1 330 ? -8.438 32.781 2.711 1 97.38 330 ALA A C 1
ATOM 2552 O O . ALA A 1 330 ? -7.918 32.969 3.82 1 97.38 330 ALA A O 1
ATOM 2553 N N . GLN A 1 331 ? -9.68 32.781 2.496 1 96.31 331 GLN A N 1
ATOM 2554 C CA . GLN A 1 331 ? -10.594 32.969 3.613 1 96.31 331 GLN A CA 1
ATOM 2555 C C . GLN A 1 331 ? -10.422 31.891 4.66 1 96.31 331 GLN A C 1
ATOM 2557 O O . GLN A 1 331 ? -10.359 32.156 5.859 1 96.31 331 GLN A O 1
ATOM 2562 N N . GLN A 1 332 ? -10.312 30.672 4.242 1 95.94 332 GLN A N 1
ATOM 2563 C CA . GLN A 1 332 ? -10.086 29.547 5.148 1 95.94 332 GLN A CA 1
ATOM 2564 C C . GLN A 1 332 ? -8.742 29.688 5.863 1 95.94 332 GLN A C 1
ATOM 2566 O O . GLN A 1 332 ? -8.664 29.531 7.082 1 95.94 332 GLN A O 1
ATOM 2571 N N . ALA A 1 333 ? -7.754 30.031 5.094 1 97.19 333 ALA A N 1
ATOM 2572 C CA . ALA A 1 333 ? -6.418 30.172 5.668 1 97.19 333 ALA A CA 1
ATOM 2573 C C . ALA A 1 333 ? -6.391 31.281 6.723 1 97.19 333 ALA A C 1
ATOM 2575 O O . ALA A 1 333 ? -5.766 31.125 7.773 1 97.19 333 ALA A O 1
ATOM 2576 N N . GLU A 1 334 ? -7.027 32.375 6.441 1 96.06 334 GLU A N 1
ATOM 2577 C CA . GLU A 1 334 ? -7.074 33.5 7.371 1 96.06 334 GLU A CA 1
ATOM 2578 C C . GLU A 1 334 ? -7.711 33.094 8.695 1 96.06 334 GLU A C 1
ATOM 2580 O O . GLU A 1 334 ? -7.289 33.562 9.758 1 96.06 334 GLU A O 1
ATOM 2585 N N . GLU A 1 335 ? -8.617 32.281 8.57 1 96.75 335 GLU A N 1
ATOM 2586 C CA . GLU A 1 335 ? -9.328 31.828 9.766 1 96.75 335 GLU A CA 1
ATOM 2587 C C . GLU A 1 335 ? -8.406 31.047 10.688 1 96.75 335 GLU A C 1
ATOM 2589 O O . GLU A 1 335 ? -8.547 31.109 11.914 1 96.75 335 GLU A O 1
ATOM 2594 N N . PHE A 1 336 ? -7.496 30.312 10.203 1 97.94 336 PHE A N 1
ATOM 2595 C CA . PHE A 1 336 ? -6.656 29.422 10.984 1 97.94 336 PHE A CA 1
ATOM 2596 C C . PHE A 1 336 ? -5.754 30.203 11.93 1 97.94 336 PHE A C 1
ATOM 2598 O O . PHE A 1 336 ? -5.527 29.797 13.07 1 97.94 336 PHE A O 1
ATOM 2605 N N . ALA A 1 337 ? -5.266 31.344 11.492 1 94.94 337 ALA A N 1
ATOM 2606 C CA . ALA A 1 337 ? -4.371 32.156 12.312 1 94.94 337 ALA A CA 1
ATOM 2607 C C . ALA A 1 337 ? -5.062 32.594 13.594 1 94.94 337 ALA A C 1
ATOM 2609 O O . ALA A 1 337 ? -4.414 32.781 14.633 1 94.94 337 ALA A O 1
ATOM 2610 N N . GLY A 1 338 ? -6.359 32.719 13.531 1 95.62 338 GLY A N 1
ATOM 2611 C CA . GLY A 1 338 ? -7.137 33.156 14.68 1 95.62 338 GLY A CA 1
ATOM 2612 C C . GLY A 1 338 ? -7.199 32.125 15.797 1 95.62 338 GLY A C 1
ATOM 2613 O O . GLY A 1 338 ? -7.672 32.438 16.891 1 95.62 338 GLY A O 1
ATOM 2614 N N . ALA A 1 339 ? -6.719 30.938 15.539 1 96.94 339 ALA A N 1
ATOM 2615 C CA . ALA A 1 339 ? -6.695 29.891 16.547 1 96.94 339 ALA A CA 1
ATOM 2616 C C . ALA A 1 339 ? -5.531 30.109 17.516 1 96.94 339 ALA A C 1
ATOM 2618 O O . ALA A 1 339 ? -5.48 29.469 18.578 1 96.94 339 ALA A O 1
ATOM 2619 N N . LEU A 1 340 ? -4.652 30.984 17.141 1 94.75 340 LEU A N 1
ATOM 2620 C CA . LEU A 1 340 ? -3.453 31.25 17.938 1 94.75 340 LEU A CA 1
ATOM 2621 C C . LEU A 1 340 ? -3.656 32.438 18.859 1 94.75 340 LEU A C 1
ATOM 2623 O O . LEU A 1 340 ? -4.574 33.25 18.641 1 94.75 340 LEU A O 1
ATOM 2627 N N . GLY A 1 341 ? -2.871 32.625 19.953 1 91.88 341 GLY A N 1
ATOM 2628 C CA . GLY A 1 341 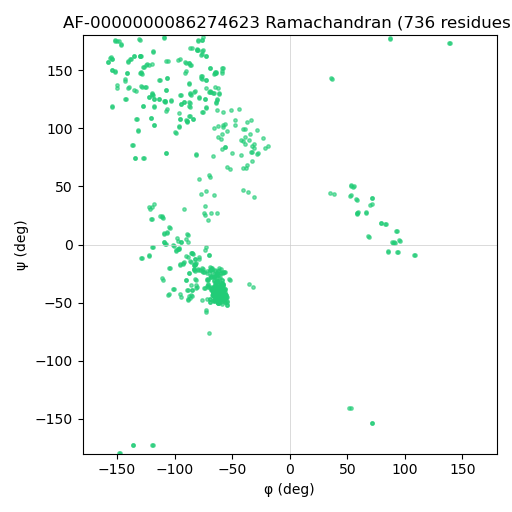? -2.836 33.812 20.797 1 91.88 341 GLY A CA 1
ATOM 2629 C C . GLY A 1 341 ? -3.832 33.781 21.938 1 91.88 341 GLY A C 1
ATOM 2630 O O . GLY A 1 341 ? -4.035 34.781 22.625 1 91.88 341 GLY A O 1
ATOM 2631 N N . TRP A 1 342 ? -4.52 32.719 22.031 1 95 342 TRP A N 1
ATOM 2632 C CA . TRP A 1 342 ? -5.453 32.469 23.125 1 95 342 TRP A CA 1
ATOM 2633 C C . TRP A 1 342 ? -5.512 31 23.484 1 95 342 TRP A C 1
ATOM 2635 O O . TRP A 1 342 ? -4.859 30.172 22.844 1 95 342 TRP A O 1
ATOM 2645 N N . ARG A 1 343 ? -6.254 30.688 24.656 1 96.81 343 ARG A N 1
ATOM 2646 C CA . ARG A 1 343 ? -6.301 29.281 25.078 1 96.81 343 ARG A CA 1
ATOM 2647 C C . ARG A 1 343 ? -7.613 28.984 25.797 1 96.81 343 ARG A C 1
ATOM 2649 O O . ARG A 1 343 ? -8.07 29.75 26.625 1 96.81 343 ARG A O 1
ATOM 2656 N N . LEU A 1 344 ? -8.125 27.797 25.391 1 98.25 344 LEU A N 1
ATOM 2657 C CA . LEU A 1 344 ? -9.266 27.266 26.125 1 98.25 344 LEU A CA 1
ATOM 2658 C C . LEU A 1 344 ? -8.883 26.953 27.578 1 98.25 344 LEU A C 1
ATOM 2660 O O . LEU A 1 344 ? -7.746 26.562 27.844 1 98.25 344 LEU A O 1
ATOM 2664 N N . THR A 1 345 ? -9.906 27.109 28.469 1 98 345 THR A N 1
ATOM 2665 C CA . THR A 1 345 ? -9.68 26.688 29.844 1 98 345 THR A CA 1
ATOM 2666 C C . THR A 1 345 ? -9.672 25.156 29.922 1 98 345 THR A C 1
ATOM 2668 O O . THR A 1 345 ? -10.18 24.469 29.031 1 98 345 THR A O 1
ATOM 2671 N N . SER A 1 346 ? -9.102 24.703 31.047 1 97.75 346 SER A N 1
ATOM 2672 C CA . SER A 1 346 ? -9.102 23.266 31.281 1 97.75 346 SER A CA 1
ATOM 2673 C C . SER A 1 346 ? -10.523 22.703 31.359 1 97.75 346 SER A C 1
ATOM 2675 O O . SER A 1 346 ? -10.781 21.594 30.891 1 97.75 346 SER A O 1
ATOM 2677 N N . GLU A 1 347 ? -11.375 23.484 31.859 1 98.06 347 GLU A N 1
ATOM 2678 C CA . GLU A 1 347 ? -12.773 23.078 31.969 1 98.06 347 GLU A CA 1
ATOM 2679 C C . GLU A 1 347 ? -13.414 22.938 30.594 1 98.06 347 GLU A C 1
ATOM 2681 O O . GLU A 1 347 ? -14.109 21.953 30.328 1 98.06 347 GLU A O 1
ATOM 2686 N N . GLU A 1 348 ? -13.125 23.906 29.766 1 98.38 348 GLU A N 1
ATOM 2687 C CA . GLU A 1 348 ? -13.672 23.875 28.422 1 98.38 348 GLU A CA 1
ATOM 2688 C C . GLU A 1 348 ? -13.094 22.719 27.609 1 98.38 348 GLU A C 1
ATOM 2690 O O . GLU A 1 348 ? -13.82 22.031 26.891 1 98.38 348 GLU A O 1
ATOM 2695 N N . ILE A 1 349 ? -11.836 22.5 27.781 1 98.25 349 ILE A N 1
ATOM 2696 C CA . ILE A 1 349 ? -11.156 21.391 27.109 1 98.25 349 ILE A CA 1
ATOM 2697 C C . ILE A 1 349 ? -11.797 20.062 27.5 1 98.25 349 ILE A C 1
ATOM 2699 O O . ILE A 1 349 ? -12.141 19.25 26.641 1 98.25 349 ILE A O 1
ATOM 2703 N N . ASN A 1 350 ? -12.008 19.891 28.734 1 97.69 350 ASN A N 1
ATOM 2704 C CA . ASN A 1 350 ? -12.57 18.656 29.25 1 97.69 350 ASN A CA 1
ATOM 2705 C C . ASN A 1 350 ? -14.039 18.5 28.891 1 97.69 350 ASN A C 1
ATOM 2707 O O . ASN A 1 350 ? -14.516 17.391 28.625 1 97.69 350 ASN A O 1
ATOM 2711 N N . GLU A 1 351 ? -14.727 19.594 28.906 1 97.75 351 GLU A N 1
ATOM 2712 C CA . GLU A 1 351 ? -16.141 19.562 28.516 1 97.75 351 GLU A CA 1
ATOM 2713 C C . GLU A 1 351 ? -16.312 19.109 27.078 1 97.75 351 GLU A C 1
ATOM 2715 O O . GLU A 1 351 ? -17.156 18.25 26.781 1 97.75 351 GLU A O 1
ATOM 2720 N N . LEU A 1 352 ? -15.516 19.688 26.234 1 98.06 352 LEU A N 1
ATOM 2721 C CA . LEU A 1 352 ? -15.602 19.312 24.812 1 98.06 352 LEU A CA 1
ATOM 2722 C C . LEU A 1 352 ? -15.219 17.859 24.609 1 98.06 352 LEU A C 1
ATOM 2724 O O . LEU A 1 352 ? -15.852 17.156 23.812 1 98.06 352 LEU A O 1
ATOM 2728 N N . ARG A 1 353 ? -14.25 17.391 25.328 1 96.62 353 ARG A N 1
ATOM 2729 C CA . ARG A 1 353 ? -13.867 15.977 25.281 1 96.62 353 ARG A CA 1
ATOM 2730 C C . ARG A 1 353 ? -15.039 15.078 25.656 1 96.62 353 ARG A C 1
ATOM 2732 O O . ARG A 1 353 ? -15.305 14.078 25 1 96.62 353 ARG A O 1
ATOM 2739 N N . SER A 1 354 ? -15.68 15.453 26.688 1 96.81 354 SER A N 1
ATOM 2740 C CA . SER A 1 354 ? -16.797 14.664 27.188 1 96.81 354 SER A CA 1
ATOM 2741 C C . SER A 1 354 ? -17.953 14.633 26.188 1 96.81 354 SER A C 1
ATOM 2743 O O . SER A 1 354 ? -18.547 13.578 25.953 1 96.81 354 SER A O 1
ATOM 2745 N N . LEU A 1 355 ? -18.25 15.734 25.594 1 96.56 355 LEU A N 1
ATOM 2746 C CA . LEU A 1 355 ? -19.344 15.836 24.656 1 96.56 355 LEU A CA 1
ATOM 2747 C C . LEU A 1 355 ? -19.047 15.047 23.391 1 96.56 355 LEU A C 1
ATOM 2749 O O . LEU A 1 355 ? -19.969 14.539 22.734 1 96.56 355 LEU A O 1
ATOM 2753 N N . ALA A 1 356 ? -17.734 14.891 23.094 1 96.5 356 ALA A N 1
ATOM 2754 C CA . ALA A 1 356 ? -17.328 14.25 21.844 1 96.5 356 ALA A CA 1
ATOM 2755 C C . ALA A 1 356 ? -17.188 12.742 22.031 1 96.5 356 ALA A C 1
ATOM 2757 O O . ALA A 1 356 ? -17.016 12 21.062 1 96.5 356 ALA A O 1
ATOM 2758 N N . GLN A 1 357 ? -17.219 12.188 23.188 1 91.5 357 GLN A N 1
ATOM 2759 C CA . GLN A 1 357 ? -16.859 10.828 23.547 1 91.5 357 GLN A CA 1
ATOM 2760 C C . GLN A 1 357 ? -17.672 9.805 22.766 1 91.5 357 GLN A C 1
ATOM 2762 O O . GLN A 1 357 ? -17.141 8.773 22.344 1 91.5 357 GLN A O 1
ATOM 2767 N N . ASP A 1 358 ? -18.906 10.078 22.453 1 86.12 358 ASP A N 1
ATOM 2768 C CA . ASP A 1 358 ? -19.734 9.062 21.828 1 86.12 358 ASP A CA 1
ATOM 2769 C C . ASP A 1 358 ? -19.953 9.359 20.344 1 86.12 358 ASP A C 1
ATOM 2771 O O . ASP A 1 358 ? -20.766 8.703 19.688 1 86.12 358 ASP A O 1
ATOM 2775 N N . ILE A 1 359 ? -19.203 10.336 19.891 1 88.88 359 ILE A N 1
ATOM 2776 C CA . ILE A 1 359 ? -19.297 10.695 18.484 1 88.88 359 ILE A CA 1
ATOM 2777 C C . ILE A 1 359 ? -18.141 10.055 17.703 1 88.88 359 ILE A C 1
ATOM 2779 O O . ILE A 1 359 ? -17 10.5 17.797 1 88.88 359 ILE A O 1
ATOM 2783 N N . ILE A 1 360 ? -18.359 8.883 17.078 1 77.69 360 ILE A N 1
ATOM 2784 C CA . ILE A 1 360 ? -17.297 8.188 16.344 1 77.69 360 ILE A CA 1
ATOM 2785 C C . ILE A 1 360 ? -17.672 8.078 14.875 1 77.69 360 ILE A C 1
ATOM 2787 O O . ILE A 1 360 ? -18.734 7.539 14.531 1 77.69 360 ILE A O 1
ATOM 2791 N N . PRO A 1 361 ? -16.781 8.703 14.109 1 74.62 361 PRO A N 1
ATOM 2792 C CA . PRO A 1 361 ? -17.109 8.555 12.688 1 74.62 361 PRO A CA 1
ATOM 2793 C C . PRO A 1 361 ? -16.969 7.113 12.203 1 74.62 361 PRO A C 1
ATOM 2795 O O . PRO A 1 361 ? -16.109 6.371 12.688 1 74.62 361 PRO A O 1
ATOM 2798 N N . LEU A 1 362 ? -17.969 6.484 11.484 1 58.41 362 LEU A N 1
ATOM 2799 C CA . LEU A 1 362 ? -18.016 5.102 11.023 1 58.41 362 LEU A CA 1
ATOM 2800 C C . LEU A 1 362 ? -16.797 4.77 10.164 1 58.41 362 LEU A C 1
ATOM 2802 O O . LEU A 1 362 ? -16.266 3.662 10.234 1 58.41 362 LEU A O 1
ATOM 2806 N N . GLY A 1 363 ? -16.344 5.641 9.281 1 56 363 GLY A N 1
ATOM 2807 C CA . GLY A 1 363 ? -15.453 5.285 8.188 1 56 363 GLY A CA 1
ATOM 2808 C C . GLY A 1 363 ? -13.992 5.301 8.586 1 56 363 GLY A C 1
ATOM 2809 O O . GLY A 1 363 ? -13.195 4.5 8.086 1 56 363 GLY A O 1
ATOM 2810 N N . PHE A 1 364 ? -13.672 6.23 9.469 1 50.78 364 PHE A N 1
ATOM 2811 C CA . PHE A 1 364 ? -12.242 6.227 9.75 1 50.78 364 PHE A CA 1
ATOM 2812 C C . PHE A 1 364 ? -11.867 5.031 10.625 1 50.78 364 PHE A C 1
ATOM 2814 O O . PHE A 1 364 ? -10.766 4.496 10.516 1 50.78 364 PHE A O 1
ATOM 2821 N N . ALA A 1 365 ? -12.844 4.816 11.531 1 40.75 365 ALA A N 1
ATOM 2822 C CA . ALA A 1 365 ? -12.656 3.676 12.43 1 40.75 365 ALA A CA 1
ATOM 2823 C C . ALA A 1 365 ? -12.406 2.395 11.641 1 40.75 365 ALA A C 1
ATOM 2825 O O . ALA A 1 365 ? -11.625 1.538 12.062 1 40.75 365 ALA A O 1
ATOM 2826 N N . GLN A 1 366 ? -13.312 2.199 10.742 1 39.62 366 GLN A N 1
ATOM 2827 C CA . GLN A 1 366 ? -13.297 0.958 9.969 1 39.62 366 GLN A CA 1
ATOM 2828 C C . GLN A 1 366 ? -11.984 0.793 9.211 1 39.62 366 GLN A C 1
ATOM 2830 O O . GLN A 1 366 ? -11.664 -0.301 8.742 1 39.62 366 GLN A O 1
ATOM 2835 N N . THR A 1 367 ? -11.531 1.968 8.789 1 36.03 367 THR A N 1
ATOM 2836 C CA . THR A 1 367 ? -10.297 1.807 8.023 1 36.03 367 THR A CA 1
ATOM 2837 C C . THR A 1 367 ? -9.133 1.454 8.945 1 36.03 367 THR A C 1
ATOM 2839 O O . THR A 1 367 ? -8.281 0.638 8.586 1 36.03 367 THR A O 1
ATOM 2842 N N . ILE A 1 368 ? -8.797 2.293 9.961 1 33.06 368 ILE A N 1
ATOM 2843 C CA . ILE A 1 368 ? -7.547 2.131 10.695 1 33.06 368 ILE A CA 1
ATOM 2844 C C . ILE A 1 368 ? -7.797 1.307 11.961 1 33.06 368 ILE A C 1
ATOM 2846 O O . ILE A 1 368 ? -6.895 0.623 12.453 1 33.06 368 ILE A O 1
ATOM 2850 N N . GLY A 1 369 ? -8.844 1.498 12.742 1 27.41 369 GLY A N 1
ATOM 2851 C CA . GLY A 1 369 ? -8.938 1.156 14.156 1 27.41 369 GLY A CA 1
ATOM 2852 C C . GLY A 1 369 ? -9.375 -0.276 14.391 1 27.41 369 GLY A C 1
ATOM 2853 O O . GLY A 1 369 ? -9.32 -0.77 15.523 1 27.41 369 GLY A O 1
ATOM 2854 N N . LYS A 1 370 ? -10.352 -0.883 13.789 1 24.34 370 LYS A N 1
ATOM 2855 C CA . LYS A 1 370 ? -10.758 -2.008 14.625 1 24.34 370 LYS A CA 1
ATOM 2856 C C . LYS A 1 370 ? -9.734 -3.139 14.562 1 24.34 370 LYS A C 1
ATO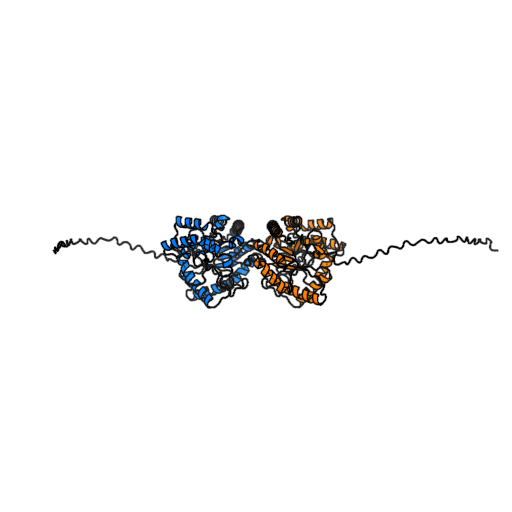M 2858 O O . LYS A 1 370 ? -9.141 -3.389 13.516 1 24.34 370 LYS A O 1
ATOM 2863 N N . MET B 1 1 ? 33.156 -104.688 -49.188 1 18.39 1 MET B N 1
ATOM 2864 C CA . MET B 1 1 ? 32.031 -105.625 -49.312 1 18.39 1 MET B CA 1
ATOM 2865 C C . MET B 1 1 ? 30.828 -105.125 -48.531 1 18.39 1 MET B C 1
ATOM 2867 O O . MET B 1 1 ? 30.516 -105.688 -47.438 1 18.39 1 MET B O 1
ATOM 2871 N N . ALA B 1 2 ? 30.75 -103.625 -48.375 1 17.8 2 ALA B N 1
ATOM 2872 C CA . ALA B 1 2 ? 30.688 -102.812 -47.156 1 17.8 2 ALA B CA 1
ATOM 2873 C C . ALA B 1 2 ? 29.312 -102.938 -46.5 1 17.8 2 ALA B C 1
ATOM 2875 O O . ALA B 1 2 ? 28.281 -102.875 -47.156 1 17.8 2 ALA B O 1
ATOM 2876 N N . MET B 1 3 ? 29.094 -103.125 -45.219 1 16.55 3 MET B N 1
ATOM 2877 C CA . MET B 1 3 ? 28.234 -103.938 -44.375 1 16.55 3 MET B CA 1
ATOM 2878 C C . MET B 1 3 ? 26.797 -103.375 -44.375 1 16.55 3 MET B C 1
ATOM 2880 O O . MET B 1 3 ? 26.578 -102.25 -44.688 1 16.55 3 MET B O 1
ATOM 2884 N N . ALA B 1 4 ? 25.953 -104 -43.719 1 16.39 4 ALA B N 1
ATOM 2885 C CA . ALA B 1 4 ? 24.547 -104.375 -43.562 1 16.39 4 ALA B CA 1
ATOM 2886 C C . ALA B 1 4 ? 23.703 -103.188 -43.125 1 16.39 4 ALA B C 1
ATOM 2888 O O . ALA B 1 4 ? 22.656 -102.938 -43.719 1 16.39 4 ALA B O 1
ATOM 2889 N N . MET B 1 5 ? 23.625 -102.562 -41.719 1 19.56 5 MET B N 1
ATOM 2890 C CA . MET B 1 5 ? 22.344 -103 -41.188 1 19.56 5 MET B CA 1
ATOM 2891 C C . MET B 1 5 ? 21.25 -101.938 -41.406 1 19.56 5 MET B C 1
ATOM 2893 O O . MET B 1 5 ? 21.5 -100.75 -41.281 1 19.56 5 MET B O 1
ATOM 2897 N N . ASN B 1 6 ? 20.25 -102.188 -42.219 1 21.45 6 ASN B N 1
ATOM 2898 C CA . ASN B 1 6 ? 19.156 -101.5 -42.938 1 21.45 6 ASN B CA 1
ATOM 2899 C C . ASN B 1 6 ? 18.141 -100.938 -41.969 1 21.45 6 ASN B C 1
ATOM 2901 O O . ASN B 1 6 ? 17.5 -101.625 -41.188 1 21.45 6 ASN B O 1
ATOM 2905 N N . VAL B 1 7 ? 18.5 -99.688 -41.219 1 21.7 7 VAL B N 1
ATOM 2906 C CA . VAL B 1 7 ? 18.062 -98.938 -40.031 1 21.7 7 VAL B CA 1
ATOM 2907 C C . VAL B 1 7 ? 16.594 -98.625 -40.188 1 21.7 7 VAL B C 1
ATOM 2909 O O . VAL B 1 7 ? 16.188 -97.938 -41.094 1 21.7 7 VAL B O 1
ATOM 2912 N N . THR B 1 8 ? 15.703 -99.688 -39.781 1 20.8 8 THR B N 1
ATOM 2913 C CA . THR B 1 8 ? 14.289 -99.875 -40.062 1 20.8 8 THR B CA 1
ATOM 2914 C C . THR B 1 8 ? 13.453 -98.688 -39.562 1 20.8 8 THR B C 1
ATOM 2916 O O . THR B 1 8 ? 13.609 -98.25 -38.406 1 20.8 8 THR B O 1
ATOM 2919 N N . SER B 1 9 ? 12.797 -97.875 -40.469 1 20.56 9 SER B N 1
ATOM 2920 C CA . SER B 1 9 ? 12.219 -96.5 -40.625 1 20.56 9 SER B CA 1
ATOM 2921 C C . SER B 1 9 ? 10.906 -96.375 -39.844 1 20.56 9 SER B C 1
ATOM 2923 O O . SER B 1 9 ? 9.828 -96.5 -40.438 1 20.56 9 SER B O 1
ATOM 2925 N N . ALA B 1 10 ? 10.875 -97.188 -38.594 1 23.67 10 ALA B N 1
ATOM 2926 C CA . ALA B 1 10 ? 9.516 -97.5 -38.188 1 23.67 10 ALA B CA 1
ATOM 2927 C C . ALA B 1 10 ? 8.742 -96.188 -37.875 1 23.67 10 ALA B C 1
ATOM 2929 O O . ALA B 1 10 ? 9.125 -95.438 -36.969 1 23.67 10 ALA B O 1
ATOM 2930 N N . CYS B 1 11 ? 8.031 -95.562 -38.75 1 22.28 11 CYS B N 1
ATOM 2931 C CA . CYS B 1 11 ? 7.387 -94.25 -38.938 1 22.28 11 CYS B CA 1
ATOM 2932 C C . CYS B 1 11 ? 6.211 -94.125 -37.969 1 22.28 11 CYS B C 1
ATOM 2934 O O . CYS B 1 11 ? 5.148 -94.688 -38.188 1 22.28 11 CYS B O 1
ATOM 2936 N N . PHE B 1 12 ? 6.445 -94.25 -36.656 1 21.38 12 PHE B N 1
ATOM 2937 C CA . PHE B 1 12 ? 5.34 -94.375 -35.719 1 21.38 12 PHE B CA 1
ATOM 2938 C C . PHE B 1 12 ? 4.418 -93.188 -35.812 1 21.38 12 PHE B C 1
ATOM 2940 O O . PHE B 1 12 ? 4.871 -92.062 -35.75 1 21.38 12 PHE B O 1
ATOM 2947 N N . TYR B 1 13 ? 3.258 -93.312 -36.5 1 21.67 13 TYR B N 1
ATOM 2948 C CA . TYR B 1 13 ? 2.262 -92.312 -36.969 1 21.67 13 TYR B CA 1
ATOM 2949 C C . TYR B 1 13 ? 1.562 -91.625 -35.812 1 21.67 13 TYR B C 1
ATOM 2951 O O . TYR B 1 13 ? 0.694 -92.25 -35.156 1 21.67 13 TYR B O 1
ATOM 2959 N N . LEU B 1 14 ? 2.252 -91.25 -34.781 1 21.3 14 LEU B N 1
ATOM 2960 C CA . LEU B 1 14 ? 1.546 -90.875 -33.562 1 21.3 14 LEU B CA 1
ATOM 2961 C C . LEU B 1 14 ? 0.585 -89.688 -33.844 1 21.3 14 LEU B C 1
ATOM 2963 O O . LEU B 1 14 ? 0.998 -88.688 -34.344 1 21.3 14 LEU B O 1
ATOM 2967 N N . GLU B 1 15 ? -0.694 -90 -34.219 1 22.36 15 GLU B N 1
ATOM 2968 C CA . GLU B 1 15 ? -1.829 -89.125 -34.594 1 22.36 15 GLU B CA 1
ATOM 2969 C C . GLU B 1 15 ? -2.055 -88.062 -33.562 1 22.36 15 GLU B C 1
ATOM 2971 O O . GLU B 1 15 ? -2.029 -88.25 -32.344 1 22.36 15 GLU B O 1
ATOM 2976 N N . SER B 1 16 ? -1.854 -86.812 -34 1 22.56 16 SER B N 1
ATOM 2977 C CA . SER B 1 16 ? -1.745 -85.438 -33.469 1 22.56 16 SER B CA 1
ATOM 2978 C C . SER B 1 16 ? -3.086 -84.938 -32.969 1 22.56 16 SER B C 1
ATOM 2980 O O . SER B 1 16 ? -4.031 -84.75 -33.719 1 22.56 16 SER B O 1
ATOM 2982 N N . ASN B 1 17 ? -3.664 -85.625 -32 1 21.48 17 ASN B N 1
ATOM 2983 C CA . ASN B 1 17 ? -4.988 -85.25 -31.5 1 21.48 17 ASN B CA 1
ATOM 2984 C C . ASN B 1 17 ? -5.102 -83.75 -31.203 1 21.48 17 ASN B C 1
ATOM 2986 O O . ASN B 1 17 ? -4.34 -83.25 -30.406 1 21.48 17 ASN B O 1
ATOM 2990 N N . ARG B 1 18 ? -5.738 -83.062 -32.094 1 22.17 18 ARG B N 1
ATOM 2991 C CA . ARG B 1 18 ? -5.973 -81.625 -32.312 1 22.17 18 ARG B CA 1
ATOM 2992 C C . ARG B 1 18 ? -6.785 -81 -31.172 1 22.17 18 ARG B C 1
ATOM 2994 O O . ARG B 1 18 ? -8.016 -81.062 -31.188 1 22.17 18 ARG B O 1
ATOM 3001 N N . ARG B 1 19 ? -6.688 -81.562 -30.016 1 24.45 19 ARG B N 1
ATOM 3002 C CA . ARG B 1 19 ? -7.676 -81 -29.094 1 24.45 19 ARG B CA 1
ATOM 3003 C C . ARG B 1 19 ? -7.734 -79.5 -29.203 1 24.45 19 ARG B C 1
ATOM 3005 O O . ARG B 1 19 ? -6.699 -78.812 -29.25 1 24.45 19 ARG B O 1
ATOM 3012 N N . SER B 1 20 ? -8.93 -79 -29.641 1 23 20 SER B N 1
ATOM 3013 C CA . SER B 1 20 ? -9.398 -77.625 -29.984 1 23 20 SER B CA 1
ATOM 3014 C C . SER B 1 20 ? -9.156 -76.688 -28.844 1 23 20 SER B C 1
ATOM 3016 O O . SER B 1 20 ? -9.703 -76.812 -27.75 1 23 20 SER B O 1
ATOM 3018 N N . VAL B 1 21 ? -8.008 -76.438 -28.547 1 24.14 21 VAL B N 1
ATOM 3019 C CA . VAL B 1 21 ? -7.664 -75.5 -27.469 1 24.14 21 VAL B CA 1
ATOM 3020 C C . VAL B 1 21 ? -8.43 -74.188 -27.641 1 24.14 21 VAL B C 1
ATOM 3022 O O . VAL B 1 21 ? -8.328 -73.5 -28.672 1 24.14 21 VAL B O 1
ATOM 3025 N N . HIS B 1 22 ? -9.719 -74.25 -27.219 1 25.41 22 HIS B N 1
ATOM 3026 C CA . HIS B 1 22 ? -10.625 -73.125 -27.219 1 25.41 22 HIS B CA 1
ATOM 3027 C C . HIS B 1 22 ? -9.906 -71.812 -26.75 1 25.41 22 HIS B C 1
ATOM 3029 O O . HIS B 1 22 ? -9.32 -71.812 -25.672 1 25.41 22 HIS B O 1
ATOM 3035 N N . GLY B 1 23 ? -9.398 -71.188 -27.656 1 22.64 23 GLY B N 1
ATOM 3036 C CA . GLY B 1 23 ? -8.602 -70 -27.469 1 22.64 23 GLY B CA 1
ATOM 3037 C C . GLY B 1 23 ? -9.312 -68.938 -26.672 1 22.64 23 GLY B C 1
ATOM 3038 O O . GLY B 1 23 ? -10.492 -68.625 -26.906 1 22.64 23 GLY B O 1
ATOM 3039 N N . VAL B 1 24 ? -8.961 -68.938 -25.312 1 25.61 24 VAL B N 1
ATOM 3040 C CA . VAL B 1 24 ? -9.336 -67.875 -24.406 1 25.61 24 VAL B CA 1
ATOM 3041 C C . VAL B 1 24 ? -9.227 -66.562 -25.109 1 25.61 24 VAL B C 1
ATOM 3043 O O . VAL B 1 24 ? -8.148 -66.125 -25.547 1 25.61 24 VAL B O 1
ATOM 3046 N N . ARG B 1 25 ? -10.273 -66.188 -25.781 1 23.75 25 ARG B N 1
ATOM 3047 C CA . ARG B 1 25 ? -10.352 -64.875 -26.375 1 23.75 25 ARG B CA 1
ATOM 3048 C C . ARG B 1 25 ? -9.812 -63.781 -25.422 1 23.75 25 ARG B C 1
ATOM 3050 O O . ARG B 1 25 ? -10.266 -63.688 -24.281 1 23.75 25 ARG B O 1
ATOM 3057 N N . VAL B 1 26 ? -8.562 -63.594 -25.578 1 22.16 26 VAL B N 1
ATOM 3058 C CA . VAL B 1 26 ? -7.984 -62.469 -24.875 1 22.16 26 VAL B CA 1
ATOM 3059 C C . VAL B 1 26 ? -8.953 -61.281 -24.922 1 22.16 26 VAL B C 1
ATOM 3061 O O . VAL B 1 26 ? -9.391 -60.875 -26 1 22.16 26 VAL B O 1
ATOM 3064 N N . VAL B 1 27 ? -9.758 -61.188 -23.938 1 23.06 27 VAL B N 1
ATOM 3065 C CA . VAL B 1 27 ? -10.531 -59.969 -23.703 1 23.06 27 VAL B CA 1
ATOM 3066 C C . VAL B 1 27 ? -9.727 -58.75 -24.141 1 23.06 27 VAL B C 1
ATOM 3068 O O . VAL B 1 27 ? -8.625 -58.531 -23.641 1 23.06 27 VAL B O 1
ATOM 3071 N N . ALA B 1 28 ? -9.773 -58.594 -25.422 1 25.94 28 ALA B N 1
ATOM 3072 C CA . ALA B 1 28 ? -9.219 -57.312 -25.828 1 25.94 28 ALA B CA 1
ATOM 3073 C C . ALA B 1 28 ? -9.445 -56.25 -24.766 1 25.94 28 ALA B C 1
ATOM 3075 O O . ALA B 1 28 ? -10.586 -55.969 -24.391 1 25.94 28 ALA B O 1
ATOM 3076 N N . SER B 1 29 ? -8.578 -56.281 -23.844 1 22.55 29 SER B N 1
ATOM 3077 C CA . SER B 1 29 ? -8.594 -55.156 -22.891 1 22.55 29 SER B CA 1
ATOM 3078 C C . SER B 1 29 ? -9.016 -53.875 -23.562 1 22.55 29 SER B C 1
ATOM 3080 O O . SER B 1 29 ? -8.414 -53.438 -24.547 1 22.55 29 SER B O 1
ATOM 3082 N N . LYS B 1 30 ? -10.25 -53.688 -23.922 1 29.59 30 LYS B N 1
ATOM 3083 C CA . LYS B 1 30 ? -10.734 -52.344 -24.328 1 29.59 30 LYS B CA 1
ATOM 3084 C C . LYS B 1 30 ? -9.859 -51.25 -23.75 1 29.59 30 LYS B C 1
ATOM 3086 O O . LYS B 1 30 ? -9.656 -51.188 -22.547 1 29.59 30 LYS B O 1
ATOM 3091 N N . ASN B 1 31 ? -8.898 -50.875 -24.5 1 26.14 31 ASN B N 1
ATOM 3092 C CA . ASN B 1 31 ? -8.07 -49.688 -24.297 1 26.14 31 ASN B CA 1
ATOM 3093 C C . ASN B 1 31 ? -8.898 -48.5 -23.844 1 26.14 31 ASN B C 1
ATOM 3095 O O . ASN B 1 31 ? -9.742 -48 -24.594 1 26.14 31 ASN B O 1
ATOM 3099 N N . PHE B 1 32 ? -9.461 -48.5 -22.766 1 30.09 32 PHE B N 1
ATOM 3100 C CA . PHE B 1 32 ? -10.133 -47.312 -22.25 1 30.09 32 PHE B CA 1
ATOM 3101 C C . PHE B 1 32 ? -9.289 -46.062 -22.5 1 30.09 32 PHE B C 1
ATOM 3103 O O . PHE B 1 32 ? -8.203 -45.906 -21.938 1 30.09 32 PHE B O 1
ATOM 3110 N N . SER B 1 33 ? -9.258 -45.531 -23.734 1 30.2 33 SER B N 1
ATOM 3111 C CA . SER B 1 33 ? -8.852 -44.156 -24.016 1 30.2 33 SER B CA 1
ATOM 3112 C C . SER B 1 33 ? -9.406 -43.188 -22.969 1 30.2 33 SER B C 1
ATOM 3114 O O . SER B 1 33 ? -10.578 -42.812 -23.031 1 30.2 33 SER B O 1
ATOM 3116 N N . VAL B 1 34 ? -9.32 -43.438 -21.719 1 35.44 34 VAL B N 1
ATOM 3117 C CA . VAL B 1 34 ? -9.578 -42.406 -20.719 1 35.44 34 VAL B CA 1
ATOM 3118 C C . VAL B 1 34 ? -9.094 -41.031 -21.234 1 35.44 34 VAL B C 1
ATOM 3120 O O . VAL B 1 34 ? -7.91 -40.875 -21.531 1 35.44 34 VAL B O 1
ATOM 3123 N N . SER B 1 35 ? -9.914 -40.25 -21.797 1 34.81 35 SER B N 1
ATOM 3124 C CA . SER B 1 35 ? -9.602 -38.906 -22.266 1 34.81 35 SER B CA 1
ATOM 3125 C C . SER B 1 35 ? -8.664 -38.188 -21.281 1 34.81 35 SER B C 1
ATOM 3127 O O . SER B 1 35 ? -8.93 -38.125 -20.094 1 34.81 35 SER B O 1
ATOM 3129 N N . LYS B 1 36 ? -7.418 -38.062 -21.391 1 40.94 36 LYS B N 1
ATOM 3130 C CA . LYS B 1 36 ? -6.207 -37.531 -20.766 1 40.94 36 LYS B CA 1
ATOM 3131 C C . LYS B 1 36 ? -6.488 -36.219 -20.047 1 40.94 36 LYS B C 1
ATOM 3133 O O . LYS B 1 36 ? -5.699 -35.781 -19.203 1 40.94 36 LYS B O 1
ATOM 3138 N N . THR B 1 37 ? -7.43 -35.281 -20.5 1 42.22 37 THR B N 1
ATOM 3139 C CA . THR B 1 37 ? -7.559 -33.875 -20.156 1 42.22 37 THR B CA 1
ATOM 3140 C C . THR B 1 37 ? -8.172 -33.688 -18.781 1 42.22 37 THR B C 1
ATOM 3142 O O . THR B 1 37 ? -7.77 -32.812 -18.016 1 42.22 37 THR B O 1
ATOM 3145 N N . GLU B 1 38 ? -9.297 -34.375 -18.453 1 46.5 38 GLU B N 1
ATOM 3146 C CA . GLU B 1 38 ? -10.047 -34.156 -17.219 1 46.5 38 GLU B CA 1
ATOM 3147 C C . GLU B 1 38 ? -9.242 -34.625 -16 1 46.5 38 GLU B C 1
ATOM 3149 O O . GLU B 1 38 ? -9.43 -34.094 -14.898 1 46.5 38 GLU B O 1
ATOM 3154 N N . GLU B 1 39 ? -8.359 -35.594 -16.172 1 52.62 39 GLU B N 1
ATOM 3155 C CA . GLU B 1 39 ? -7.668 -36.25 -15.078 1 52.62 39 GLU B CA 1
ATOM 3156 C C . GLU B 1 39 ? -6.613 -35.344 -14.453 1 52.62 39 GLU B C 1
ATOM 3158 O O . GLU B 1 39 ? -6.191 -35.594 -13.32 1 52.62 39 GLU B O 1
ATOM 3163 N N . ASN B 1 40 ? -6.387 -34.094 -14.977 1 76.19 40 ASN B N 1
ATOM 3164 C CA . ASN B 1 40 ? -5.18 -33.438 -14.477 1 76.19 40 ASN B CA 1
ATOM 3165 C C . ASN B 1 40 ? -5.5 -32.125 -13.797 1 76.19 40 ASN B C 1
ATOM 3167 O O . ASN B 1 40 ? -4.656 -31.219 -13.75 1 76.19 40 ASN B O 1
ATOM 3171 N N . LYS B 1 41 ? -6.891 -32.062 -13.344 1 92.44 41 LYS B N 1
ATOM 3172 C CA . LYS B 1 41 ? -7.246 -30.812 -12.664 1 92.44 41 LYS B CA 1
ATOM 3173 C C . LYS B 1 41 ? -7.406 -31.031 -11.164 1 92.44 41 LYS B C 1
ATOM 3175 O O . LYS B 1 41 ? -7.633 -32.156 -10.719 1 92.44 41 LYS B O 1
ATOM 3180 N N . VAL B 1 42 ? -7.285 -30 -10.469 1 95.25 42 VAL B N 1
ATOM 3181 C CA . VAL B 1 42 ? -7.457 -30.047 -9.016 1 95.25 42 VAL B CA 1
ATOM 3182 C C . VAL B 1 42 ? -8.445 -28.953 -8.586 1 95.25 42 VAL B C 1
ATOM 3184 O O . VAL B 1 42 ? -8.523 -27.891 -9.203 1 95.25 42 VAL B O 1
ATOM 3187 N N . LYS B 1 43 ? -9.156 -29.312 -7.531 1 96.38 43 LYS B N 1
ATOM 3188 C CA . LYS B 1 43 ? -10.047 -28.312 -6.938 1 96.38 43 LYS B CA 1
ATOM 3189 C C . LYS B 1 43 ? -9.258 -27.25 -6.188 1 96.38 43 LYS B C 1
ATOM 3191 O O . LYS B 1 43 ?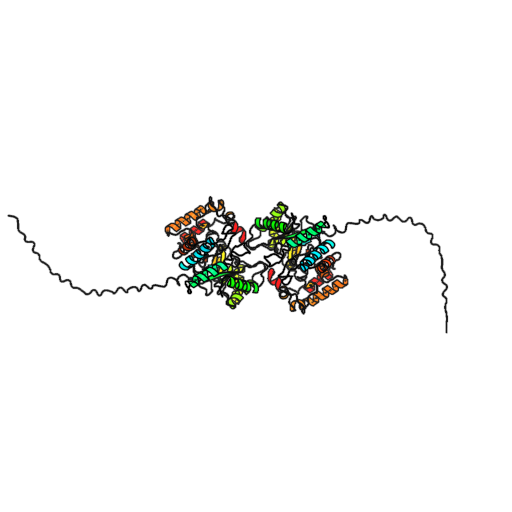 -8.289 -27.562 -5.492 1 96.38 43 LYS B O 1
ATOM 3196 N N . LEU B 1 44 ? -9.703 -25.984 -6.277 1 97.5 44 LEU B N 1
ATOM 3197 C CA . LEU B 1 44 ? -9.062 -24.922 -5.52 1 97.5 44 LEU B CA 1
ATOM 3198 C C . LEU B 1 44 ? -9.703 -24.766 -4.148 1 97.5 44 LEU B C 1
ATOM 3200 O O . LEU B 1 44 ? -10.797 -24.203 -4.027 1 97.5 44 LEU B O 1
ATOM 3204 N N . GLY B 1 45 ? -9.008 -25.203 -3.205 1 96.44 45 GLY B N 1
ATOM 3205 C CA . GLY B 1 45 ? -9.555 -25.203 -1.859 1 96.44 45 GLY B CA 1
ATOM 3206 C C . GLY B 1 45 ? -10.922 -25.859 -1.771 1 96.44 45 GLY B C 1
ATOM 3207 O O . GLY B 1 45 ? -11.148 -26.906 -2.369 1 96.44 45 GLY B O 1
ATOM 3208 N N . ALA B 1 46 ? -11.727 -25.25 -0.977 1 96.12 46 ALA B N 1
ATOM 3209 C CA . ALA B 1 46 ? -13.062 -25.797 -0.757 1 96.12 46 ALA B CA 1
ATOM 3210 C C . ALA B 1 46 ? -14.047 -25.266 -1.792 1 96.12 46 ALA B C 1
ATOM 3212 O O . ALA B 1 46 ? -15.258 -25.5 -1.684 1 96.12 46 ALA B O 1
ATOM 3213 N N . SER B 1 47 ? -13.508 -24.578 -2.77 1 96.5 47 SER B N 1
ATOM 3214 C CA . SER B 1 47 ? -14.383 -24.078 -3.822 1 96.5 47 SER B CA 1
ATOM 3215 C C . SER B 1 47 ? -14.719 -25.188 -4.828 1 96.5 47 SER B C 1
ATOM 3217 O O . SER B 1 47 ? -14.148 -26.281 -4.773 1 96.5 47 SER B O 1
ATOM 3219 N N . ASP B 1 48 ? -15.625 -24.859 -5.824 1 95.88 48 ASP B N 1
ATOM 3220 C CA . ASP B 1 48 ? -16 -25.797 -6.875 1 95.88 48 ASP B CA 1
ATOM 3221 C C . ASP B 1 48 ? -15.148 -25.609 -8.125 1 95.88 48 ASP B C 1
ATOM 3223 O O . ASP B 1 48 ? -15.297 -26.328 -9.109 1 95.88 48 ASP B O 1
ATOM 3227 N N . LEU B 1 49 ? -14.25 -24.688 -7.977 1 97.5 49 LEU B N 1
ATOM 3228 C CA . LEU B 1 49 ? -13.414 -24.391 -9.133 1 97.5 49 LEU B CA 1
ATOM 3229 C C . LEU B 1 49 ? -12.32 -25.422 -9.305 1 97.5 49 LEU B C 1
ATOM 3231 O O . LEU B 1 49 ? -11.57 -25.703 -8.367 1 97.5 49 LEU B O 1
ATOM 3235 N N . LYS B 1 50 ? -12.258 -26 -10.516 1 97.56 50 LYS B N 1
ATOM 3236 C CA . LYS B 1 50 ? -11.172 -26.906 -10.867 1 97.56 50 LYS B CA 1
ATOM 3237 C C . LYS B 1 50 ? -10.203 -26.25 -11.852 1 97.56 50 LYS B C 1
ATOM 3239 O O . LYS B 1 50 ? -10.617 -25.625 -12.82 1 97.56 50 LYS B O 1
ATOM 3244 N N . VAL B 1 51 ? -8.938 -26.406 -11.523 1 97.81 51 VAL B N 1
ATOM 3245 C CA . VAL B 1 51 ? -7.902 -25.812 -12.367 1 97.81 51 VAL B CA 1
ATOM 3246 C C . VAL B 1 51 ? -6.777 -2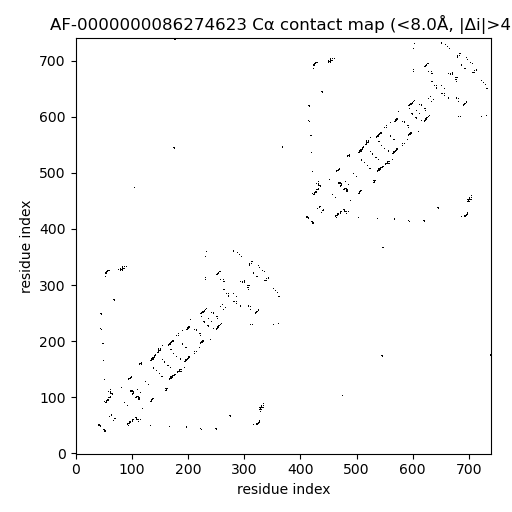6.828 -12.586 1 97.81 51 VAL B C 1
ATOM 3248 O O . VAL B 1 51 ? -6.711 -27.859 -11.914 1 97.81 51 VAL B O 1
ATOM 3251 N N . SER B 1 52 ? -5.957 -26.547 -13.633 1 97.44 52 SER B N 1
ATOM 3252 C CA . SER B 1 52 ? -4.781 -27.391 -13.844 1 97.44 52 SER B CA 1
ATOM 3253 C C . SER B 1 52 ? -3.871 -27.375 -12.617 1 97.44 52 SER B C 1
ATOM 3255 O O . SER B 1 52 ? -3.846 -26.406 -11.867 1 97.44 52 SER B O 1
ATOM 3257 N N . ARG B 1 53 ? -3.125 -28.438 -12.398 1 96.12 53 ARG B N 1
ATOM 3258 C CA . ARG B 1 53 ? -2.285 -28.625 -11.219 1 96.12 53 ARG B CA 1
ATOM 3259 C C . ARG B 1 53 ? -1.127 -27.641 -11.203 1 96.12 53 ARG B C 1
ATOM 3261 O O . ARG B 1 53 ? -0.482 -27.438 -10.172 1 96.12 53 ARG B O 1
ATOM 3268 N N . LEU B 1 54 ? -0.863 -27.156 -12.344 1 97.31 54 LEU B N 1
ATOM 3269 C CA . LEU B 1 54 ? 0.13 -26.109 -12.562 1 97.31 54 LEU B CA 1
ATOM 3270 C C . LEU B 1 54 ? -0.482 -24.922 -13.297 1 97.31 54 LEU B C 1
ATOM 3272 O O . LEU B 1 54 ? -1.324 -25.109 -14.18 1 97.31 54 LEU B O 1
ATOM 3276 N N . GLY B 1 55 ? -0.157 -23.688 -12.797 1 98.19 55 GLY B N 1
ATOM 3277 C CA . GLY B 1 55 ? -0.551 -22.5 -13.531 1 98.19 55 GLY B CA 1
ATOM 3278 C C . GLY B 1 55 ? 0.62 -21.781 -14.172 1 98.19 55 GLY B C 1
ATOM 3279 O O . GLY B 1 55 ? 1.762 -22.234 -14.078 1 98.19 55 GLY B O 1
ATOM 3280 N N . LEU B 1 56 ? 0.288 -20.734 -14.883 1 98.62 56 LEU B N 1
ATOM 3281 C CA . LEU B 1 56 ? 1.307 -19.859 -15.461 1 98.62 56 LEU B CA 1
ATOM 3282 C C . LEU B 1 56 ? 1.13 -18.422 -14.984 1 98.62 56 LEU B C 1
ATOM 3284 O O . LEU B 1 56 ? 0.037 -17.859 -15.078 1 98.62 56 LEU B O 1
ATOM 3288 N N . GLY B 1 57 ? 2.23 -17.875 -14.445 1 98.31 57 GLY B N 1
ATOM 3289 C CA . GLY B 1 57 ? 2.213 -16.5 -14.008 1 98.31 57 GLY B CA 1
ATOM 3290 C C . GLY B 1 57 ? 2.566 -15.516 -15.109 1 98.31 57 GLY B C 1
ATOM 3291 O O . GLY B 1 57 ? 3.549 -15.711 -15.828 1 98.31 57 GLY B O 1
ATOM 3292 N N . ALA B 1 58 ? 1.836 -14.352 -15.164 1 97.81 58 ALA B N 1
ATOM 3293 C CA . ALA B 1 58 ? 2.002 -13.383 -16.25 1 97.81 58 ALA B CA 1
ATOM 3294 C C . ALA B 1 58 ? 2.621 -12.086 -15.734 1 97.81 58 ALA B C 1
ATOM 3296 O O . ALA B 1 58 ? 2.457 -11.023 -16.344 1 97.81 58 ALA B O 1
ATOM 3297 N N . TRP B 1 59 ? 3.336 -12.094 -14.656 1 93.81 59 TRP B N 1
ATOM 3298 C CA . TRP B 1 59 ? 3.939 -10.906 -14.055 1 93.81 59 TRP B CA 1
ATOM 3299 C C . TRP B 1 59 ? 4.883 -10.227 -15.039 1 93.81 59 TRP B C 1
ATOM 3301 O O . TRP B 1 59 ? 4.945 -8.992 -15.094 1 93.81 59 TRP B O 1
ATOM 3311 N N . SER B 1 60 ? 5.562 -10.977 -15.891 1 93 60 SER B N 1
ATOM 3312 C CA . SER B 1 60 ? 6.574 -10.414 -16.781 1 93 60 SER B CA 1
ATOM 3313 C C . SER B 1 60 ? 5.938 -9.812 -18.031 1 93 60 SER B C 1
ATOM 3315 O O . SER B 1 60 ? 6.594 -9.078 -18.781 1 93 60 SER B O 1
ATOM 3317 N N . TRP B 1 61 ? 4.691 -10.188 -18.281 1 96.5 61 TRP B N 1
ATOM 3318 C CA . TRP B 1 61 ? 4.051 -9.766 -19.516 1 96.5 61 TRP B CA 1
ATOM 3319 C C . TRP B 1 61 ? 3.695 -8.289 -19.469 1 96.5 61 TRP B C 1
ATOM 3321 O O . TRP B 1 61 ? 2.9 -7.859 -18.625 1 96.5 61 TRP B O 1
ATOM 3331 N N . GLY B 1 62 ? 4.281 -7.523 -20.359 1 94.19 62 GLY B N 1
ATOM 3332 C CA . GLY B 1 62 ? 4.035 -6.094 -20.469 1 94.19 62 GLY B CA 1
ATOM 3333 C C . GLY B 1 62 ? 4.906 -5.273 -19.531 1 94.19 62 GLY B C 1
ATOM 3334 O O . GLY B 1 62 ? 4.895 -4.043 -19.578 1 94.19 62 GLY B O 1
ATOM 3335 N N . ASP B 1 63 ? 5.645 -5.941 -18.703 1 89.5 63 ASP B N 1
ATOM 3336 C CA . ASP B 1 63 ? 6.5 -5.281 -17.719 1 89.5 63 ASP B CA 1
ATOM 3337 C C . ASP B 1 63 ? 7.762 -4.727 -18.391 1 89.5 63 ASP B C 1
ATOM 3339 O O . ASP B 1 63 ? 8.336 -5.359 -19.266 1 89.5 63 ASP B O 1
ATOM 3343 N N . THR B 1 64 ? 8.242 -3.557 -17.953 1 84.06 64 THR B N 1
ATOM 3344 C CA . THR B 1 64 ? 9.469 -2.99 -18.5 1 84.06 64 THR B CA 1
ATOM 3345 C C . THR B 1 64 ? 10.492 -2.756 -17.391 1 84.06 64 THR B C 1
ATOM 3347 O O . THR B 1 64 ? 11.664 -2.477 -17.656 1 84.06 64 THR B O 1
ATOM 3350 N N . GLY B 1 65 ? 10.141 -2.881 -16.234 1 76.12 65 GLY B N 1
ATOM 3351 C CA . GLY B 1 65 ? 11.008 -2.447 -15.148 1 76.12 65 GLY B CA 1
ATOM 3352 C C . GLY B 1 65 ? 11.68 -3.598 -14.43 1 76.12 65 GLY B C 1
ATOM 3353 O O . GLY B 1 65 ? 12.898 -3.6 -14.25 1 76.12 65 GLY B O 1
ATOM 3354 N N . TYR B 1 66 ? 11 -4.633 -14.156 1 77.25 66 TYR B N 1
ATOM 3355 C CA . TYR B 1 66 ? 11.516 -5.68 -13.273 1 77.25 66 TYR B CA 1
ATOM 3356 C C . TYR B 1 66 ? 12.031 -6.867 -14.086 1 77.25 66 TYR B C 1
ATOM 3358 O O . TYR B 1 66 ? 13.102 -7.402 -13.797 1 77.25 66 TYR B O 1
ATOM 3366 N N . TRP B 1 67 ? 11.336 -7.191 -15.156 1 81.5 67 TRP B N 1
ATOM 3367 C CA . TRP B 1 67 ? 11.633 -8.445 -15.836 1 81.5 67 TRP B CA 1
ATOM 3368 C C . TRP B 1 67 ? 12.273 -8.188 -17.203 1 81.5 67 TRP B C 1
ATOM 3370 O O . TRP B 1 67 ? 12.938 -9.062 -17.75 1 81.5 67 TRP B O 1
ATOM 3380 N N . ASN B 1 68 ? 11.961 -7.016 -17.891 1 79.12 68 ASN B N 1
ATOM 3381 C CA . ASN B 1 68 ? 12.305 -6.879 -19.297 1 79.12 68 ASN B CA 1
ATOM 3382 C C . ASN B 1 68 ? 13.258 -5.715 -19.547 1 79.12 68 ASN B C 1
ATOM 3384 O O . ASN B 1 68 ? 13.359 -5.211 -20.656 1 79.12 68 ASN B O 1
ATOM 3388 N N . ASN B 1 69 ? 14.062 -5.441 -18.656 1 74.94 69 ASN B N 1
ATOM 3389 C CA . ASN B 1 69 ? 15.156 -4.488 -18.797 1 74.94 69 ASN B CA 1
ATOM 3390 C C . ASN B 1 69 ? 14.742 -3.273 -19.625 1 74.94 69 ASN B C 1
ATOM 3392 O O . ASN B 1 69 ? 15.414 -2.924 -20.594 1 74.94 69 ASN B O 1
ATOM 3396 N N . SER B 1 70 ? 13.664 -2.717 -19.469 1 72.19 70 SER B N 1
ATOM 3397 C CA . SER B 1 70 ? 13.234 -1.378 -19.859 1 72.19 70 SER B CA 1
ATOM 3398 C C . SER B 1 70 ? 12.578 -1.383 -21.234 1 72.19 70 SER B C 1
ATOM 3400 O O . SER B 1 70 ? 12.484 -0.34 -21.875 1 72.19 70 SER B O 1
ATOM 3402 N N . GLU B 1 71 ? 12.258 -2.51 -21.797 1 82.69 71 GLU B N 1
ATOM 3403 C CA . GLU B 1 71 ? 11.625 -2.494 -23.109 1 82.69 71 GLU B CA 1
ATOM 3404 C C . GLU B 1 71 ? 10.57 -3.594 -23.219 1 82.69 71 GLU B C 1
ATOM 3406 O O . GLU B 1 71 ? 10.734 -4.68 -22.656 1 82.69 71 GLU B O 1
ATOM 3411 N N . TRP B 1 72 ? 9.445 -3.23 -23.922 1 91.12 72 TRP B N 1
ATOM 3412 C CA . TRP B 1 72 ? 8.422 -4.172 -24.359 1 91.12 72 TRP B CA 1
ATOM 3413 C C . TRP B 1 72 ? 8.055 -3.928 -25.812 1 91.12 72 TRP B C 1
ATOM 3415 O O . TRP B 1 72 ? 7.48 -2.891 -26.156 1 91.12 72 TRP B O 1
ATOM 3425 N N . ASP B 1 73 ? 8.477 -4.828 -26.625 1 92.19 73 ASP B N 1
ATOM 3426 C CA . ASP B 1 73 ? 8.266 -4.652 -28.047 1 92.19 73 ASP B CA 1
ATOM 3427 C C . ASP B 1 73 ? 7.406 -5.777 -28.625 1 92.19 73 ASP B C 1
ATOM 3429 O O . ASP B 1 73 ? 6.855 -6.586 -27.875 1 92.19 73 ASP B O 1
ATOM 3433 N N . ASP B 1 74 ? 7.277 -5.789 -29.938 1 94.25 74 ASP B N 1
ATOM 3434 C CA . ASP B 1 74 ? 6.426 -6.754 -30.625 1 94.25 74 ASP B CA 1
ATOM 3435 C C . ASP B 1 74 ? 6.961 -8.172 -30.469 1 94.25 74 ASP B C 1
ATOM 3437 O O . ASP B 1 74 ? 6.188 -9.133 -30.375 1 94.25 74 ASP B O 1
ATOM 3441 N N . ALA B 1 75 ? 8.211 -8.312 -30.484 1 95.19 75 ALA B N 1
ATOM 3442 C CA . ALA B 1 75 ? 8.82 -9.625 -30.328 1 95.19 75 ALA B CA 1
ATOM 3443 C C . ALA B 1 75 ? 8.477 -10.234 -28.969 1 95.19 75 ALA B C 1
ATOM 3445 O O . ALA B 1 75 ? 8.172 -11.43 -28.875 1 95.19 75 ALA B O 1
ATOM 3446 N N . LYS B 1 76 ? 8.516 -9.414 -27.969 1 95.81 76 LYS B N 1
ATOM 3447 C CA . LYS B 1 76 ? 8.18 -9.883 -26.625 1 95.81 76 LYS B CA 1
ATOM 3448 C C . LYS B 1 76 ? 6.691 -10.211 -26.516 1 95.81 76 LYS B C 1
ATOM 3450 O O . LYS B 1 76 ? 6.309 -11.156 -25.828 1 95.81 76 LYS B O 1
ATOM 3455 N N . THR B 1 77 ? 5.879 -9.43 -27.156 1 97.19 77 THR B N 1
ATOM 3456 C CA . THR B 1 77 ? 4.449 -9.719 -27.188 1 97.19 77 THR B CA 1
ATOM 3457 C C . THR B 1 77 ? 4.195 -11.07 -27.844 1 97.19 77 THR B C 1
ATOM 3459 O O . THR B 1 77 ? 3.43 -11.891 -27.328 1 97.19 77 THR B O 1
ATOM 3462 N N . LYS B 1 78 ? 4.863 -11.281 -28.953 1 98 78 LYS B N 1
ATOM 3463 C CA . LYS B 1 78 ? 4.715 -12.547 -29.656 1 98 78 LYS B CA 1
ATOM 3464 C C . LYS B 1 78 ? 5.227 -13.719 -28.828 1 98 78 LYS B C 1
ATOM 3466 O O . LYS B 1 78 ? 4.637 -14.805 -28.828 1 98 78 LYS B O 1
ATOM 3471 N N . ALA B 1 79 ? 6.262 -13.492 -28.156 1 97.94 79 ALA B N 1
ATOM 3472 C CA . ALA B 1 79 ? 6.82 -14.531 -27.297 1 97.94 79 ALA B CA 1
ATOM 3473 C C . ALA B 1 79 ? 5.855 -14.875 -26.156 1 97.94 79 ALA B C 1
ATOM 3475 O O . ALA B 1 79 ? 5.664 -16.047 -25.844 1 97.94 79 ALA B O 1
ATOM 3476 N N . ALA B 1 80 ? 5.281 -13.883 -25.562 1 98.12 80 ALA B N 1
ATOM 3477 C CA . ALA B 1 80 ? 4.301 -14.102 -24.5 1 98.12 80 ALA B CA 1
ATOM 3478 C C . ALA B 1 80 ? 3.09 -14.867 -25.031 1 98.12 80 ALA B C 1
ATOM 3480 O O . ALA B 1 80 ? 2.59 -15.781 -24.359 1 98.12 80 ALA B O 1
ATOM 3481 N N . LYS B 1 81 ? 2.668 -14.508 -26.203 1 98.62 81 LYS B N 1
ATOM 3482 C CA . LYS B 1 81 ? 1.555 -15.219 -26.828 1 98.62 81 LYS B CA 1
ATOM 3483 C C . LYS B 1 81 ? 1.899 -16.688 -27.062 1 98.62 81 LYS B C 1
ATOM 3485 O O . LYS B 1 81 ? 1.069 -17.562 -26.828 1 98.62 81 LYS B O 1
ATOM 3490 N N . SER B 1 82 ? 3.062 -16.875 -27.531 1 98.62 82 SER B N 1
ATOM 3491 C CA . SER B 1 82 ? 3.5 -18.25 -27.766 1 98.62 82 SER B CA 1
ATOM 3492 C C . SER B 1 82 ? 3.557 -19.047 -26.453 1 98.62 82 SER B C 1
ATOM 3494 O O . SER B 1 82 ? 3.232 -20.234 -26.438 1 98.62 82 SER B O 1
ATOM 3496 N N . ALA B 1 83 ? 3.99 -18.406 -25.422 1 98.62 83 ALA B N 1
ATOM 3497 C CA . ALA B 1 83 ? 3.984 -19.047 -24.109 1 98.62 83 ALA B CA 1
ATOM 3498 C C . ALA B 1 83 ? 2.566 -19.438 -23.688 1 98.62 83 ALA B C 1
ATOM 3500 O O . ALA B 1 83 ? 2.338 -20.531 -23.188 1 98.62 83 ALA B O 1
ATOM 3501 N N . PHE B 1 84 ? 1.699 -18.531 -23.938 1 98.69 84 PHE B N 1
ATOM 3502 C CA . PHE B 1 84 ? 0.288 -18.781 -23.656 1 98.69 84 PHE B CA 1
ATOM 3503 C C . PHE B 1 84 ? -0.215 -19.984 -24.438 1 98.69 84 PHE B C 1
ATOM 3505 O O . PHE B 1 84 ? -0.779 -20.922 -23.844 1 98.69 84 PHE B O 1
ATOM 3512 N N . ASP B 1 85 ? 0.034 -20.016 -25.688 1 98.38 85 ASP B N 1
ATOM 3513 C CA . ASP B 1 85 ? -0.465 -21.078 -26.547 1 98.38 85 ASP B CA 1
ATOM 3514 C C . ASP B 1 85 ? 0.13 -22.438 -26.172 1 98.38 85 ASP B C 1
ATOM 3516 O O . ASP B 1 85 ? -0.592 -23.422 -26.062 1 98.38 85 ASP B O 1
ATOM 3520 N N . VAL B 1 86 ? 1.387 -22.438 -25.953 1 97.94 86 VAL B N 1
ATOM 3521 C CA . VAL B 1 86 ? 2.086 -23.672 -25.625 1 97.94 86 VAL B CA 1
ATOM 3522 C C . VAL B 1 86 ? 1.594 -24.203 -24.281 1 97.94 86 VAL B C 1
ATOM 3524 O O . VAL B 1 86 ? 1.497 -25.422 -24.078 1 97.94 86 VAL B O 1
ATOM 3527 N N . SER B 1 87 ? 1.326 -23.312 -23.359 1 98.19 87 SER B N 1
ATOM 3528 C CA . SER B 1 87 ? 0.799 -23.734 -22.062 1 98.19 87 SER B CA 1
ATOM 3529 C C . SER B 1 87 ? -0.538 -24.453 -22.219 1 98.19 87 SER B C 1
ATOM 3531 O O . SER B 1 87 ? -0.725 -25.547 -21.688 1 98.19 87 SER B O 1
ATOM 3533 N N . ILE B 1 88 ? -1.417 -23.891 -22.953 1 97.5 88 ILE B N 1
ATOM 3534 C CA . ILE B 1 88 ? -2.729 -24.484 -23.188 1 97.5 88 ILE B CA 1
ATOM 3535 C C . ILE B 1 88 ? -2.562 -25.859 -23.828 1 97.5 88 ILE B C 1
ATOM 3537 O O . ILE B 1 88 ? -3.18 -26.828 -23.391 1 97.5 88 ILE B O 1
ATOM 3541 N N . ASP B 1 89 ? -1.701 -25.906 -24.797 1 96.38 89 ASP B N 1
ATOM 3542 C CA . ASP B 1 89 ? -1.477 -27.172 -25.5 1 96.38 89 ASP B CA 1
ATOM 3543 C C . ASP B 1 89 ? -0.878 -28.219 -24.578 1 96.38 89 ASP B C 1
ATOM 3545 O O . ASP B 1 89 ? -1.076 -29.422 -24.781 1 96.38 89 ASP B O 1
ATOM 3549 N N . GLY B 1 90 ? -0.166 -27.734 -23.609 1 94.94 90 GLY B N 1
ATOM 3550 C CA . GLY B 1 90 ? 0.472 -28.625 -22.656 1 94.94 90 GLY B CA 1
ATOM 3551 C C . GLY B 1 90 ? -0.407 -28.969 -21.469 1 94.94 90 GLY B C 1
ATOM 3552 O O . GLY B 1 90 ? 0.013 -29.688 -20.562 1 94.94 90 GLY B O 1
ATOM 3553 N N . GLY B 1 91 ? -1.58 -28.5 -21.438 1 95.19 91 GLY B N 1
ATOM 3554 C CA . GLY B 1 91 ? -2.523 -28.844 -20.391 1 95.19 91 GLY B CA 1
ATOM 3555 C C . GLY B 1 91 ? -2.482 -27.875 -19.219 1 95.19 91 GLY B C 1
ATOM 3556 O O . GLY B 1 91 ? -3.139 -28.094 -18.203 1 95.19 91 GLY B O 1
ATOM 3557 N N . ILE B 1 92 ? -1.673 -26.859 -19.25 1 97.5 92 ILE B N 1
ATOM 3558 C CA . ILE B 1 92 ? -1.647 -25.781 -18.266 1 97.5 92 ILE B CA 1
ATOM 3559 C C . ILE B 1 92 ? -2.607 -24.672 -18.688 1 97.5 92 ILE B C 1
ATOM 3561 O O . ILE B 1 92 ? -2.305 -23.891 -19.594 1 97.5 92 ILE B O 1
ATOM 3565 N N . THR B 1 93 ? -3.721 -24.625 -17.953 1 98.19 93 THR B N 1
ATOM 3566 C CA . THR B 1 93 ? -4.793 -23.781 -18.453 1 98.19 93 THR B CA 1
ATOM 3567 C C . THR B 1 93 ? -5.129 -22.672 -17.469 1 98.19 93 THR B C 1
ATOM 3569 O O . THR B 1 93 ? -6.008 -21.844 -17.719 1 98.19 93 THR B O 1
ATOM 3572 N N . LEU B 1 94 ? -4.469 -22.641 -16.312 1 98.69 94 LEU B N 1
ATOM 3573 C CA . LEU B 1 94 ? -4.633 -21.562 -15.359 1 98.69 94 LEU B CA 1
ATOM 3574 C C . LEU B 1 94 ? -3.602 -20.453 -15.594 1 98.69 94 LEU B C 1
ATOM 3576 O O . LEU B 1 94 ? -2.398 -20.734 -15.617 1 98.69 94 LEU B O 1
ATOM 3580 N N . PHE B 1 95 ? -4.094 -19.234 -15.82 1 98.88 95 PHE B N 1
ATOM 3581 C CA . PHE B 1 95 ? -3.217 -18.094 -16.016 1 98.88 95 PHE B CA 1
ATOM 3582 C C . PHE B 1 95 ? -3.438 -17.047 -14.922 1 98.88 95 PHE B C 1
ATOM 3584 O O . PHE B 1 95 ? -4.566 -16.609 -14.703 1 98.88 95 PHE B O 1
ATOM 3591 N N . ASP B 1 96 ? -2.318 -16.703 -14.266 1 98.88 96 ASP B N 1
ATOM 3592 C CA . ASP B 1 96 ? -2.357 -15.734 -13.172 1 98.88 96 ASP B CA 1
ATOM 3593 C C . ASP B 1 96 ? -1.836 -14.375 -13.625 1 98.88 96 ASP B C 1
ATOM 3595 O O . ASP B 1 96 ? -0.715 -14.266 -14.133 1 98.88 96 ASP B O 1
ATOM 3599 N N . THR B 1 97 ? -2.611 -13.367 -13.469 1 98.69 97 THR B N 1
ATOM 3600 C CA . THR B 1 97 ? -2.256 -11.984 -13.773 1 98.69 97 THR B CA 1
ATOM 3601 C C . THR B 1 97 ? -2.727 -11.047 -12.672 1 98.69 97 THR B C 1
ATOM 3603 O O . THR B 1 97 ? -2.973 -11.477 -11.539 1 98.69 97 THR B O 1
ATOM 3606 N N . ALA B 1 98 ? -2.607 -9.727 -12.867 1 98.19 98 ALA B N 1
ATOM 3607 C CA . ALA B 1 98 ? -3.066 -8.711 -11.922 1 98.19 98 ALA B CA 1
ATOM 3608 C C . ALA B 1 98 ? -3.289 -7.371 -12.625 1 98.19 98 ALA B C 1
ATOM 3610 O O . ALA B 1 98 ? -2.658 -7.086 -13.641 1 98.19 98 ALA B O 1
ATOM 3611 N N . GLU B 1 99 ? -4.102 -6.574 -12.016 1 96.88 99 GLU B N 1
ATOM 3612 C CA . GLU B 1 99 ? -4.402 -5.273 -12.602 1 96.88 99 GLU B CA 1
ATOM 3613 C C . GLU B 1 99 ? -3.152 -4.402 -12.688 1 96.88 99 GLU B C 1
ATOM 3615 O O . GLU B 1 99 ? -3.043 -3.547 -13.57 1 96.88 99 GLU B O 1
ATOM 3620 N N . VAL B 1 100 ? -2.197 -4.703 -11.812 1 93.88 100 VAL B N 1
ATOM 3621 C CA . VAL B 1 100 ? -1.055 -3.797 -11.75 1 93.88 100 VAL B CA 1
ATOM 3622 C C . VAL B 1 100 ? 0.052 -4.293 -12.672 1 93.88 100 VAL B C 1
ATOM 3624 O O . VAL B 1 100 ? 0.995 -3.559 -12.977 1 93.88 100 VAL B O 1
ATOM 3627 N N . TYR B 1 101 ? -0.002 -5.535 -13.102 1 94.25 101 TYR B N 1
ATOM 3628 C CA . TYR B 1 101 ? 1.053 -6.066 -13.961 1 94.25 101 TYR B CA 1
ATOM 3629 C C . TYR B 1 101 ? 1.108 -5.312 -15.289 1 94.25 101 TYR B C 1
ATOM 3631 O O . TYR B 1 101 ? 0.11 -5.234 -16 1 94.25 101 TYR B O 1
ATOM 3639 N N . GLY B 1 102 ? 2.305 -4.789 -15.594 1 92.06 102 GLY B N 1
ATOM 3640 C CA . GLY B 1 102 ? 2.506 -4.09 -16.844 1 92.06 102 GLY B CA 1
ATOM 3641 C C . GLY B 1 102 ? 1.747 -2.777 -16.938 1 92.06 102 GLY B C 1
ATOM 3642 O O . GLY B 1 102 ? 1.649 -2.174 -18 1 92.06 102 GLY B O 1
ATOM 3643 N N . SER B 1 103 ? 1.139 -2.365 -15.852 1 87.19 103 SER B N 1
ATOM 3644 C CA . SER B 1 103 ? 0.36 -1.132 -15.836 1 87.19 103 SER B CA 1
ATOM 3645 C C . SER B 1 103 ? 1.262 0.089 -15.68 1 87.19 103 SER B C 1
ATOM 3647 O O . SER B 1 103 ? 2.451 -0.045 -15.383 1 87.19 103 SER B O 1
ATOM 3649 N N . TRP B 1 104 ? 0.615 1.19 -15.914 1 77.44 104 TRP B N 1
ATOM 3650 C CA . TRP B 1 104 ? 1.327 2.455 -15.758 1 77.44 104 TRP B CA 1
ATOM 3651 C C . TRP B 1 104 ? 1.772 2.652 -14.312 1 77.44 104 TRP B C 1
ATOM 3653 O O . TRP B 1 104 ? 2.783 3.309 -14.055 1 77.44 104 TRP B O 1
ATOM 3663 N N . LEU B 1 105 ? 1.146 2.098 -13.438 1 72 105 LEU B N 1
ATOM 3664 C CA . LEU B 1 105 ? 1.489 2.199 -12.023 1 72 105 LEU B CA 1
ATOM 3665 C C . LEU B 1 105 ? 2.863 1.595 -11.758 1 72 105 LEU B C 1
ATOM 3667 O O . LEU B 1 105 ? 3.584 2.053 -10.867 1 72 105 LEU B O 1
ATOM 3671 N N . LEU B 1 106 ? 3.188 0.596 -12.547 1 71.31 106 LEU B N 1
ATOM 3672 C CA . LEU B 1 106 ? 4.473 -0.078 -12.391 1 71.31 106 LEU B CA 1
ATOM 3673 C C . LEU B 1 106 ? 5.395 0.227 -13.57 1 71.31 106 LEU B C 1
ATOM 3675 O O . LEU B 1 106 ? 6.234 -0.597 -13.938 1 71.31 106 LEU B O 1
ATOM 3679 N N . ASN B 1 107 ? 5.113 1.354 -14.227 1 72.69 107 ASN B N 1
ATOM 3680 C CA . ASN B 1 107 ? 5.898 1.774 -15.375 1 72.69 107 ASN B CA 1
ATOM 3681 C C . ASN B 1 107 ? 5.887 0.718 -16.484 1 72.69 107 ASN B C 1
ATOM 3683 O O . ASN B 1 107 ? 6.918 0.45 -17.094 1 72.69 107 ASN B O 1
ATOM 3687 N N . GLY B 1 108 ? 4.77 0.12 -16.641 1 82.44 108 GLY B N 1
ATOM 3688 C CA . GLY B 1 108 ? 4.625 -0.886 -17.672 1 82.44 108 GLY B CA 1
ATOM 3689 C C . GLY B 1 108 ? 4.223 -0.303 -19.016 1 82.44 108 GLY B C 1
ATOM 3690 O O . GLY B 1 108 ? 3.756 0.835 -19.094 1 82.44 108 GLY B O 1
ATOM 3691 N N . ALA B 1 109 ? 4.57 -1.08 -20.016 1 84.25 109 ALA B N 1
ATOM 3692 C CA . ALA B 1 109 ? 4.266 -0.648 -21.375 1 84.25 109 ALA B CA 1
ATOM 3693 C C . ALA B 1 109 ? 2.844 -1.045 -21.781 1 84.25 109 ALA B C 1
ATOM 3695 O O . ALA B 1 109 ? 2.119 -0.257 -22.391 1 84.25 109 ALA B O 1
ATOM 3696 N N . VAL B 1 110 ? 2.49 -2.316 -21.422 1 90.44 110 VAL B N 1
ATOM 3697 C CA . VAL B 1 110 ? 1.165 -2.842 -21.734 1 90.44 110 VAL B CA 1
ATOM 3698 C C . VAL B 1 110 ? 0.648 -3.668 -20.562 1 90.44 110 VAL B C 1
ATOM 3700 O O . VAL B 1 110 ? 1.379 -4.492 -20 1 90.44 110 VAL B O 1
ATOM 3703 N N . ASN B 1 111 ? -0.602 -3.404 -20.25 1 93.88 111 ASN B N 1
ATOM 3704 C CA . ASN B 1 111 ? -1.229 -4.137 -19.156 1 93.88 111 ASN B CA 1
ATOM 3705 C C . ASN B 1 111 ? -1.28 -5.637 -19.438 1 93.88 111 ASN B C 1
ATOM 3707 O O . ASN B 1 111 ? -1.706 -6.051 -20.516 1 93.88 111 ASN B O 1
ATOM 3711 N N . SER B 1 112 ? -0.826 -6.422 -18.469 1 97.88 112 SER B N 1
ATOM 3712 C CA . SER B 1 112 ? -0.813 -7.875 -18.609 1 97.88 112 SER B CA 1
ATOM 3713 C C . SER B 1 112 ? -2.221 -8.422 -18.828 1 97.88 112 SER B C 1
ATOM 3715 O O . SER B 1 112 ? -2.414 -9.359 -19.609 1 97.88 112 SER B O 1
ATOM 3717 N N . GLU B 1 113 ? -3.211 -7.875 -18.141 1 98.62 113 GLU B N 1
ATOM 3718 C CA . GLU B 1 113 ? -4.598 -8.281 -18.344 1 98.62 113 GLU B CA 1
ATOM 3719 C C . GLU B 1 113 ? -5.027 -8.078 -19.797 1 98.62 113 GLU B C 1
ATOM 3721 O O . GLU B 1 113 ? -5.695 -8.93 -20.375 1 98.62 113 GLU B O 1
ATOM 3726 N N . THR B 1 114 ? -4.645 -6.969 -20.344 1 98.38 114 THR B N 1
ATOM 3727 C CA . THR B 1 114 ? -4.992 -6.668 -21.734 1 98.38 114 THR B CA 1
ATOM 3728 C C . THR B 1 114 ? -4.336 -7.66 -22.688 1 98.38 114 THR B C 1
ATOM 3730 O O . THR B 1 114 ? -4.98 -8.164 -23.609 1 98.38 114 THR B O 1
ATOM 3733 N N . LEU B 1 115 ? -3.111 -7.953 -22.422 1 98.44 115 LEU B N 1
ATOM 3734 C CA . LEU B 1 115 ? -2.408 -8.938 -23.25 1 98.44 115 LEU B CA 1
ATOM 3735 C C . LEU B 1 115 ? -3.088 -10.305 -23.156 1 98.44 115 LEU B C 1
ATOM 3737 O O . LEU B 1 115 ? -3.406 -10.914 -24.172 1 98.44 115 LEU B O 1
ATOM 3741 N N . LEU B 1 116 ? -3.326 -10.734 -21.969 1 98.81 116 LEU B N 1
ATOM 3742 C CA . LEU B 1 116 ? -3.945 -12.039 -21.766 1 98.81 116 LEU B CA 1
ATOM 3743 C C . LEU B 1 116 ? -5.312 -12.109 -22.438 1 98.81 116 LEU B C 1
ATOM 3745 O O . LEU B 1 116 ? -5.633 -13.102 -23.094 1 98.81 116 LEU B O 1
ATOM 3749 N N . GLY B 1 117 ? -6.102 -11.031 -22.25 1 98.81 117 GLY B N 1
ATOM 3750 C CA . GLY B 1 117 ? -7.391 -10.969 -22.922 1 98.81 117 GLY B CA 1
ATOM 3751 C C . GLY B 1 117 ? -7.289 -11.141 -24.422 1 98.81 117 GLY B C 1
ATOM 3752 O O . GLY B 1 117 ? -8.086 -11.867 -25.031 1 98.81 117 GLY B O 1
ATOM 3753 N N . SER B 1 118 ? -6.312 -10.484 -25 1 98.56 118 SER B N 1
ATOM 3754 C CA . SER B 1 118 ? -6.117 -10.586 -26.438 1 98.56 118 SER B CA 1
ATOM 3755 C C . SER B 1 118 ? -5.715 -12 -26.844 1 98.56 118 SER B C 1
ATOM 3757 O O . SER B 1 118 ? -6.176 -12.508 -27.875 1 98.56 118 SER B O 1
ATOM 3759 N N . PHE B 1 119 ? -4.855 -12.648 -26.062 1 98.75 119 PHE B N 1
ATOM 3760 C CA . PHE B 1 119 ? -4.426 -14.008 -26.359 1 98.75 119 PHE B CA 1
ATOM 3761 C C . PHE B 1 119 ? -5.605 -14.969 -26.297 1 98.75 119 PHE B C 1
ATOM 3763 O O . PHE B 1 119 ? -5.75 -15.844 -27.156 1 98.75 119 PHE B O 1
ATOM 3770 N N . ILE B 1 120 ? -6.438 -14.781 -25.297 1 98.75 120 ILE B N 1
ATOM 3771 C CA . ILE B 1 120 ? -7.605 -15.633 -25.109 1 98.75 120 ILE B CA 1
ATOM 3772 C C . ILE B 1 120 ? -8.555 -15.477 -26.297 1 98.75 120 ILE B C 1
ATOM 3774 O O . ILE B 1 120 ? -9.016 -16.469 -26.859 1 98.75 120 ILE B O 1
ATOM 3778 N N . LYS B 1 121 ? -8.797 -14.25 -26.656 1 98.31 121 LYS B N 1
ATOM 3779 C CA . LYS B 1 121 ? -9.688 -13.961 -27.766 1 98.31 121 LYS B CA 1
ATOM 3780 C C . LYS B 1 121 ? -9.211 -14.641 -29.047 1 98.31 121 LYS B C 1
ATOM 3782 O O . LYS B 1 121 ? -9.984 -15.297 -29.75 1 98.31 121 LYS B O 1
ATOM 3787 N N . GLU B 1 122 ? -7.977 -14.516 -29.297 1 98.25 122 GLU B N 1
ATOM 3788 C CA . GLU B 1 122 ? -7.398 -15.109 -30.5 1 98.25 122 GLU B CA 1
ATOM 3789 C C . GLU B 1 122 ? -7.461 -16.625 -30.438 1 98.25 122 GLU B C 1
ATOM 3791 O O . GLU B 1 122 ? -7.777 -17.281 -31.438 1 98.25 122 GLU B O 1
ATOM 3796 N N . ARG B 1 123 ? -7.129 -17.172 -29.312 1 98.12 123 ARG B N 1
ATOM 3797 C CA . ARG B 1 123 ? -7.16 -18.625 -29.172 1 98.12 123 ARG B CA 1
ATOM 3798 C C . ARG B 1 123 ? -8.57 -19.172 -29.375 1 98.12 123 ARG B C 1
ATOM 3800 O O . ARG B 1 123 ? -8.758 -20.219 -29.984 1 98.12 123 ARG B O 1
ATOM 3807 N N . LYS B 1 124 ? -9.523 -18.453 -28.875 1 97.12 124 LYS B N 1
ATOM 3808 C CA . LYS B 1 124 ? -10.914 -18.906 -28.953 1 97.12 124 LYS B CA 1
ATOM 3809 C C . LYS B 1 124 ? -11.445 -18.797 -30.375 1 97.12 124 LYS B C 1
ATOM 3811 O O . LYS B 1 124 ? -12.414 -19.469 -30.734 1 97.12 124 LYS B O 1
ATOM 3816 N N . GLN B 1 125 ? -10.859 -17.953 -31.172 1 97.12 125 GLN B N 1
ATOM 3817 C CA . GLN B 1 125 ? -11.203 -17.922 -32.594 1 97.12 125 GLN B CA 1
ATOM 3818 C C . GLN B 1 125 ? -10.812 -19.234 -33.281 1 97.12 125 GLN B C 1
ATOM 3820 O O . GLN B 1 125 ? -11.523 -19.719 -34.156 1 97.12 125 GLN B O 1
ATOM 3825 N N . LYS B 1 126 ? -9.742 -19.75 -32.812 1 95.69 126 LYS B N 1
ATOM 3826 C CA . LYS B 1 126 ? -9.234 -21 -33.375 1 95.69 126 LYS B CA 1
ATOM 3827 C C . LYS B 1 126 ? -9.883 -22.219 -32.75 1 95.69 126 LYS B C 1
ATOM 3829 O O . LYS B 1 126 ? -10.148 -23.219 -33.406 1 95.69 126 LYS B O 1
ATOM 3834 N N . ASP B 1 127 ? -10.102 -22.156 -31.484 1 96.25 127 ASP B N 1
ATOM 3835 C CA . ASP B 1 127 ? -10.688 -23.219 -30.672 1 96.25 127 ASP B CA 1
ATOM 3836 C C . ASP B 1 127 ? -11.711 -22.672 -29.688 1 96.25 127 ASP B C 1
ATOM 3838 O O . ASP B 1 127 ? -11.391 -22.453 -28.516 1 96.25 127 ASP B O 1
ATOM 3842 N N . PRO B 1 128 ? -12.922 -22.516 -30.109 1 94.38 128 PRO B N 1
ATOM 3843 C CA . PRO B 1 128 ? -13.953 -21.859 -29.297 1 94.38 128 PRO B CA 1
ATOM 3844 C C . PRO B 1 128 ? -14.219 -22.594 -27.984 1 94.38 128 PRO B C 1
ATOM 3846 O O . PRO B 1 128 ? -14.75 -22 -27.031 1 94.38 128 PRO B O 1
ATOM 3849 N N . GLU B 1 129 ? -13.852 -23.844 -27.938 1 94.44 129 GLU B N 1
ATOM 3850 C CA . GLU B 1 129 ? -14.18 -24.656 -26.781 1 94.44 129 GLU B CA 1
ATOM 3851 C C . GLU B 1 129 ? -13.008 -24.719 -25.797 1 94.44 129 GLU B C 1
ATOM 3853 O O . GLU B 1 129 ? -13.102 -25.375 -24.75 1 94.44 129 GLU B O 1
ATOM 3858 N N . VAL B 1 130 ? -11.984 -24 -26.125 1 95.69 130 VAL B N 1
ATOM 3859 C CA . VAL B 1 130 ? -10.797 -24.047 -25.281 1 95.69 130 VAL B CA 1
ATOM 3860 C C . VAL B 1 130 ? -11.133 -23.531 -23.891 1 95.69 130 VAL B C 1
ATOM 3862 O O . VAL B 1 130 ? -11.883 -22.562 -23.734 1 95.69 130 VAL B O 1
ATOM 3865 N N . GLU B 1 131 ? -10.672 -24.25 -22.906 1 94.25 131 GLU B N 1
ATOM 3866 C CA . GLU B 1 131 ? -10.867 -23.812 -21.516 1 94.25 131 GLU B CA 1
ATOM 3867 C C . GLU B 1 131 ? -9.664 -23.031 -21.016 1 94.25 131 GLU B C 1
ATOM 3869 O O . GLU B 1 131 ? -8.531 -23.531 -21.047 1 94.25 131 GLU B O 1
ATOM 3874 N N . VAL B 1 132 ? -9.898 -21.844 -20.625 1 98.06 132 VAL B N 1
ATOM 3875 C CA . VAL B 1 132 ? -8.883 -21 -20.016 1 98.06 132 VAL B CA 1
ATOM 3876 C C . VAL B 1 132 ? -9.398 -20.453 -18.672 1 98.06 132 VAL B C 1
ATOM 3878 O O . VAL B 1 132 ? -10.484 -19.875 -18.609 1 98.06 132 VAL B O 1
ATOM 3881 N N . ALA B 1 133 ? -8.695 -20.797 -17.641 1 98.69 133 ALA B N 1
ATOM 3882 C CA . ALA B 1 133 ? -8.992 -20.234 -16.328 1 98.69 133 ALA B CA 1
ATOM 3883 C C . ALA B 1 133 ? -8.117 -19.016 -16.047 1 98.69 133 ALA B C 1
ATOM 3885 O O . ALA B 1 133 ? -6.895 -19.078 -16.172 1 98.69 133 ALA B O 1
ATOM 3886 N N . VAL B 1 134 ? -8.766 -17.922 -15.664 1 98.94 134 VAL B N 1
ATOM 3887 C CA . VAL B 1 134 ? -8.039 -16.672 -15.422 1 98.94 134 VAL B CA 1
ATOM 3888 C C . VAL B 1 134 ? -8.117 -16.312 -13.945 1 98.94 134 VAL B C 1
ATOM 3890 O O . VAL B 1 134 ? -9.195 -16.297 -13.352 1 98.94 134 VAL B O 1
ATOM 3893 N N . ALA B 1 135 ? -6.945 -16.109 -13.328 1 98.94 135 ALA B N 1
ATOM 3894 C CA . ALA B 1 135 ? -6.812 -15.531 -11.992 1 98.94 135 ALA B CA 1
ATOM 3895 C C . ALA B 1 135 ? -6.242 -14.117 -12.055 1 98.94 135 ALA B C 1
ATOM 3897 O O . ALA B 1 135 ? -5.203 -13.891 -12.68 1 98.94 135 ALA B O 1
ATOM 3898 N N . THR B 1 136 ? -6.938 -13.117 -11.516 1 98.88 136 THR B N 1
ATOM 3899 C CA . THR B 1 136 ? -6.418 -11.758 -11.445 1 98.88 136 THR B CA 1
ATOM 3900 C C . THR B 1 136 ? -6.57 -11.195 -10.031 1 98.88 136 THR B C 1
ATOM 3902 O O . THR B 1 136 ? -6.984 -11.906 -9.117 1 98.88 136 THR B O 1
ATOM 3905 N N . LYS B 1 137 ? -6.035 -9.93 -9.828 1 98.75 137 LYS B N 1
ATOM 3906 C CA . LYS B 1 137 ? -5.914 -9.492 -8.445 1 98.75 137 LYS B CA 1
ATOM 3907 C C . LYS B 1 137 ? -6.25 -8.016 -8.305 1 98.75 137 LYS B C 1
ATOM 3909 O O . LYS B 1 137 ? -5.977 -7.219 -9.203 1 98.75 137 LYS B O 1
ATOM 3914 N N . PHE B 1 138 ? -6.793 -7.809 -7.137 1 98.38 138 PHE B N 1
ATOM 3915 C CA . PHE B 1 138 ? -7.078 -6.453 -6.684 1 98.38 138 PHE B CA 1
ATOM 3916 C C . PHE B 1 138 ? -5.863 -5.844 -6 1 98.38 138 PHE B C 1
ATOM 3918 O O . PHE B 1 138 ? -5.305 -6.43 -5.07 1 98.38 138 PHE B O 1
ATOM 3925 N N . ALA B 1 139 ? -5.504 -4.617 -6.438 1 96 139 ALA B N 1
ATOM 3926 C CA . ALA B 1 139 ? -4.441 -3.889 -5.754 1 96 139 ALA B CA 1
ATOM 3927 C C . ALA B 1 139 ? -4.992 -3.08 -4.582 1 96 139 ALA B C 1
ATOM 3929 O O . ALA B 1 139 ? -5.613 -2.033 -4.781 1 96 139 ALA B O 1
ATOM 3930 N N . ALA B 1 140 ? -4.66 -3.508 -3.385 1 93.94 140 ALA B N 1
ATOM 3931 C CA . ALA B 1 140 ? -5.148 -2.83 -2.186 1 93.94 140 ALA B CA 1
ATOM 3932 C C . ALA B 1 140 ? -4.312 -1.593 -1.876 1 93.94 140 ALA B C 1
ATOM 3934 O O . ALA B 1 140 ? -3.58 -1.562 -0.883 1 93.94 140 ALA B O 1
ATOM 3935 N N . LEU B 1 141 ? -4.559 -0.528 -2.6 1 90.19 141 LEU B N 1
ATOM 3936 C CA . LEU B 1 141 ? -3.836 0.726 -2.418 1 90.19 141 LEU B CA 1
ATOM 3937 C C . LEU B 1 141 ? -4.492 1.58 -1.339 1 90.19 141 LEU B C 1
ATOM 3939 O O . LEU B 1 141 ? -5.699 1.479 -1.109 1 90.19 141 LEU B O 1
ATOM 3943 N N . PRO B 1 142 ? -3.701 2.467 -0.701 1 84.12 142 PRO B N 1
ATOM 3944 C CA . PRO B 1 142 ? -4.184 3.209 0.466 1 84.12 142 PRO B CA 1
ATOM 3945 C C . PRO B 1 142 ? -5.406 4.07 0.151 1 84.12 142 PRO B C 1
ATOM 3947 O O . PRO B 1 142 ? -6.215 4.348 1.039 1 84.12 142 PRO B O 1
ATOM 3950 N N . TRP B 1 143 ? -5.578 4.457 -1.104 1 82.19 143 TRP B N 1
ATOM 3951 C CA . TRP B 1 143 ? -6.668 5.359 -1.45 1 82.19 143 TRP B CA 1
ATOM 3952 C C . TRP B 1 143 ? -7.875 4.586 -1.969 1 82.19 143 TRP B C 1
ATOM 3954 O O . TRP B 1 143 ? -8.906 5.176 -2.307 1 82.19 143 TRP B O 1
ATOM 3964 N N . ARG B 1 144 ? -7.719 3.311 -2.09 1 86.81 144 ARG B N 1
ATOM 3965 C CA . ARG B 1 144 ? -8.836 2.455 -2.488 1 86.81 144 ARG B CA 1
ATOM 3966 C C . ARG B 1 144 ? -9.516 1.839 -1.271 1 86.81 144 ARG B C 1
ATOM 3968 O O . ARG B 1 144 ? -9.086 0.795 -0.775 1 86.81 144 ARG B O 1
ATOM 3975 N N . LEU B 1 145 ? -10.648 2.418 -0.911 1 81.94 145 LEU B N 1
ATOM 3976 C CA . LEU B 1 145 ? -11.25 2.033 0.36 1 81.94 145 LEU B CA 1
ATOM 3977 C C . LEU B 1 145 ? -12.578 1.309 0.135 1 81.94 145 LEU B C 1
ATOM 3979 O O . LEU B 1 145 ? -13.336 1.656 -0.774 1 81.94 145 LEU B O 1
ATOM 3983 N N . GLY B 1 146 ? -12.812 0.259 0.981 1 82.38 146 GLY B N 1
ATOM 3984 C CA . GLY B 1 146 ? -14.148 -0.303 1.113 1 82.38 146 GLY B CA 1
ATOM 3985 C C . GLY B 1 146 ? -14.445 -1.383 0.091 1 82.38 146 GLY B C 1
ATOM 3986 O O . GLY B 1 146 ? -13.609 -1.673 -0.772 1 82.38 146 GLY B O 1
ATOM 3987 N N . ARG B 1 147 ? -15.578 -1.934 0.208 1 91.12 147 ARG B N 1
ATOM 3988 C CA . ARG B 1 147 ? -16.016 -3.084 -0.575 1 91.12 147 ARG B CA 1
ATOM 3989 C C . ARG B 1 147 ? -16.281 -2.691 -2.023 1 91.12 147 ARG B C 1
ATOM 3991 O O . ARG B 1 147 ? -16.016 -3.465 -2.943 1 91.12 147 ARG B O 1
ATOM 3998 N N . GLN B 1 148 ? -16.688 -1.461 -2.291 1 92.62 148 GLN B N 1
ATOM 3999 C CA . GLN B 1 148 ? -17.031 -1.036 -3.643 1 92.62 148 GLN B CA 1
ATOM 4000 C C . GLN B 1 148 ? -15.789 -0.905 -4.516 1 92.62 148 GLN B C 1
ATOM 4002 O O . GLN B 1 148 ? -15.852 -1.119 -5.73 1 92.62 148 GLN B O 1
ATOM 4007 N N . SER B 1 149 ? -14.711 -0.567 -3.871 1 92.94 149 SER B N 1
ATOM 4008 C CA . SER B 1 149 ? -13.477 -0.426 -4.633 1 92.94 149 SER B CA 1
ATOM 4009 C C . SER B 1 149 ? -13.047 -1.757 -5.246 1 92.94 149 SER B C 1
ATOM 4011 O O . SER B 1 149 ? -12.508 -1.793 -6.352 1 92.94 149 SER B O 1
ATOM 4013 N N . VAL B 1 150 ? -13.336 -2.84 -4.574 1 97.75 150 VAL B N 1
ATOM 4014 C CA . VAL B 1 150 ? -12.977 -4.172 -5.055 1 97.75 150 VAL B CA 1
ATOM 4015 C C . VAL B 1 150 ? -13.812 -4.523 -6.281 1 97.75 150 VAL B C 1
ATOM 4017 O O . VAL B 1 150 ? -13.273 -4.934 -7.312 1 97.75 150 VAL B O 1
ATOM 4020 N N . VAL B 1 151 ? -15.094 -4.301 -6.219 1 98.44 151 VAL B N 1
ATOM 4021 C CA . VAL B 1 151 ? -16 -4.633 -7.309 1 98.44 151 VAL B CA 1
ATOM 4022 C C . VAL B 1 151 ? -15.703 -3.754 -8.523 1 98.44 151 VAL B C 1
ATOM 4024 O O . VAL B 1 151 ? -15.633 -4.246 -9.648 1 98.44 151 VAL B O 1
ATOM 4027 N N . LYS B 1 152 ? -15.484 -2.486 -8.281 1 97.06 152 LYS B N 1
ATOM 4028 C CA . LYS B 1 152 ? -15.156 -1.572 -9.367 1 97.06 152 LYS B CA 1
ATOM 4029 C C . LYS B 1 152 ? -13.867 -1.998 -10.078 1 97.06 152 LYS B C 1
ATOM 4031 O O . LYS B 1 152 ? -13.805 -2.012 -11.305 1 97.06 152 LYS B O 1
ATOM 4036 N N . ALA B 1 153 ? -12.891 -2.312 -9.305 1 97.88 153 ALA B N 1
ATOM 4037 C CA . ALA B 1 153 ? -11.617 -2.734 -9.875 1 97.88 153 ALA B CA 1
ATOM 4038 C C . ALA B 1 153 ? -11.773 -4.016 -10.688 1 97.88 153 ALA B C 1
ATOM 4040 O O . ALA B 1 153 ? -11.156 -4.168 -11.742 1 97.88 153 ALA B O 1
ATOM 4041 N N . LEU B 1 154 ? -12.57 -4.953 -10.188 1 98.88 154 LEU B N 1
ATOM 4042 C CA . LEU B 1 154 ? -12.797 -6.195 -10.914 1 98.88 154 LEU B CA 1
ATOM 4043 C C . LEU B 1 154 ? -13.5 -5.926 -12.242 1 98.88 154 LEU B C 1
ATOM 4045 O O . LEU B 1 154 ? -13.141 -6.512 -13.266 1 98.88 154 LEU B O 1
ATOM 4049 N N . LYS B 1 155 ? -14.445 -5.062 -12.258 1 98.81 155 LYS B N 1
ATOM 4050 C CA . LYS B 1 155 ? -15.117 -4.711 -13.5 1 98.81 155 LYS B CA 1
ATOM 4051 C C . LYS B 1 155 ? -14.141 -4.098 -14.5 1 98.81 155 LYS B C 1
ATOM 4053 O O . LYS B 1 155 ? -14.203 -4.391 -15.695 1 98.81 155 LYS B O 1
ATOM 4058 N N . ASP B 1 156 ? -13.234 -3.252 -14.008 1 98.19 156 ASP B N 1
ATOM 4059 C CA . ASP B 1 156 ? -12.188 -2.713 -14.867 1 98.19 156 ASP B CA 1
ATOM 4060 C C . ASP B 1 156 ? -11.297 -3.828 -15.406 1 98.19 156 ASP B C 1
ATOM 4062 O O . ASP B 1 156 ? -10.906 -3.811 -16.578 1 98.19 156 ASP B O 1
ATOM 4066 N N . SER B 1 157 ? -10.914 -4.781 -14.531 1 98.75 157 SER B N 1
ATOM 4067 C CA . SER B 1 157 ? -10.125 -5.93 -14.945 1 98.75 157 SER B CA 1
ATOM 4068 C C . SER B 1 157 ? -10.836 -6.727 -16.031 1 98.75 157 SER B C 1
ATOM 4070 O O . SER B 1 157 ? -10.227 -7.113 -17.031 1 98.75 157 SER B O 1
ATOM 4072 N N . LEU B 1 158 ? -12.141 -6.98 -15.828 1 98.88 158 LEU B N 1
ATOM 4073 C CA . LEU B 1 158 ? -12.938 -7.723 -16.812 1 98.88 158 LEU B CA 1
ATOM 4074 C C . LEU B 1 158 ? -12.969 -6.996 -18.141 1 98.88 158 LEU B C 1
ATOM 4076 O O . LEU B 1 158 ? -12.906 -7.633 -19.203 1 98.88 158 LEU B O 1
ATOM 4080 N N . SER B 1 159 ? -13.023 -5.68 -18.109 1 98.69 159 SER B N 1
ATOM 4081 C CA . SER B 1 159 ? -12.992 -4.883 -19.328 1 98.69 159 SER B CA 1
ATOM 4082 C C . SER B 1 159 ? -11.664 -5.059 -20.062 1 98.69 159 SER B C 1
ATOM 4084 O O . SER B 1 159 ? -11.648 -5.262 -21.266 1 98.69 159 SER B O 1
ATOM 4086 N N . ARG B 1 160 ? -10.555 -5.008 -19.359 1 98.31 160 ARG B N 1
ATOM 4087 C CA . ARG B 1 160 ? -9.242 -5.184 -19.969 1 98.31 160 ARG B CA 1
ATOM 4088 C C . ARG B 1 160 ? -9.078 -6.594 -20.531 1 98.31 160 ARG B C 1
ATOM 4090 O O . ARG B 1 160 ? -8.516 -6.781 -21.609 1 98.31 160 ARG B O 1
ATOM 4097 N N . LEU B 1 161 ? -9.617 -7.59 -19.812 1 98.75 161 LEU B N 1
ATOM 4098 C CA . LEU B 1 161 ? -9.508 -8.992 -20.203 1 98.75 161 LEU B CA 1
ATOM 4099 C C . LEU B 1 161 ? -10.461 -9.328 -21.344 1 98.75 161 LEU B C 1
ATOM 4101 O O . LEU B 1 161 ? -10.281 -10.328 -22.031 1 98.75 161 LEU B O 1
ATOM 4105 N N . GLY B 1 162 ? -11.516 -8.539 -21.5 1 98.31 162 GLY B N 1
ATOM 4106 C CA . GLY B 1 162 ? -12.562 -8.859 -22.469 1 98.31 162 GLY B CA 1
ATOM 4107 C C . GLY B 1 162 ? -13.406 -10.047 -22.047 1 98.31 162 GLY B C 1
ATOM 4108 O O . GLY B 1 162 ? -13.781 -10.867 -22.891 1 98.31 162 GLY B O 1
ATOM 4109 N N . LEU B 1 163 ? -13.656 -10.234 -20.781 1 98.56 163 LEU B N 1
ATOM 4110 C CA . LEU B 1 163 ? -14.414 -11.352 -20.219 1 98.56 163 LEU B CA 1
ATOM 4111 C C . LEU B 1 163 ? -15.578 -10.859 -19.359 1 98.56 163 LEU B C 1
ATOM 4113 O O . LEU B 1 163 ? -15.523 -9.75 -18.828 1 98.56 163 LEU B O 1
ATOM 4117 N N . SER B 1 164 ? -16.578 -11.609 -19.203 1 98.25 164 SER B N 1
ATOM 4118 C CA . SER B 1 164 ? -17.719 -11.258 -18.359 1 98.25 164 SER B CA 1
ATOM 4119 C C . SER B 1 164 ? -17.484 -11.688 -16.906 1 98.25 164 SER B C 1
ATOM 4121 O O . SER B 1 164 ? -18.109 -11.156 -15.992 1 98.25 164 SER B O 1
ATOM 4123 N N . SER B 1 165 ? -16.625 -12.688 -16.734 1 98.69 165 SER B N 1
ATOM 4124 C CA . SER B 1 165 ? -16.25 -13.203 -15.422 1 98.69 165 SER B CA 1
ATOM 4125 C C . SER B 1 165 ? -14.867 -13.844 -15.453 1 98.69 165 SER B C 1
ATOM 4127 O O . SER B 1 165 ? -14.359 -14.18 -16.531 1 98.69 165 SER B O 1
ATOM 4129 N N . VAL B 1 166 ? -14.258 -13.953 -14.242 1 98.88 166 VAL B N 1
ATOM 4130 C CA . VAL B 1 166 ? -13 -14.68 -14.133 1 98.88 166 VAL B CA 1
ATOM 4131 C C . VAL B 1 166 ? -13.18 -15.875 -13.188 1 98.88 166 VAL B C 1
ATOM 4133 O O . VAL B 1 166 ? -14.195 -15.984 -12.5 1 98.88 166 VAL B O 1
ATOM 4136 N N . GLU B 1 167 ? -12.188 -16.766 -13.242 1 98.88 167 GLU B N 1
ATOM 4137 C CA . GLU B 1 167 ? -12.25 -17.984 -12.438 1 98.88 167 GLU B CA 1
ATOM 4138 C C . GLU B 1 167 ? -11.812 -17.703 -11 1 98.88 167 GLU B C 1
ATOM 4140 O O . GLU B 1 167 ? -12.375 -18.266 -10.055 1 98.88 167 GLU B O 1
ATOM 4145 N N . LEU B 1 168 ? -10.836 -16.859 -10.82 1 98.94 168 LEU B N 1
ATOM 4146 C CA . LEU B 1 168 ? -10.312 -16.562 -9.492 1 98.94 168 LEU B CA 1
ATOM 4147 C C . LEU B 1 168 ? -9.961 -15.078 -9.367 1 98.94 168 LEU B C 1
ATOM 4149 O O . LEU B 1 168 ? -9.258 -14.523 -10.219 1 98.94 168 LEU B O 1
ATOM 4153 N N . TYR B 1 169 ? -10.516 -14.43 -8.359 1 98.88 169 TYR B N 1
ATOM 4154 C CA . TYR B 1 169 ? -10.172 -13.047 -8.023 1 98.88 169 TYR B CA 1
ATOM 4155 C C . TYR B 1 169 ? -9.609 -12.953 -6.613 1 98.88 169 TYR B C 1
ATOM 4157 O O . TYR B 1 169 ? -10.195 -13.484 -5.668 1 98.88 169 TYR B O 1
ATOM 4165 N N . GLN B 1 170 ? -8.438 -12.273 -6.52 1 98.88 170 GLN B N 1
ATOM 4166 C CA . GLN B 1 170 ? -7.699 -12.305 -5.258 1 98.88 170 GLN B CA 1
ATOM 4167 C C . GLN B 1 170 ? -7.324 -10.891 -4.809 1 98.88 170 GLN B C 1
ATOM 4169 O O . GLN B 1 170 ? -7.117 -10.008 -5.641 1 98.88 170 GLN B O 1
ATOM 4174 N N . LEU B 1 171 ? -7.277 -10.688 -3.48 1 98.44 171 LEU B N 1
ATOM 4175 C CA . LEU B 1 171 ? -6.582 -9.508 -2.975 1 98.44 171 LEU B CA 1
ATOM 4176 C C . LEU B 1 171 ? -5.07 -9.68 -3.092 1 98.44 171 LEU B C 1
ATOM 4178 O O . LEU B 1 171 ? -4.508 -10.648 -2.578 1 98.44 171 LEU B O 1
ATOM 4182 N N . HIS B 1 172 ? -4.395 -8.711 -3.758 1 97.75 172 HIS B N 1
ATOM 4183 C CA . HIS B 1 172 ? -2.996 -8.867 -4.141 1 97.75 172 HIS B CA 1
ATOM 4184 C C . HIS B 1 172 ? -2.082 -8.797 -2.92 1 97.75 172 HIS B C 1
ATOM 4186 O O . HIS B 1 172 ? -1.025 -9.43 -2.896 1 97.75 172 HIS B O 1
ATOM 4192 N N . TRP B 1 173 ? -2.418 -8.008 -1.936 1 95.56 173 TRP B N 1
ATOM 4193 C CA . TRP B 1 173 ? -1.786 -7.852 -0.629 1 95.56 173 TRP B CA 1
ATOM 4194 C C . TRP B 1 173 ? -2.779 -7.312 0.396 1 95.56 173 TRP B C 1
ATOM 4196 O O . TRP B 1 173 ? -3.852 -6.824 0.033 1 95.56 173 TRP B O 1
ATOM 4206 N N . PRO B 1 174 ? -2.416 -7.527 1.668 1 94.12 174 PRO B N 1
ATOM 4207 C CA . PRO B 1 174 ? -3.322 -6.984 2.684 1 94.12 174 PRO B CA 1
ATOM 4208 C C . PRO B 1 174 ? -3.381 -5.461 2.666 1 94.12 174 PRO B C 1
ATOM 4210 O O . PRO B 1 174 ? -2.371 -4.801 2.404 1 94.12 174 PRO B O 1
ATOM 4213 N N . GLY B 1 175 ? -4.57 -5.008 3.004 1 91.12 175 GLY B N 1
ATOM 4214 C CA . GLY B 1 175 ? -4.734 -3.568 3.135 1 91.12 175 GLY B CA 1
ATOM 4215 C C . GLY B 1 175 ? -4 -2.99 4.328 1 91.12 175 GLY B C 1
ATOM 4216 O O . GLY B 1 175 ? -3.912 -3.631 5.379 1 91.12 175 GLY B O 1
ATOM 4217 N N . ILE B 1 176 ? -3.631 -1.724 4.188 1 84.44 176 ILE B N 1
ATOM 4218 C CA . ILE B 1 176 ? -2.846 -1.079 5.234 1 84.44 176 ILE B CA 1
ATOM 4219 C C . ILE B 1 176 ? -3.77 -0.593 6.348 1 84.44 176 ILE B C 1
ATOM 4221 O O . ILE B 1 176 ? -3.371 -0.535 7.516 1 84.44 176 ILE B O 1
ATOM 4225 N N . TRP B 1 177 ? -4.949 -0.273 5.98 1 82 177 TRP B N 1
ATOM 4226 C CA . TRP B 1 177 ? -5.867 0.284 6.965 1 82 177 TRP B CA 1
ATOM 4227 C C . TRP B 1 177 ? -6.816 -0.788 7.492 1 82 177 TRP B C 1
ATOM 4229 O O . TRP B 1 177 ? -7.621 -0.526 8.391 1 82 177 TRP B O 1
ATOM 4239 N N . GLY B 1 178 ? -6.789 -1.924 6.98 1 85.12 178 GLY B N 1
ATOM 4240 C CA . GLY B 1 178 ? -7.703 -3.012 7.289 1 85.12 178 GLY B CA 1
ATOM 4241 C C . GLY B 1 178 ? -8.133 -3.797 6.066 1 85.12 178 GLY B C 1
ATOM 4242 O O . GLY B 1 178 ? -7.859 -3.391 4.934 1 85.12 178 GLY B O 1
ATOM 4243 N N . ASN B 1 179 ? -8.867 -4.902 6.352 1 92.5 179 ASN B N 1
ATOM 4244 C CA . ASN B 1 179 ? -9.156 -5.789 5.227 1 92.5 179 ASN B CA 1
ATOM 4245 C C . ASN B 1 179 ? -10.641 -6.105 5.129 1 92.5 179 ASN B C 1
ATOM 4247 O O . ASN B 1 179 ? -11.102 -6.633 4.117 1 92.5 179 ASN B O 1
ATOM 4251 N N . GLU B 1 180 ? -11.43 -5.785 6.121 1 92.81 180 GLU B N 1
ATOM 4252 C CA . GLU B 1 180 ? -12.82 -6.219 6.191 1 92.81 180 GLU B CA 1
ATOM 4253 C C . GLU B 1 180 ? -13.602 -5.762 4.969 1 92.81 180 GLU B C 1
ATOM 4255 O O . GLU B 1 180 ? -14.328 -6.551 4.359 1 92.81 180 GLU B O 1
ATOM 4260 N N . GLY B 1 181 ? -13.461 -4.52 4.637 1 93.25 181 GLY B N 1
ATOM 4261 C CA . GLY B 1 181 ? -14.133 -4 3.457 1 93.25 181 GLY B CA 1
ATOM 4262 C C . GLY B 1 181 ? -13.75 -4.727 2.182 1 93.25 181 GLY B C 1
ATOM 4263 O O . GLY B 1 181 ? -14.602 -5 1.333 1 93.25 181 GLY B O 1
ATOM 4264 N N . TYR B 1 182 ? -12.484 -5.004 2.047 1 96.94 182 TYR B N 1
ATOM 4265 C CA . TYR B 1 182 ? -12.008 -5.715 0.865 1 96.94 182 TYR B CA 1
ATOM 4266 C C . TYR B 1 182 ? -12.57 -7.125 0.81 1 96.94 182 TYR B C 1
ATOM 4268 O O . TYR B 1 182 ? -12.969 -7.602 -0.257 1 96.94 182 TYR B O 1
ATOM 4276 N N . ILE B 1 183 ? -12.633 -7.777 1.975 1 98.25 183 ILE B N 1
ATOM 4277 C CA . ILE B 1 183 ? -13.156 -9.133 2.057 1 98.25 183 ILE B CA 1
ATOM 4278 C C . ILE B 1 183 ? -14.641 -9.141 1.697 1 98.25 183 ILE B C 1
ATOM 4280 O O . ILE B 1 183 ? -15.102 -9.992 0.939 1 98.25 183 ILE B O 1
ATOM 4284 N N . ASP B 1 184 ? -15.328 -8.164 2.191 1 97.62 184 ASP B N 1
ATOM 4285 C CA . ASP B 1 184 ? -16.734 -8.008 1.809 1 97.62 184 ASP B CA 1
ATOM 4286 C C . ASP B 1 184 ? -16.859 -7.793 0.303 1 97.62 184 ASP B C 1
ATOM 4288 O O . ASP B 1 184 ? -17.812 -8.289 -0.317 1 97.62 184 ASP B O 1
ATOM 4292 N N . GLY B 1 185 ? -15.945 -7.059 -0.24 1 98.38 185 GLY B N 1
ATOM 4293 C CA . GLY B 1 185 ? -15.938 -6.836 -1.677 1 98.38 185 GLY B CA 1
ATOM 4294 C C . GLY B 1 185 ? -15.758 -8.109 -2.479 1 98.38 185 GLY B C 1
ATOM 4295 O O . GLY B 1 185 ? -16.359 -8.273 -3.541 1 98.38 185 GLY B O 1
ATOM 4296 N N . LEU B 1 186 ? -14.938 -8.984 -1.998 1 98.81 186 LEU B N 1
ATOM 4297 C CA . LEU B 1 186 ? -14.797 -10.289 -2.627 1 98.81 186 LEU B CA 1
ATOM 4298 C C . LEU B 1 186 ? -16.125 -11.039 -2.625 1 98.81 186 LEU B C 1
ATOM 4300 O O . LEU B 1 186 ? -16.516 -11.617 -3.641 1 98.81 186 LEU B O 1
ATOM 4304 N N . GLY B 1 187 ? -16.75 -11.023 -1.479 1 98.62 187 GLY B N 1
ATOM 4305 C CA . GLY B 1 187 ? -18.062 -11.641 -1.409 1 98.62 187 GLY B CA 1
ATOM 4306 C C . GLY B 1 187 ? -19.062 -11.055 -2.395 1 98.62 187 GLY B C 1
ATOM 4307 O O . GLY B 1 187 ? -19.781 -11.789 -3.076 1 98.62 187 GLY B O 1
ATOM 4308 N N . ASP B 1 188 ? -19.078 -9.719 -2.469 1 98.69 188 ASP B N 1
ATOM 4309 C CA . ASP B 1 188 ? -19.953 -9.031 -3.422 1 98.69 188 ASP B CA 1
ATOM 4310 C C . ASP B 1 188 ? -19.688 -9.5 -4.848 1 98.69 188 ASP B C 1
ATOM 4312 O O . ASP B 1 188 ? -20.609 -9.711 -5.625 1 98.69 188 ASP B O 1
ATOM 4316 N N . ALA B 1 189 ? -18.453 -9.648 -5.176 1 98.81 189 ALA B N 1
ATOM 4317 C CA . ALA B 1 189 ? -18.062 -10.047 -6.52 1 98.81 189 ALA B CA 1
ATOM 4318 C C . ALA B 1 189 ? -18.609 -11.43 -6.867 1 98.81 189 ALA B C 1
ATOM 4320 O O . ALA B 1 189 ? -19.047 -11.664 -7.992 1 98.81 189 ALA B O 1
ATOM 4321 N N . VAL B 1 190 ? -18.594 -12.328 -5.91 1 98.75 190 VAL B N 1
ATOM 4322 C CA . VAL B 1 190 ? -19.141 -13.672 -6.109 1 98.75 190 VAL B CA 1
ATOM 4323 C C . VAL B 1 190 ? -20.641 -13.586 -6.316 1 98.75 190 VAL B C 1
ATOM 4325 O O . VAL B 1 190 ? -21.188 -14.164 -7.262 1 98.75 190 VAL B O 1
ATOM 4328 N N . GLU B 1 191 ? -21.281 -12.891 -5.504 1 98.31 191 GLU B N 1
ATOM 4329 C CA . GLU B 1 191 ? -22.75 -12.781 -5.535 1 98.31 191 GLU B CA 1
ATOM 4330 C C . GLU B 1 191 ? -23.219 -12.133 -6.828 1 98.31 191 GLU B C 1
ATOM 4332 O O . GLU B 1 191 ? -24.297 -12.453 -7.328 1 98.31 191 GLU B O 1
ATOM 4337 N N . GLN B 1 192 ? -22.422 -11.281 -7.348 1 98.56 192 GLN B N 1
ATOM 4338 C CA . GLN B 1 192 ? -22.781 -10.578 -8.578 1 98.56 192 GLN B CA 1
ATOM 4339 C C . GLN B 1 192 ? -22.422 -11.406 -9.805 1 98.56 192 GLN B C 1
ATOM 4341 O O . GLN B 1 192 ? -22.703 -10.992 -10.938 1 98.56 192 GLN B O 1
ATOM 4346 N N . GLY B 1 193 ? -21.734 -12.508 -9.633 1 98.56 193 GLY B N 1
ATOM 4347 C CA . GLY B 1 193 ? -21.406 -13.406 -10.734 1 98.56 193 GLY B CA 1
ATOM 4348 C C . GLY B 1 193 ? -20.172 -12.961 -11.516 1 98.56 193 GLY B C 1
ATOM 4349 O O . GLY B 1 193 ? -19.938 -13.438 -12.625 1 98.56 193 GLY B O 1
ATOM 4350 N N . LEU B 1 194 ? -19.359 -12.102 -10.953 1 98.88 194 LEU B N 1
ATOM 4351 C CA . LEU B 1 194 ? -18.219 -11.547 -11.656 1 98.88 194 LEU B CA 1
ATOM 4352 C C . LEU B 1 194 ? -17 -12.461 -11.523 1 98.88 194 LEU B C 1
ATOM 4354 O O . LEU B 1 194 ? -16.016 -12.312 -12.258 1 98.88 194 LEU B O 1
ATOM 4358 N N . VAL B 1 195 ? -17.062 -13.391 -10.602 1 98.88 195 VAL B N 1
ATOM 4359 C CA . VAL B 1 195 ? -15.953 -14.305 -10.328 1 98.88 195 VAL B CA 1
ATOM 4360 C C . VAL B 1 195 ? -16.5 -15.617 -9.781 1 98.88 195 VAL B C 1
ATOM 4362 O O . VAL B 1 195 ? -17.516 -15.641 -9.094 1 98.88 195 VAL B O 1
ATOM 4365 N N . LYS B 1 196 ? -15.766 -16.703 -10.094 1 98.62 196 LYS B N 1
ATOM 4366 C CA . LYS B 1 196 ? -16.219 -18.031 -9.68 1 98.62 196 LYS B CA 1
ATOM 4367 C C . LYS B 1 196 ? -15.703 -18.375 -8.289 1 98.62 196 LYS B C 1
ATOM 4369 O O . LYS B 1 196 ? -16.391 -19.047 -7.516 1 98.62 196 LYS B O 1
ATOM 4374 N N . ALA B 1 197 ? -14.516 -18.031 -7.988 1 98.81 197 ALA B N 1
ATOM 4375 C CA . ALA B 1 197 ? -13.891 -18.266 -6.688 1 98.81 197 ALA B CA 1
ATOM 4376 C C . ALA B 1 197 ? -13.039 -17.062 -6.273 1 98.81 197 ALA B C 1
ATOM 4378 O O . ALA B 1 197 ? -12.609 -16.281 -7.121 1 98.81 197 ALA B O 1
ATOM 4379 N N . VAL B 1 198 ? -12.805 -16.922 -4.926 1 98.94 198 VAL B N 1
ATOM 4380 C CA . VAL B 1 198 ? -12.047 -15.781 -4.441 1 98.94 198 VAL B CA 1
ATOM 4381 C C . VAL B 1 198 ? -10.883 -16.266 -3.57 1 98.94 198 VAL B C 1
ATOM 4383 O O . VAL B 1 198 ? -10.922 -17.375 -3.035 1 98.94 198 VAL B O 1
ATOM 4386 N N . GLY B 1 199 ? -9.883 -15.477 -3.549 1 98.88 199 GLY B N 1
ATOM 4387 C CA . GLY B 1 199 ? -8.703 -15.742 -2.736 1 98.88 199 GLY B CA 1
ATOM 4388 C C . GLY B 1 199 ? -8.031 -14.484 -2.234 1 98.88 199 GLY B C 1
ATOM 4389 O O . GLY B 1 199 ? -8.562 -13.383 -2.393 1 98.88 199 GLY B O 1
ATOM 4390 N N . VAL B 1 200 ? -6.938 -14.688 -1.505 1 98.75 200 VAL B N 1
ATOM 4391 C CA . VAL B 1 200 ? -6.07 -13.625 -1.021 1 98.75 200 VAL B CA 1
ATOM 4392 C C . VAL B 1 200 ? -4.617 -13.945 -1.353 1 98.75 200 VAL B C 1
ATOM 4394 O O . VAL B 1 200 ? -4.301 -15.062 -1.777 1 98.75 200 VAL B O 1
ATOM 4397 N N . SER B 1 201 ? -3.807 -12.898 -1.299 1 98.25 201 SER B N 1
ATOM 4398 C CA . SER B 1 201 ? -2.371 -13.086 -1.479 1 98.25 201 SER B CA 1
ATOM 4399 C C . SER B 1 201 ? -1.581 -12.43 -0.35 1 98.25 201 SER B C 1
ATOM 4401 O O . SER B 1 201 ? -1.942 -11.352 0.122 1 98.25 201 SER B O 1
ATOM 4403 N N . ASN B 1 202 ? -0.634 -13.133 0.122 1 96.38 202 ASN B N 1
ATOM 4404 C CA . ASN B 1 202 ? 0.328 -12.633 1.102 1 96.38 202 ASN B CA 1
ATOM 4405 C C . ASN B 1 202 ? -0.338 -12.336 2.441 1 96.38 202 ASN B C 1
ATOM 4407 O O . ASN B 1 202 ? 0.066 -11.414 3.148 1 96.38 202 ASN B O 1
ATOM 4411 N N . TYR B 1 203 ? -1.371 -13.016 2.721 1 97 203 TYR B N 1
ATOM 4412 C CA . TYR B 1 203 ? -1.995 -12.922 4.035 1 97 203 TYR B CA 1
ATOM 4413 C C . TYR B 1 203 ? -1.286 -13.82 5.043 1 97 203 TYR B C 1
ATOM 4415 O O . TYR B 1 203 ? -1.012 -14.984 4.754 1 97 203 TYR B O 1
ATOM 4423 N N . ASP B 1 204 ? -0.975 -13.258 6.199 1 95.5 204 ASP B N 1
ATOM 4424 C CA . ASP B 1 204 ? -0.441 -14.094 7.27 1 95.5 204 ASP B CA 1
ATOM 4425 C C . ASP B 1 204 ? -1.547 -14.914 7.926 1 95.5 204 ASP B C 1
ATOM 4427 O O . ASP B 1 204 ? -2.709 -14.836 7.527 1 95.5 204 ASP B O 1
ATOM 4431 N N . GLU B 1 205 ? -1.133 -15.734 8.82 1 97.88 205 GLU B N 1
ATOM 4432 C CA . GLU B 1 205 ? -2.072 -16.688 9.422 1 97.88 205 GLU B CA 1
ATOM 4433 C C . GLU B 1 205 ? -3.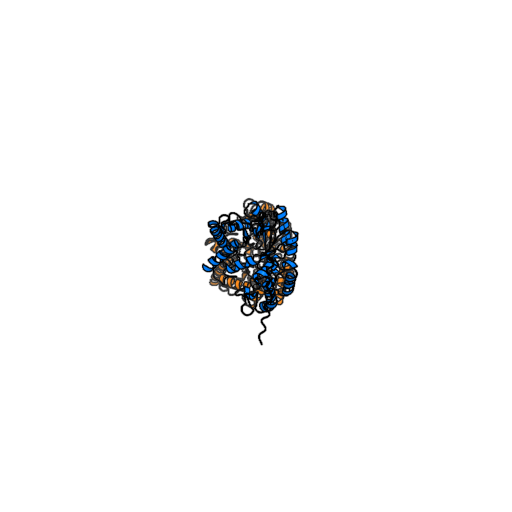285 -15.961 10 1 97.88 205 GLU B C 1
ATOM 4435 O O . GLU B 1 205 ? -4.426 -16.344 9.734 1 97.88 205 GLU B O 1
ATOM 4440 N N . SER B 1 206 ? -3.064 -14.945 10.766 1 96.81 206 SER B N 1
ATOM 4441 C CA . SER B 1 206 ? -4.148 -14.234 11.43 1 96.81 206 SER B CA 1
ATOM 4442 C C . SER B 1 206 ? -5.105 -13.609 10.422 1 96.81 206 SER B C 1
ATOM 4444 O O . SER B 1 206 ? -6.324 -13.789 10.516 1 96.81 206 SER B O 1
ATOM 4446 N N . LYS B 1 207 ? -4.586 -12.891 9.484 1 96.81 207 LYS B N 1
ATOM 4447 C CA . LYS B 1 207 ? -5.406 -12.258 8.461 1 96.81 207 LYS B CA 1
ATOM 4448 C C . LYS B 1 207 ? -6.133 -13.305 7.617 1 96.81 207 LYS B C 1
ATOM 4450 O O . LYS B 1 207 ? -7.277 -13.094 7.207 1 96.81 207 LYS B O 1
ATOM 4455 N N . LEU B 1 208 ? -5.438 -14.391 7.383 1 98.31 208 LEU B N 1
ATOM 4456 C CA . LEU B 1 208 ? -6.02 -15.484 6.613 1 98.31 208 LEU B CA 1
ATOM 4457 C C . LEU B 1 208 ? -7.234 -16.062 7.328 1 98.31 208 LEU B C 1
ATOM 4459 O O . LEU B 1 208 ? -8.297 -16.219 6.727 1 98.31 208 LEU B O 1
ATOM 4463 N N . ARG B 1 209 ? -7.098 -16.359 8.555 1 98.62 209 ARG B N 1
ATOM 4464 C CA . ARG B 1 209 ? -8.18 -16.938 9.344 1 98.62 209 ARG B CA 1
ATOM 4465 C C . ARG B 1 209 ? -9.352 -15.969 9.453 1 98.62 209 ARG B C 1
ATOM 4467 O O . ARG B 1 209 ? -10.516 -16.391 9.398 1 98.62 209 ARG B O 1
ATOM 4474 N N . ASN B 1 210 ? -9.008 -14.711 9.617 1 98.06 210 ASN B N 1
ATOM 4475 C CA . ASN B 1 210 ? -10.062 -13.711 9.664 1 98.06 210 ASN B CA 1
ATOM 4476 C C . ASN B 1 210 ? -10.82 -13.625 8.344 1 98.06 210 ASN B C 1
ATOM 4478 O O . ASN B 1 210 ? -12.055 -13.562 8.336 1 98.06 210 ASN B O 1
ATOM 4482 N N . ALA B 1 211 ? -10.102 -13.609 7.277 1 98.56 211 ALA B N 1
ATOM 4483 C CA . ALA B 1 211 ? -10.734 -13.586 5.961 1 98.56 211 ALA B CA 1
ATOM 4484 C C . ALA B 1 211 ? -11.617 -14.812 5.754 1 98.56 211 ALA B C 1
ATOM 4486 O O . ALA B 1 211 ? -12.734 -14.703 5.242 1 98.56 211 ALA B O 1
ATOM 4487 N N . TYR B 1 212 ? -11.109 -15.945 6.133 1 98.75 212 TYR B N 1
ATOM 4488 C CA . TYR B 1 212 ? -11.844 -17.203 6.039 1 98.75 212 TYR B CA 1
ATOM 4489 C C . TYR B 1 212 ? -13.164 -17.109 6.793 1 98.75 212 TYR B C 1
ATOM 4491 O O . TYR B 1 212 ? -14.219 -17.453 6.25 1 98.75 212 TYR B O 1
ATOM 4499 N N . LYS B 1 213 ? -13.117 -16.656 8 1 98.56 213 LYS B N 1
ATOM 4500 C CA . LYS B 1 213 ? -14.297 -16.578 8.852 1 98.56 213 LYS B CA 1
ATOM 4501 C C . LYS B 1 213 ? -15.344 -15.648 8.25 1 98.56 213 LYS B C 1
ATOM 4503 O O . LYS B 1 213 ? -16.531 -15.992 8.188 1 98.56 213 LYS B O 1
ATOM 4508 N N . LYS B 1 214 ? -14.906 -14.555 7.809 1 97.94 214 LYS B N 1
ATOM 4509 C CA . LYS B 1 214 ? -15.82 -13.555 7.266 1 97.94 214 LYS B CA 1
ATOM 4510 C C . LYS B 1 214 ? -16.516 -14.07 6.012 1 97.94 214 LYS B C 1
ATOM 4512 O O . LYS B 1 214 ? -17.734 -13.891 5.848 1 97.94 214 LYS B O 1
ATOM 4517 N N . LEU B 1 215 ? -15.797 -14.625 5.129 1 98.62 215 LEU B N 1
ATOM 4518 C CA . LEU B 1 215 ? -16.391 -15.164 3.906 1 98.62 215 LEU B CA 1
ATOM 4519 C C . LEU B 1 215 ? -17.297 -16.344 4.211 1 98.62 215 LEU B C 1
ATOM 4521 O O . LEU B 1 215 ? -18.344 -16.5 3.58 1 98.62 215 LEU B O 1
ATOM 4525 N N . LYS B 1 216 ? -16.891 -17.141 5.137 1 98.19 216 LYS B N 1
ATOM 4526 C CA . LYS B 1 216 ? -17.703 -18.297 5.531 1 98.19 216 LYS B CA 1
ATOM 4527 C C . LYS B 1 216 ? -19.078 -17.859 5.996 1 98.19 216 LYS B C 1
ATOM 4529 O O . LYS B 1 216 ? -20.078 -18.516 5.695 1 98.19 216 LYS B O 1
ATOM 4534 N N . GLU B 1 217 ? -19.125 -16.797 6.699 1 97.69 217 GLU B N 1
ATOM 4535 C CA . GLU B 1 217 ? -20.391 -16.25 7.172 1 97.69 217 GLU B CA 1
ATOM 4536 C C . GLU B 1 217 ? -21.328 -15.945 6.004 1 97.69 217 GLU B C 1
ATOM 4538 O O . GLU B 1 217 ? -22.547 -15.984 6.152 1 97.69 217 GLU B O 1
ATOM 4543 N N . ARG B 1 218 ? -20.766 -15.734 4.898 1 97.19 218 ARG B N 1
ATOM 4544 C CA . ARG B 1 218 ? -21.547 -15.391 3.717 1 97.19 218 ARG B CA 1
ATOM 4545 C C . ARG B 1 218 ? -21.734 -16.609 2.811 1 97.19 218 ARG B C 1
ATOM 4547 O O . ARG B 1 218 ? -22.266 -16.484 1.705 1 97.19 218 ARG B O 1
ATOM 4554 N N . GLY B 1 219 ? -21.188 -17.688 3.176 1 97.69 219 GLY B N 1
ATOM 4555 C CA . GLY B 1 219 ? -21.297 -18.906 2.375 1 97.69 219 GLY B CA 1
ATOM 4556 C C . GLY B 1 219 ? -20.344 -18.922 1.196 1 97.69 219 GLY B C 1
ATOM 4557 O O . GLY B 1 219 ? -20.562 -19.625 0.215 1 97.69 219 GLY B O 1
ATOM 4558 N N . VAL B 1 220 ? -19.328 -18.125 1.2 1 98.31 220 VAL B N 1
ATOM 4559 C CA . VAL B 1 220 ? -18.344 -18.062 0.128 1 98.31 220 VAL B CA 1
ATOM 4560 C C . VAL B 1 220 ? -17.031 -18.703 0.585 1 98.31 220 VAL B C 1
ATOM 4562 O O . VAL B 1 220 ? -16.375 -18.203 1.514 1 98.31 220 VAL B O 1
ATOM 4565 N N . PRO B 1 221 ? -16.625 -19.781 -0.046 1 98.44 221 PRO B N 1
ATOM 4566 C CA . PRO B 1 221 ? -15.352 -20.391 0.341 1 98.44 221 PRO B CA 1
ATOM 4567 C C . PRO B 1 221 ? -14.148 -19.531 -0.039 1 98.44 221 PRO B C 1
ATOM 4569 O O . PRO B 1 221 ? -14.109 -18.984 -1.14 1 98.44 221 PRO B O 1
ATOM 4572 N N . LEU B 1 222 ? -13.242 -19.344 0.897 1 98.81 222 LEU B N 1
ATOM 4573 C CA . LEU B 1 222 ? -11.93 -18.797 0.561 1 98.81 222 LEU B CA 1
ATOM 4574 C C . LEU B 1 222 ? -11.055 -19.875 -0.103 1 98.81 222 LEU B C 1
ATOM 4576 O O . LEU B 1 222 ? -10.609 -20.812 0.557 1 98.81 222 LEU B O 1
ATOM 4580 N N . ALA B 1 223 ? -10.75 -19.656 -1.34 1 98.88 223 ALA B N 1
ATOM 4581 C CA . ALA B 1 223 ? -10.234 -20.766 -2.15 1 98.88 223 ALA B CA 1
ATOM 4582 C C . ALA B 1 223 ? -8.711 -20.828 -2.064 1 98.88 223 ALA B C 1
ATOM 4584 O O . ALA B 1 223 ? -8.125 -21.906 -2.18 1 98.88 223 ALA B O 1
ATOM 4585 N N . ALA B 1 224 ? -8.078 -19.688 -1.887 1 98.88 224 ALA B N 1
ATOM 4586 C CA . ALA B 1 224 ? -6.633 -19.719 -2.057 1 98.88 224 ALA B CA 1
ATOM 4587 C C . ALA B 1 224 ? -5.957 -18.609 -1.263 1 98.88 224 ALA B C 1
ATOM 4589 O O . ALA B 1 224 ? -6.574 -17.578 -0.977 1 98.88 224 ALA B O 1
ATOM 4590 N N . ASN B 1 225 ? -4.754 -18.828 -0.832 1 98.88 225 ASN B N 1
ATOM 4591 C CA . ASN B 1 225 ? -3.76 -17.844 -0.417 1 98.88 225 ASN B CA 1
ATOM 4592 C C . ASN B 1 225 ? -2.488 -17.938 -1.257 1 98.88 225 ASN B C 1
ATOM 4594 O O . ASN B 1 225 ? -1.775 -18.938 -1.197 1 98.88 225 ASN B O 1
ATOM 4598 N N . GLN B 1 226 ? -2.324 -16.922 -2.1 1 98.75 226 GLN B N 1
ATOM 4599 C CA . GLN B 1 226 ? -1.146 -16.891 -2.961 1 98.75 226 GLN B CA 1
ATOM 4600 C C . GLN B 1 226 ? 0.039 -16.234 -2.258 1 98.75 226 GLN B C 1
ATOM 4602 O O . GLN B 1 226 ? -0.022 -15.062 -1.894 1 98.75 226 GLN B O 1
ATOM 4607 N N . VAL B 1 227 ? 1.146 -17.016 -2.059 1 97.62 227 VAL B N 1
ATOM 4608 C CA . VAL B 1 227 ? 2.289 -16.531 -1.293 1 97.62 227 VAL B CA 1
ATOM 4609 C C . VAL B 1 227 ? 3.588 -16.938 -1.983 1 97.62 227 VAL B C 1
ATOM 4611 O O . VAL B 1 227 ? 3.588 -17.828 -2.842 1 97.62 227 VAL B O 1
ATOM 4614 N N . ASN B 1 228 ? 4.648 -16.203 -1.623 1 95.25 228 ASN B N 1
ATOM 4615 C CA . ASN B 1 228 ? 5.969 -16.672 -2.043 1 95.25 228 ASN B CA 1
ATOM 4616 C C . ASN B 1 228 ? 6.32 -18.016 -1.409 1 95.25 228 ASN B C 1
ATOM 4618 O O . ASN B 1 228 ? 6.227 -18.172 -0.192 1 95.25 228 ASN B O 1
ATOM 4622 N N . TYR B 1 229 ? 6.594 -19 -2.24 1 96.5 229 TYR B N 1
ATOM 4623 C CA . TYR B 1 229 ? 6.926 -20.328 -1.74 1 96.5 229 TYR B CA 1
ATOM 4624 C C . TYR B 1 229 ? 7.785 -21.094 -2.744 1 96.5 229 TYR B C 1
ATOM 4626 O O . TYR B 1 229 ? 7.371 -21.297 -3.887 1 96.5 229 TYR B O 1
ATOM 4634 N N . SER B 1 230 ? 8.961 -21.453 -2.348 1 96.88 230 SER B N 1
ATOM 4635 C CA . SER B 1 230 ? 9.938 -22.219 -3.115 1 96.88 230 SER B CA 1
ATOM 4636 C C . SER B 1 230 ? 10.812 -23.062 -2.201 1 96.88 230 SER B C 1
ATOM 4638 O O . SER B 1 230 ? 10.688 -23 -0.977 1 96.88 230 SER B O 1
ATOM 4640 N N . LEU B 1 231 ? 11.633 -23.844 -2.896 1 97.31 231 LEU B N 1
ATOM 4641 C CA . LEU B 1 231 ? 12.531 -24.719 -2.156 1 97.31 231 LEU B CA 1
ATOM 4642 C C . LEU B 1 231 ? 13.438 -23.906 -1.23 1 97.31 231 LEU B C 1
ATOM 4644 O O . LEU B 1 231 ? 13.766 -24.359 -0.131 1 97.31 231 LEU B O 1
ATOM 4648 N N . ILE B 1 232 ? 13.75 -22.688 -1.63 1 96.06 232 ILE B N 1
ATOM 4649 C CA . ILE B 1 232 ? 14.703 -21.922 -0.83 1 96.06 232 ILE B CA 1
ATOM 4650 C C . ILE B 1 232 ? 13.984 -20.812 -0.078 1 96.06 232 ILE B C 1
ATOM 4652 O O . ILE B 1 232 ? 14.625 -20 0.602 1 96.06 232 ILE B O 1
ATOM 4656 N N . TYR B 1 233 ? 12.734 -20.688 -0.212 1 94.5 233 TYR B N 1
ATOM 4657 C CA . TYR B 1 233 ? 11.906 -19.797 0.581 1 94.5 233 TYR B CA 1
ATOM 4658 C C . TYR B 1 233 ? 10.672 -20.516 1.113 1 94.5 233 TYR B C 1
ATOM 4660 O O . TYR B 1 233 ? 9.633 -20.547 0.458 1 94.5 233 TYR B O 1
ATOM 4668 N N . ARG B 1 234 ? 10.766 -20.953 2.406 1 95.06 234 ARG B N 1
ATOM 4669 C CA . ARG B 1 234 ? 9.734 -21.828 2.957 1 95.06 234 ARG B CA 1
ATOM 4670 C C . ARG B 1 234 ? 9.102 -21.219 4.195 1 95.06 234 ARG B C 1
ATOM 4672 O O . ARG B 1 234 ? 8.641 -21.938 5.09 1 95.06 234 ARG B O 1
ATOM 4679 N N . GLN B 1 235 ? 9.016 -19.891 4.23 1 92.81 235 GLN B N 1
ATOM 4680 C CA . GLN B 1 235 ? 8.414 -19.156 5.34 1 92.81 235 GLN B CA 1
ATOM 4681 C C . GLN B 1 235 ? 6.98 -19.609 5.594 1 92.81 235 GLN B C 1
ATOM 4683 O O . GLN B 1 235 ? 6.547 -19.688 6.746 1 92.81 235 GLN B O 1
ATOM 4688 N N . PRO B 1 236 ? 6.203 -19.891 4.598 1 95.44 236 PRO B N 1
ATOM 4689 C CA . PRO B 1 236 ? 4.828 -20.344 4.844 1 95.44 236 PRO B CA 1
ATOM 4690 C C . PRO B 1 236 ? 4.758 -21.578 5.727 1 95.44 236 PRO B C 1
ATOM 4692 O O . PRO B 1 236 ? 3.766 -21.797 6.426 1 95.44 236 PRO B O 1
ATOM 4695 N N . GLU B 1 237 ? 5.836 -22.328 5.734 1 95.62 237 GLU B N 1
ATOM 4696 C CA . GLU B 1 237 ? 5.871 -23.531 6.57 1 95.62 237 GLU B CA 1
ATOM 4697 C C . GLU B 1 237 ? 6.16 -23.172 8.023 1 95.62 237 GLU B C 1
ATOM 4699 O O . GLU B 1 237 ? 5.879 -23.969 8.93 1 95.62 237 GLU B O 1
ATOM 4704 N N . GLU B 1 238 ? 6.742 -22.031 8.227 1 94.25 238 GLU B N 1
ATOM 4705 C CA . GLU B 1 238 ? 7.285 -21.688 9.539 1 94.25 238 GLU B CA 1
ATOM 4706 C C . GLU B 1 238 ? 6.387 -20.703 10.273 1 94.25 238 GLU B C 1
ATOM 4708 O O . GLU B 1 238 ? 6.406 -20.625 11.5 1 94.25 238 GLU B O 1
ATOM 4713 N N . ASN B 1 239 ? 5.582 -20.031 9.547 1 95.19 239 ASN B N 1
ATOM 4714 C CA . ASN B 1 239 ? 4.855 -18.922 10.164 1 95.19 239 ASN B CA 1
ATOM 4715 C C . ASN B 1 239 ? 3.371 -19.25 10.32 1 95.19 239 ASN B C 1
ATOM 4717 O O . ASN B 1 239 ? 2.553 -18.344 10.516 1 95.19 239 ASN B O 1
ATOM 4721 N N . GLY B 1 240 ? 3.018 -20.453 10.086 1 97.56 240 GLY B N 1
ATOM 4722 C CA . GLY B 1 240 ? 1.657 -20.906 10.344 1 97.56 240 GLY B CA 1
ATOM 4723 C C . GLY B 1 240 ? 0.76 -20.812 9.117 1 97.56 240 GLY B C 1
ATOM 4724 O O . GLY B 1 240 ? -0.359 -21.328 9.125 1 97.56 240 GLY B O 1
ATOM 4725 N N . VAL B 1 241 ? 1.202 -20.25 8.055 1 98.31 241 VAL B N 1
ATOM 4726 C CA . VAL B 1 241 ? 0.374 -20.016 6.879 1 98.31 241 VAL B CA 1
ATOM 4727 C C . VAL B 1 241 ? 0.034 -21.344 6.207 1 98.31 241 VAL B C 1
ATOM 4729 O O . VAL B 1 241 ? -1.133 -21.625 5.922 1 98.31 241 VAL B O 1
ATOM 4732 N N . LYS B 1 242 ? 1.023 -22.156 5.988 1 98.5 242 LYS B N 1
ATOM 4733 C CA . LYS B 1 242 ? 0.788 -23.438 5.34 1 98.5 242 LYS B CA 1
ATOM 4734 C C . LYS B 1 242 ? -0.155 -24.312 6.172 1 98.5 242 LYS B C 1
ATOM 4736 O O . LYS B 1 242 ? -1.067 -24.938 5.629 1 98.5 242 LYS B O 1
ATOM 4741 N N . ALA B 1 243 ? 0.095 -24.344 7.434 1 98.44 243 ALA B N 1
ATOM 4742 C CA . ALA B 1 243 ? -0.756 -25.109 8.328 1 98.44 243 ALA B CA 1
ATOM 4743 C C . ALA B 1 243 ? -2.195 -24.609 8.297 1 98.44 243 ALA B C 1
ATOM 4745 O O . ALA B 1 243 ? -3.137 -25.406 8.258 1 98.44 243 ALA B O 1
ATOM 4746 N N . ALA B 1 244 ? -2.348 -23.312 8.305 1 98.75 244 ALA B N 1
ATOM 4747 C CA . ALA B 1 244 ? -3.682 -22.719 8.242 1 98.75 244 ALA B CA 1
ATOM 4748 C C . ALA B 1 244 ? -4.375 -23.078 6.934 1 98.75 244 ALA B C 1
ATOM 4750 O O . ALA B 1 244 ? -5.562 -23.422 6.922 1 98.75 244 ALA B O 1
ATOM 4751 N N . CYS B 1 245 ? -3.627 -23 5.859 1 98.75 245 CYS B N 1
ATOM 4752 C CA . CYS B 1 245 ? -4.176 -23.375 4.559 1 98.75 245 CYS B CA 1
ATOM 4753 C C . CYS B 1 245 ? -4.668 -24.812 4.566 1 98.75 245 CYS B C 1
ATOM 4755 O O . CYS B 1 245 ? -5.785 -25.094 4.129 1 98.75 245 CYS B O 1
ATOM 4757 N N . ASP B 1 246 ? -3.895 -25.703 5.086 1 98.38 246 ASP B N 1
ATOM 4758 C CA . ASP B 1 246 ? -4.25 -27.125 5.145 1 98.38 246 ASP B CA 1
ATOM 4759 C C . ASP B 1 246 ? -5.477 -27.344 6.027 1 98.38 246 ASP B C 1
ATOM 4761 O O . ASP B 1 246 ? -6.395 -28.078 5.648 1 98.38 246 ASP B O 1
ATOM 4765 N N . GLU B 1 247 ? -5.457 -26.703 7.09 1 98.44 247 GLU B N 1
ATOM 4766 C CA . GLU B 1 247 ? -6.535 -26.875 8.062 1 98.44 247 GLU B CA 1
ATOM 4767 C C . GLU B 1 247 ? -7.863 -26.359 7.512 1 98.44 247 GLU B C 1
ATOM 4769 O O . GLU B 1 247 ? -8.898 -27 7.695 1 98.44 247 GLU B O 1
ATOM 4774 N N . LEU B 1 248 ? -7.836 -25.266 6.809 1 98.56 248 LEU B N 1
ATOM 4775 C CA . LEU B 1 248 ? -9.055 -24.547 6.441 1 98.56 248 LEU B CA 1
ATOM 4776 C C . LEU B 1 248 ? -9.508 -24.938 5.035 1 98.56 248 LEU B C 1
ATOM 4778 O O . LEU B 1 248 ? -10.57 -24.5 4.582 1 98.56 248 LEU B O 1
ATOM 4782 N N . GLY B 1 249 ? -8.734 -25.766 4.352 1 98.06 249 GLY B N 1
ATOM 4783 C CA . GLY B 1 249 ? -9.062 -26.125 2.982 1 98.06 249 GLY B CA 1
ATOM 4784 C C . GLY B 1 249 ? -8.852 -24.984 1.998 1 98.06 249 GLY B C 1
ATOM 4785 O O . GLY B 1 249 ? -9.719 -24.719 1.166 1 98.06 249 GLY B O 1
ATOM 4786 N N . ILE B 1 250 ? -7.836 -24.297 2.18 1 98.81 250 ILE B N 1
ATOM 4787 C CA . ILE B 1 250 ? -7.406 -23.203 1.305 1 98.81 250 ILE B CA 1
ATOM 4788 C C . ILE B 1 250 ? -6.156 -23.625 0.534 1 98.81 250 ILE B C 1
ATOM 4790 O O . ILE B 1 250 ? -5.18 -24.094 1.127 1 98.81 250 ILE B O 1
ATOM 4794 N N . THR B 1 251 ? -6.203 -23.578 -0.785 1 98.81 251 THR B N 1
ATOM 4795 C CA . THR B 1 251 ? -5.035 -23.938 -1.59 1 98.81 251 THR B CA 1
ATOM 4796 C C . THR B 1 251 ? -3.943 -22.875 -1.448 1 98.81 251 THR B C 1
ATOM 4798 O O . THR B 1 251 ? -4.223 -21.688 -1.471 1 98.81 251 THR B O 1
ATOM 4801 N N . LEU B 1 252 ? -2.729 -23.328 -1.177 1 98.81 252 LEU B N 1
ATOM 4802 C CA . LEU B 1 252 ? -1.578 -22.422 -1.238 1 98.81 252 LEU B CA 1
ATOM 4803 C C . LEU B 1 252 ? -1.06 -22.312 -2.668 1 98.81 252 LEU B C 1
ATOM 4805 O O . LEU B 1 252 ? -0.536 -23.266 -3.227 1 98.81 252 LEU B O 1
ATOM 4809 N N . ILE B 1 253 ? -1.292 -21.141 -3.299 1 98.81 253 ILE B N 1
ATOM 4810 C CA . ILE B 1 253 ? -0.712 -20.891 -4.613 1 98.81 253 ILE B CA 1
ATOM 4811 C C . ILE B 1 253 ? 0.69 -20.297 -4.449 1 98.81 253 ILE B C 1
ATOM 4813 O O . ILE B 1 253 ? 0.879 -19.312 -3.742 1 98.81 253 ILE B O 1
ATOM 4817 N N . ALA B 1 254 ? 1.654 -20.969 -5.023 1 98.62 254 ALA B N 1
ATOM 4818 C CA . ALA B 1 254 ? 3.053 -20.578 -4.855 1 98.62 254 ALA B CA 1
ATOM 4819 C C . ALA B 1 254 ? 3.52 -19.703 -6.016 1 98.62 254 ALA B C 1
ATOM 4821 O O . ALA B 1 254 ? 3.68 -20.188 -7.141 1 98.62 254 ALA B O 1
ATOM 4822 N N . TYR B 1 255 ? 3.693 -18.422 -5.727 1 97.69 255 TYR B N 1
ATOM 4823 C CA . TYR B 1 255 ? 4.363 -17.594 -6.727 1 97.69 255 TYR B CA 1
ATOM 4824 C C . TYR B 1 255 ? 5.871 -17.578 -6.5 1 97.69 255 TYR B C 1
ATOM 4826 O O . TYR B 1 255 ? 6.344 -17.922 -5.414 1 97.69 255 TYR B O 1
ATOM 4834 N N . SER B 1 256 ? 6.641 -17.281 -7.594 1 95.81 256 SER B N 1
ATOM 4835 C CA . SER B 1 256 ? 8.094 -17.375 -7.633 1 95.81 256 SER B CA 1
ATOM 4836 C C . SER B 1 256 ? 8.57 -18.766 -7.191 1 95.81 256 SER B C 1
ATOM 4838 O O . SER B 1 256 ? 9.484 -18.875 -6.371 1 95.81 256 SER B O 1
ATOM 4840 N N . PRO B 1 257 ? 8.008 -19.734 -7.777 1 97.56 257 PRO B N 1
ATOM 4841 C CA . PRO B 1 257 ? 8.336 -21.094 -7.355 1 97.56 257 PRO B CA 1
ATOM 4842 C C . PRO B 1 257 ? 9.758 -21.5 -7.723 1 97.56 257 PRO B C 1
ATOM 4844 O O . PRO B 1 257 ? 10.289 -22.469 -7.172 1 97.56 257 PRO B O 1
ATOM 4847 N N . MET B 1 258 ? 10.375 -20.844 -8.641 1 96.75 258 MET B N 1
ATOM 4848 C CA . MET B 1 258 ? 11.742 -21.125 -9.047 1 96.75 258 MET B CA 1
ATOM 4849 C C . MET B 1 258 ? 12.703 -20.078 -8.484 1 96.75 258 MET B C 1
ATOM 4851 O O . MET B 1 258 ? 13.812 -19.906 -9 1 96.75 258 MET B O 1
ATOM 4855 N N . ALA B 1 259 ? 12.188 -19.344 -7.551 1 94.62 259 ALA B N 1
ATOM 4856 C CA . ALA B 1 259 ? 12.961 -18.25 -6.949 1 94.62 259 ALA B CA 1
ATOM 4857 C C . ALA B 1 259 ? 13.453 -17.281 -8.016 1 94.62 259 ALA B C 1
ATOM 4859 O O . ALA B 1 259 ? 14.648 -17 -8.094 1 94.62 259 ALA B O 1
ATOM 4860 N N . GLN B 1 260 ? 12.508 -16.906 -8.789 1 92.38 260 GLN B N 1
ATOM 4861 C CA . GLN B 1 260 ? 12.742 -15.922 -9.844 1 92.38 260 GLN B CA 1
ATOM 4862 C C . GLN B 1 260 ? 13.82 -16.391 -10.812 1 92.38 260 GLN B C 1
ATOM 4864 O O . GLN B 1 260 ? 14.641 -15.602 -11.281 1 92.38 260 GLN B O 1
ATOM 4869 N N . GLY B 1 261 ? 14.023 -17.609 -10.953 1 94.12 261 GLY B N 1
ATOM 4870 C CA . GLY B 1 261 ? 14.836 -18.219 -12 1 94.12 261 GLY B CA 1
ATOM 4871 C C . GLY B 1 261 ? 16.141 -18.781 -11.484 1 94.12 261 GLY B C 1
ATOM 4872 O O . GLY B 1 261 ? 16.812 -19.547 -12.172 1 94.12 261 GLY B O 1
ATOM 4873 N N . VAL B 1 262 ? 16.5 -18.531 -10.273 1 94.62 262 VAL B N 1
ATOM 4874 C CA . VAL B 1 262 ? 17.844 -18.891 -9.836 1 94.62 262 VAL B CA 1
ATOM 4875 C C . VAL B 1 262 ? 17.938 -20.391 -9.609 1 94.62 262 VAL B C 1
ATOM 4877 O O . VAL B 1 262 ? 19.031 -20.969 -9.656 1 94.62 262 VAL B O 1
ATOM 4880 N N . LEU B 1 263 ? 16.828 -21.062 -9.406 1 97 263 LEU B N 1
ATOM 4881 C CA . LEU B 1 263 ? 16.844 -22.5 -9.156 1 97 263 LEU B CA 1
ATOM 4882 C C . LEU B 1 263 ? 16.875 -23.281 -10.469 1 97 263 LEU B C 1
ATOM 4884 O O . LEU B 1 263 ? 17.047 -24.5 -10.469 1 97 263 LEU B O 1
ATOM 4888 N N . THR B 1 264 ? 16.734 -22.609 -11.602 1 96.19 264 THR B N 1
ATOM 4889 C CA . THR B 1 264 ? 16.75 -23.281 -12.898 1 96.19 264 THR B CA 1
ATOM 4890 C C . THR B 1 264 ? 18.156 -23.688 -13.289 1 96.19 264 THR B C 1
ATOM 4892 O O . THR B 1 264 ? 18.359 -24.531 -14.164 1 96.19 264 THR B O 1
ATOM 4895 N N . GLY B 1 265 ? 19.125 -23 -12.727 1 94.69 265 GLY B N 1
ATOM 4896 C CA . GLY B 1 265 ? 20.531 -23.266 -13.055 1 94.69 265 GLY B CA 1
ATOM 4897 C C . GLY B 1 265 ? 21.078 -22.344 -14.125 1 94.69 265 GLY B C 1
ATOM 4898 O O . GLY B 1 265 ? 22.25 -22.422 -14.484 1 94.69 265 GLY B O 1
ATOM 4899 N N . LYS B 1 266 ? 20.281 -21.453 -14.539 1 93.88 266 LYS B N 1
ATOM 4900 C CA . LYS B 1 266 ? 20.719 -20.625 -15.656 1 93.88 266 LYS B CA 1
ATOM 4901 C C . LYS B 1 266 ? 21.625 -19.484 -15.188 1 93.88 266 LYS B C 1
ATOM 4903 O O . LYS B 1 266 ? 22.312 -18.859 -15.992 1 93.88 266 LYS B O 1
ATOM 4908 N N . TYR B 1 267 ? 21.656 -19.172 -13.945 1 96.06 267 TYR B N 1
ATOM 4909 C CA . TYR B 1 267 ? 22.5 -18.109 -13.398 1 96.06 267 TYR B CA 1
ATOM 4910 C C . TYR B 1 267 ? 23.672 -18.703 -12.617 1 96.06 267 TYR B C 1
ATOM 4912 O O . TYR B 1 267 ? 23.531 -19.734 -11.961 1 96.06 267 TYR B O 1
ATOM 4920 N N . THR B 1 268 ? 24.828 -18.016 -12.734 1 95.69 268 THR B N 1
ATOM 4921 C CA . THR B 1 268 ? 26.047 -18.375 -12.023 1 95.69 268 THR B CA 1
ATOM 4922 C C . THR B 1 268 ? 26.641 -17.156 -11.305 1 95.69 268 THR B C 1
ATOM 4924 O O . THR B 1 268 ? 26.203 -16.031 -11.547 1 95.69 268 THR B O 1
ATOM 4927 N N . PRO B 1 269 ? 27.531 -17.438 -10.328 1 95.5 269 PRO B N 1
ATOM 4928 C CA . PRO B 1 269 ? 28.172 -16.281 -9.672 1 95.5 269 PRO B CA 1
ATOM 4929 C C . PRO B 1 269 ? 28.797 -15.32 -10.672 1 95.5 269 PRO B C 1
ATOM 4931 O O . PRO B 1 269 ? 28.812 -14.109 -10.43 1 95.5 269 PRO B O 1
ATOM 4934 N N . GLU B 1 270 ? 29.25 -15.82 -11.812 1 96.12 270 GLU B N 1
ATOM 4935 C CA . GLU B 1 270 ? 29.891 -15 -12.836 1 96.12 270 GLU B CA 1
ATOM 4936 C C . GLU B 1 270 ? 28.859 -14.312 -13.727 1 96.12 270 GLU B C 1
ATOM 4938 O O . GLU B 1 270 ? 29.172 -13.328 -14.398 1 96.12 270 GLU B O 1
ATOM 4943 N N . ASN B 1 271 ? 27.672 -14.875 -13.727 1 96.25 271 ASN B N 1
ATOM 4944 C CA . ASN B 1 271 ? 26.594 -14.344 -14.531 1 96.25 271 ASN B CA 1
ATOM 4945 C C . ASN B 1 271 ? 25.281 -14.266 -13.734 1 96.25 271 ASN B C 1
ATOM 4947 O O . ASN B 1 271 ? 24.328 -14.992 -14.016 1 96.25 271 ASN B O 1
ATOM 4951 N N . PRO B 1 272 ? 25.25 -13.273 -12.836 1 94.44 272 PRO B N 1
ATOM 4952 C CA . PRO B 1 272 ? 24.047 -13.117 -12.008 1 94.44 272 PRO B CA 1
ATOM 4953 C C . PRO B 1 272 ? 22.891 -12.477 -12.773 1 94.44 272 PRO B C 1
ATOM 4955 O O . PRO B 1 272 ? 23.078 -11.977 -13.891 1 94.44 272 PRO B O 1
ATOM 4958 N N . PRO B 1 273 ? 21.672 -12.594 -12.242 1 91.44 273 PRO B N 1
ATOM 4959 C CA . PRO B 1 273 ? 20.547 -11.914 -12.906 1 91.44 273 PRO B CA 1
ATOM 4960 C C . PRO B 1 273 ? 20.75 -10.406 -13.016 1 91.44 273 PRO B C 1
ATOM 4962 O O . PRO B 1 273 ? 21.375 -9.797 -12.141 1 91.44 273 PRO B O 1
ATOM 4965 N N . SER B 1 274 ? 20.234 -9.852 -14.047 1 86.19 274 SER B N 1
ATOM 4966 C CA . SER B 1 274 ? 20.328 -8.414 -14.25 1 86.19 274 SER B CA 1
ATOM 4967 C C . SER B 1 274 ? 19.219 -7.668 -13.516 1 86.19 274 SER B C 1
ATOM 4969 O O . SER B 1 274 ? 18.297 -8.289 -12.992 1 86.19 274 SER B O 1
ATOM 4971 N N . GLY B 1 275 ? 19.359 -6.359 -13.453 1 78.19 275 GLY B N 1
ATOM 4972 C CA . GLY B 1 275 ? 18.312 -5.539 -12.883 1 78.19 275 GLY B CA 1
ATOM 4973 C C . GLY B 1 275 ? 18.203 -5.68 -11.375 1 78.19 275 GLY B C 1
ATOM 4974 O O . GLY B 1 275 ? 19.188 -6.035 -10.703 1 78.19 275 GLY B O 1
ATOM 4975 N N . PRO B 1 276 ? 17.016 -5.438 -10.844 1 77.44 276 PRO B N 1
ATOM 4976 C CA . PRO B 1 276 ? 16.812 -5.469 -9.391 1 77.44 276 PRO B CA 1
ATOM 4977 C C . PRO B 1 276 ? 17.062 -6.852 -8.797 1 77.44 276 PRO B C 1
ATOM 4979 O O . PRO B 1 276 ? 17.438 -6.965 -7.629 1 77.44 276 PRO B O 1
ATOM 4982 N N . ARG B 1 277 ? 16.906 -7.891 -9.523 1 85.44 277 ARG B N 1
ATOM 4983 C CA . ARG B 1 277 ? 17.094 -9.258 -9.039 1 85.44 277 ARG B CA 1
ATOM 4984 C C . ARG B 1 277 ? 18.562 -9.508 -8.68 1 85.44 277 ARG B C 1
ATOM 4986 O O . ARG B 1 277 ? 18.859 -10.359 -7.836 1 85.44 277 ARG B O 1
ATOM 4993 N N . GLY B 1 278 ? 19.422 -8.742 -9.367 1 86.06 278 GLY B N 1
ATOM 4994 C CA . GLY B 1 278 ? 20.844 -8.891 -9.078 1 86.06 278 GLY B CA 1
ATOM 4995 C C . GLY B 1 278 ? 21.219 -8.469 -7.668 1 86.06 278 GLY B C 1
ATOM 4996 O O . GLY B 1 278 ? 22.219 -8.938 -7.121 1 86.06 278 GLY B O 1
ATOM 4997 N N . LYS B 1 279 ? 20.391 -7.676 -7.141 1 78.56 279 LYS B N 1
ATOM 4998 C CA . LYS B 1 279 ? 20.656 -7.215 -5.777 1 78.56 279 LYS B CA 1
ATOM 4999 C C . LYS B 1 279 ? 20.172 -8.242 -4.754 1 78.56 279 LYS B C 1
ATOM 5001 O O . LYS B 1 279 ? 20.641 -8.242 -3.609 1 78.56 279 LYS B O 1
ATOM 5006 N N . ILE B 1 280 ? 19.281 -9.07 -5.145 1 83.25 280 ILE B N 1
ATOM 5007 C CA . ILE B 1 280 ? 18.734 -10.117 -4.285 1 83.25 280 ILE B CA 1
ATOM 5008 C C . ILE B 1 280 ? 19.594 -11.375 -4.395 1 83.25 280 ILE B C 1
ATOM 5010 O O . ILE B 1 280 ? 19.969 -11.969 -3.379 1 83.25 280 ILE B O 1
ATOM 5014 N N . TYR B 1 281 ? 19.859 -11.688 -5.574 1 91.5 281 TYR B N 1
ATOM 5015 C CA . TYR B 1 281 ? 20.625 -12.898 -5.863 1 91.5 281 TYR B CA 1
ATOM 5016 C C . TYR B 1 281 ? 22.031 -12.57 -6.309 1 91.5 281 TYR B C 1
ATOM 5018 O O . TYR B 1 281 ? 22.391 -12.742 -7.48 1 91.5 281 TYR B O 1
ATOM 5026 N N . THR B 1 282 ? 22.859 -12.258 -5.352 1 91.31 282 THR B N 1
ATOM 5027 C CA . THR B 1 282 ? 24.234 -11.805 -5.562 1 91.31 282 THR B CA 1
ATOM 5028 C C . THR B 1 282 ? 25.141 -12.977 -5.938 1 91.31 282 THR B C 1
ATOM 5030 O O . THR B 1 282 ? 24.766 -14.133 -5.766 1 91.31 282 THR B O 1
ATOM 5033 N N . PRO B 1 283 ? 26.359 -12.57 -6.422 1 94.56 283 PRO B N 1
ATOM 5034 C CA . PRO B 1 283 ? 27.328 -13.633 -6.699 1 94.56 283 PRO B CA 1
ATOM 5035 C C . PRO B 1 283 ? 27.641 -14.492 -5.477 1 94.56 283 PRO B C 1
ATOM 5037 O O . PRO B 1 283 ? 27.797 -15.711 -5.598 1 94.56 283 PRO B O 1
ATOM 5040 N N . GLU B 1 284 ? 27.656 -13.891 -4.324 1 93.44 284 GLU B N 1
ATOM 5041 C CA . GLU B 1 284 ? 27.891 -14.625 -3.09 1 93.44 284 GLU B CA 1
ATOM 5042 C C . GLU B 1 284 ? 26.75 -15.602 -2.801 1 93.44 284 GLU B C 1
ATOM 5044 O O . GLU B 1 284 ? 26.984 -16.75 -2.422 1 93.44 284 GLU B O 1
ATOM 5049 N N . PHE B 1 285 ? 25.562 -15.156 -3.006 1 94.06 285 PHE B N 1
ATOM 5050 C CA . PHE B 1 285 ? 24.391 -16 -2.826 1 94.06 285 PHE B CA 1
ATOM 5051 C C . PHE B 1 285 ? 24.422 -17.188 -3.795 1 94.06 285 PHE B C 1
ATOM 5053 O O . PHE B 1 285 ? 24.203 -18.328 -3.398 1 94.06 285 PHE B O 1
ATOM 5060 N N . LEU B 1 286 ? 24.75 -16.875 -5.047 1 95.88 286 LEU B N 1
ATOM 5061 C CA . LEU B 1 286 ? 24.766 -17.906 -6.09 1 95.88 286 LEU B CA 1
ATOM 5062 C C . LEU B 1 286 ? 25.859 -18.922 -5.82 1 95.88 286 LEU B C 1
ATOM 5064 O O . LEU B 1 286 ? 25.703 -20.109 -6.145 1 95.88 286 LEU B O 1
ATOM 5068 N N . THR B 1 287 ? 26.938 -18.438 -5.195 1 96.06 287 THR B N 1
ATOM 5069 C CA . THR B 1 287 ? 27.984 -19.359 -4.809 1 96.06 287 THR B CA 1
ATOM 5070 C C . THR B 1 287 ? 27.484 -20.359 -3.762 1 96.06 287 THR B C 1
ATOM 5072 O O . THR B 1 287 ? 27.719 -21.562 -3.879 1 96.06 287 THR B O 1
ATOM 5075 N N . LYS B 1 288 ? 26.766 -19.875 -2.826 1 94.81 288 LYS B N 1
ATOM 5076 C CA . LYS B 1 288 ? 26.219 -20.719 -1.763 1 94.81 288 LYS B CA 1
ATOM 5077 C C . LYS B 1 288 ? 25.156 -21.672 -2.309 1 94.81 288 LYS B C 1
ATOM 5079 O O . LYS B 1 288 ? 24.922 -22.734 -1.731 1 94.81 288 LYS B O 1
ATOM 5084 N N . LEU B 1 289 ? 24.594 -21.344 -3.398 1 96.44 289 LEU B N 1
ATOM 5085 C CA . LEU B 1 289 ? 23.5 -22.109 -3.992 1 96.44 289 LEU B CA 1
ATOM 5086 C C . LEU B 1 289 ? 24.016 -23.297 -4.789 1 96.44 289 LEU B C 1
ATOM 5088 O O . LEU B 1 289 ? 23.266 -24.219 -5.094 1 96.44 289 LEU B O 1
ATOM 5092 N N . GLN B 1 290 ? 25.281 -23.375 -5.078 1 96.12 290 GLN B N 1
ATOM 5093 C CA . GLN B 1 290 ? 25.844 -24.312 -6.051 1 96.12 290 GLN B CA 1
ATOM 5094 C C . GLN B 1 290 ? 25.641 -25.766 -5.621 1 96.12 290 GLN B C 1
ATOM 5096 O O . GLN B 1 290 ? 25.266 -26.609 -6.43 1 96.12 290 GLN B O 1
ATOM 5101 N N . PRO B 1 291 ? 25.812 -26.094 -4.348 1 96.44 291 PRO B N 1
ATOM 5102 C CA . PRO B 1 291 ? 25.609 -27.484 -3.951 1 96.44 291 PRO B CA 1
ATOM 5103 C C . PRO B 1 291 ? 24.172 -27.953 -4.156 1 96.44 291 PRO B C 1
ATOM 5105 O O . PRO B 1 291 ? 23.938 -29.078 -4.582 1 96.44 291 PRO B O 1
ATOM 5108 N N . LEU B 1 292 ? 23.281 -27.125 -3.889 1 97.81 292 LEU B N 1
ATOM 5109 C CA . LEU B 1 292 ? 21.875 -27.453 -4.094 1 97.81 292 LEU B CA 1
ATOM 5110 C C . LEU B 1 292 ? 21.562 -27.625 -5.578 1 97.81 292 LEU B C 1
ATOM 5112 O O . LEU B 1 292 ? 20.906 -28.594 -5.973 1 97.81 292 LEU B O 1
ATOM 5116 N N . LEU B 1 293 ? 22.094 -26.766 -6.402 1 97.94 293 LEU B N 1
ATOM 5117 C CA . LEU B 1 293 ? 21.875 -26.844 -7.84 1 97.94 293 LEU B CA 1
ATOM 5118 C C . LEU B 1 293 ? 22.469 -28.125 -8.414 1 97.94 293 LEU B C 1
ATOM 5120 O O . LEU B 1 293 ? 21.875 -28.734 -9.305 1 97.94 293 LEU B O 1
ATOM 5124 N N . LYS B 1 294 ? 23.594 -28.406 -7.902 1 97.56 294 LYS B N 1
ATOM 5125 C CA . LYS B 1 294 ? 24.234 -29.641 -8.352 1 97.56 294 LYS B CA 1
ATOM 5126 C C . LYS B 1 294 ? 23.375 -30.859 -8.039 1 97.56 294 LYS B C 1
ATOM 5128 O O . LYS B 1 294 ? 23.203 -31.75 -8.883 1 97.56 294 LYS B O 1
ATOM 5133 N N . ARG B 1 295 ? 22.891 -30.875 -6.852 1 98.12 295 ARG B N 1
ATOM 5134 C CA . ARG B 1 295 ? 22.078 -32.031 -6.453 1 98.12 295 ARG B CA 1
ATOM 5135 C C . ARG B 1 295 ? 20.766 -32.062 -7.23 1 98.12 295 ARG B C 1
ATOM 5137 O O . ARG B 1 295 ? 20.297 -33.125 -7.609 1 98.12 295 ARG B O 1
ATOM 5144 N N . ILE B 1 296 ? 20.156 -30.922 -7.457 1 98.56 296 ILE B N 1
ATOM 5145 C CA . ILE B 1 296 ? 18.953 -30.828 -8.273 1 98.56 296 ILE B CA 1
ATOM 5146 C C . ILE B 1 296 ? 19.219 -31.406 -9.656 1 98.56 296 ILE B C 1
ATOM 5148 O O . ILE B 1 296 ? 18.422 -32.188 -10.188 1 98.56 296 ILE B O 1
ATOM 5152 N N . LYS B 1 297 ? 20.328 -31.062 -10.203 1 98.25 297 LYS B N 1
ATOM 5153 C CA . LYS B 1 297 ? 20.719 -31.547 -11.523 1 98.25 297 LYS B CA 1
ATOM 5154 C C . LYS B 1 297 ? 20.891 -33.062 -11.523 1 98.25 297 LYS B C 1
ATOM 5156 O O . LYS B 1 297 ? 20.422 -33.75 -12.445 1 98.25 297 LYS B O 1
ATOM 5161 N N . GLU B 1 298 ? 21.5 -33.562 -10.539 1 98.44 298 GLU B N 1
ATOM 5162 C CA . GLU B 1 298 ? 21.719 -35.031 -10.43 1 98.44 298 GLU B CA 1
ATOM 5163 C C . GLU B 1 298 ? 20.391 -35.781 -10.336 1 98.44 298 GLU B C 1
ATOM 5165 O O . GLU B 1 298 ? 20.203 -36.781 -11.008 1 98.44 298 GLU B O 1
ATOM 5170 N N . ILE B 1 299 ? 19.547 -35.281 -9.531 1 98.25 299 ILE B N 1
ATOM 5171 C CA . ILE B 1 299 ? 18.234 -35.875 -9.398 1 98.25 299 ILE B CA 1
ATOM 5172 C C . ILE B 1 299 ? 17.484 -35.812 -10.727 1 98.25 299 ILE B C 1
ATOM 5174 O O . ILE B 1 299 ? 16.906 -36.781 -11.172 1 98.25 299 ILE B O 1
ATOM 5178 N N . GLY B 1 300 ? 17.562 -34.656 -11.336 1 98.19 300 GLY B N 1
ATOM 5179 C CA . GLY B 1 300 ? 16.922 -34.5 -12.633 1 98.19 300 GLY B CA 1
ATOM 5180 C C . GLY B 1 300 ? 17.406 -35.5 -13.664 1 98.19 300 GLY B C 1
ATOM 5181 O O . GLY B 1 300 ? 16.609 -36.031 -14.438 1 98.19 300 GLY B O 1
ATOM 5182 N N . GLN B 1 301 ? 18.672 -35.781 -13.664 1 97.62 301 GLN B N 1
ATOM 5183 C CA . GLN B 1 301 ? 19.266 -36.719 -14.609 1 97.62 301 GLN B CA 1
ATOM 5184 C C . GLN B 1 301 ? 18.688 -38.094 -14.438 1 97.62 301 GLN B C 1
ATOM 5186 O O . GLN B 1 301 ? 18.484 -38.812 -15.414 1 97.62 301 GLN B O 1
ATOM 5191 N N . SER B 1 302 ? 18.391 -38.406 -13.281 1 97.12 302 SER B N 1
ATOM 5192 C CA . SER B 1 302 ? 17.844 -39.719 -13.008 1 97.12 302 SER B CA 1
ATOM 5193 C C . SER B 1 302 ? 16.438 -39.875 -13.57 1 97.12 302 SER B C 1
ATOM 5195 O O . SER B 1 302 ? 15.961 -41 -13.781 1 97.12 302 SER B O 1
ATOM 5197 N N . TYR B 1 303 ? 15.766 -38.75 -13.789 1 97.38 303 TYR B N 1
ATOM 5198 C CA . TYR B 1 303 ? 14.398 -38.75 -14.305 1 97.38 303 TYR B CA 1
ATOM 5199 C C . TYR B 1 303 ? 14.359 -38.25 -15.742 1 97.38 303 TYR B C 1
ATOM 5201 O O . TYR B 1 303 ? 13.289 -38.188 -16.344 1 97.38 303 TYR B O 1
ATOM 5209 N N . SER B 1 304 ? 15.555 -37.938 -16.328 1 97.75 304 SER B N 1
ATOM 5210 C CA . SER B 1 304 ? 15.617 -37.25 -17.594 1 97.75 304 SER B CA 1
ATOM 5211 C C . SER B 1 304 ? 14.789 -35.969 -17.562 1 97.75 304 SER B C 1
ATOM 5213 O O . SER B 1 304 ? 13.984 -35.719 -18.469 1 97.75 304 SER B O 1
ATOM 5215 N N . LYS B 1 305 ? 14.891 -35.25 -16.5 1 98.12 305 LYS B N 1
ATOM 5216 C CA . LYS B 1 305 ? 14.172 -34 -16.281 1 98.12 305 LYS B CA 1
ATOM 5217 C C . LYS B 1 305 ? 15.141 -32.875 -16.031 1 98.12 305 LYS B C 1
ATOM 5219 O O . LYS B 1 305 ? 16.281 -33.062 -15.609 1 98.12 305 LYS B O 1
ATOM 5224 N N . THR B 1 306 ? 14.727 -31.641 -16.328 1 97.94 306 THR B N 1
ATOM 5225 C CA . THR B 1 306 ? 15.523 -30.438 -16.109 1 97.94 306 THR B CA 1
ATOM 5226 C C . THR B 1 306 ? 15.438 -30 -14.656 1 97.94 306 THR B C 1
ATOM 5228 O O . THR B 1 306 ? 14.586 -30.469 -13.906 1 97.94 306 THR B O 1
ATOM 5231 N N . ASN B 1 307 ? 16.344 -29.062 -14.281 1 98.12 307 ASN B N 1
ATOM 5232 C CA . ASN B 1 307 ? 16.281 -28.469 -12.945 1 98.12 307 ASN B CA 1
ATOM 5233 C C . ASN B 1 307 ? 14.906 -27.844 -12.68 1 98.12 307 ASN B C 1
ATOM 5235 O O . ASN B 1 307 ? 14.336 -28.031 -11.602 1 98.12 307 ASN B O 1
ATOM 5239 N N . THR B 1 308 ? 14.438 -27.109 -13.68 1 98.31 308 THR B N 1
ATOM 5240 C CA . THR B 1 308 ? 13.133 -26.469 -13.594 1 98.31 308 THR B CA 1
ATOM 5241 C C . THR B 1 308 ? 12.047 -27.484 -13.266 1 98.31 308 THR B C 1
ATOM 5243 O O . THR B 1 308 ? 11.234 -27.266 -12.359 1 98.31 308 THR B O 1
ATOM 5246 N N . GLN B 1 309 ? 12.07 -28.578 -13.914 1 98.31 309 GLN B N 1
ATOM 5247 C CA . GLN B 1 309 ? 11.062 -29.609 -13.719 1 98.31 309 GLN B CA 1
ATOM 5248 C C . GLN B 1 309 ? 11.188 -30.25 -12.344 1 98.31 309 GLN B C 1
ATOM 5250 O O . GLN B 1 309 ? 10.18 -30.547 -11.695 1 98.31 309 GLN B O 1
ATOM 5255 N N . VAL B 1 310 ? 12.367 -30.422 -11.883 1 98.69 310 VAL B N 1
ATOM 5256 C CA . VAL B 1 310 ? 12.602 -31.016 -10.57 1 98.69 310 VAL B CA 1
ATOM 5257 C C . VAL B 1 310 ? 12.07 -30.078 -9.484 1 98.69 310 VAL B C 1
ATOM 5259 O O . VAL B 1 310 ? 11.375 -30.516 -8.562 1 98.69 310 VAL B O 1
ATOM 5262 N N . ILE B 1 311 ? 12.383 -28.781 -9.539 1 98.38 311 ILE B N 1
ATOM 5263 C CA . ILE B 1 311 ? 12.008 -27.812 -8.5 1 98.38 311 ILE B CA 1
ATOM 5264 C C . ILE B 1 311 ? 10.492 -27.641 -8.492 1 98.38 311 ILE B C 1
ATOM 5266 O O . ILE B 1 311 ? 9.891 -27.5 -7.422 1 98.38 311 ILE B O 1
ATOM 5270 N N . LEU B 1 312 ? 9.852 -27.594 -9.633 1 98.5 312 LEU B N 1
ATOM 5271 C CA . LEU B 1 312 ? 8.398 -27.516 -9.695 1 98.5 312 LEU B CA 1
ATOM 5272 C C . LEU B 1 312 ? 7.762 -28.781 -9.148 1 98.5 312 LEU B C 1
ATOM 5274 O O . LEU B 1 312 ? 6.75 -28.719 -8.438 1 98.5 312 LEU B O 1
ATOM 5278 N N . ASN B 1 313 ? 8.344 -29.969 -9.539 1 98.12 313 ASN B N 1
ATOM 5279 C CA . ASN B 1 313 ? 7.859 -31.25 -9.008 1 98.12 313 ASN B CA 1
ATOM 5280 C C . ASN B 1 313 ? 7.957 -31.281 -7.484 1 98.12 313 ASN B C 1
ATOM 5282 O O . ASN B 1 313 ? 7.074 -31.828 -6.816 1 98.12 313 ASN B O 1
ATOM 5286 N N . TRP B 1 314 ? 9.023 -30.734 -6.938 1 98.5 314 TRP B N 1
ATOM 5287 C CA . TRP B 1 314 ? 9.18 -30.656 -5.488 1 98.5 314 TRP B CA 1
ATOM 5288 C C . TRP B 1 314 ? 7.996 -29.922 -4.855 1 98.5 314 TRP B C 1
ATOM 5290 O O . TRP B 1 314 ? 7.449 -30.375 -3.848 1 98.5 314 TRP B O 1
ATOM 5300 N N . LEU B 1 315 ? 7.582 -28.812 -5.406 1 98.31 315 LEU B N 1
ATOM 5301 C CA . LEU B 1 315 ? 6.457 -28.047 -4.891 1 98.31 315 LEU B CA 1
ATOM 5302 C C . LEU B 1 315 ? 5.152 -28.828 -5.043 1 98.31 315 LEU B C 1
ATOM 5304 O O . LEU B 1 315 ? 4.32 -28.844 -4.133 1 98.31 315 LEU B O 1
ATOM 5308 N N . LEU B 1 316 ? 5 -29.484 -6.203 1 96.88 316 LEU B N 1
ATOM 5309 C CA . LEU B 1 316 ? 3.803 -30.266 -6.465 1 96.88 316 LEU B CA 1
ATOM 5310 C C . LEU B 1 316 ? 3.67 -31.406 -5.453 1 96.88 316 LEU B C 1
ATOM 5312 O O . LEU B 1 316 ? 2.559 -31.859 -5.16 1 96.88 316 LEU B O 1
ATOM 5316 N N . ALA B 1 317 ? 4.762 -31.75 -4.895 1 96.44 317 ALA B N 1
ATOM 5317 C CA . ALA B 1 317 ? 4.781 -32.875 -3.943 1 96.44 317 ALA B CA 1
ATOM 5318 C C . ALA B 1 317 ? 4.367 -32.406 -2.551 1 96.44 317 ALA B C 1
ATOM 5320 O O . ALA B 1 317 ? 4.125 -33.219 -1.662 1 96.44 317 ALA B O 1
ATOM 5321 N N . GLN B 1 318 ? 4.352 -31.016 -2.105 1 95 318 GLN B N 1
ATOM 5322 C CA . GLN B 1 318 ? 4.004 -30.484 -0.788 1 95 318 GLN B CA 1
ATOM 5323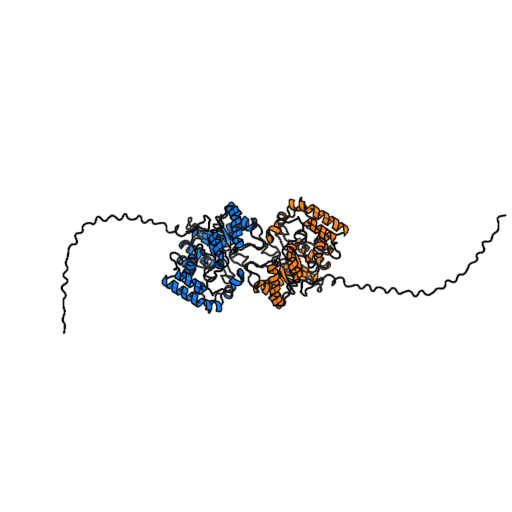 C C . GLN B 1 318 ? 2.496 -30.547 -0.557 1 95 318 GLN B C 1
ATOM 5325 O O . GLN B 1 318 ? 2.012 -30.172 0.514 1 95 318 GLN B O 1
ATOM 5330 N N . GLU B 1 319 ? 1.739 -31.297 -1.075 1 91.25 319 GLU B N 1
ATOM 5331 C CA . GLU B 1 319 ? 0.287 -31.391 -0.974 1 91.25 319 GLU B CA 1
ATOM 5332 C C . GLU B 1 319 ? -0.36 -30.016 -0.875 1 91.25 319 GLU B C 1
ATOM 5334 O O . GLU B 1 319 ? 0.172 -29.125 -0.215 1 91.25 319 GLU B O 1
ATOM 5339 N N . ASN B 1 320 ? -1.432 -29.75 -1.431 1 97.44 320 ASN B N 1
ATOM 5340 C CA . ASN B 1 320 ? -2.254 -28.547 -1.375 1 97.44 320 ASN B CA 1
ATOM 5341 C C . ASN B 1 320 ? -1.483 -27.328 -1.849 1 97.44 320 ASN B C 1
ATOM 5343 O O . ASN B 1 320 ? -1.68 -26.219 -1.329 1 97.44 320 ASN B O 1
ATOM 5347 N N . VAL B 1 321 ? -0.528 -27.516 -2.697 1 98.44 321 VAL B N 1
ATOM 5348 C CA . VAL B 1 321 ? 0.281 -26.438 -3.25 1 98.44 321 VAL B CA 1
ATOM 5349 C C . VAL B 1 321 ? 0.123 -26.406 -4.77 1 98.44 321 VAL B C 1
ATOM 5351 O O . VAL B 1 321 ? 0.177 -27.438 -5.434 1 98.44 321 VAL B O 1
ATOM 5354 N N . LEU B 1 322 ? -0.183 -25.266 -5.312 1 98.56 322 LEU B N 1
ATOM 5355 C CA . LEU B 1 322 ? -0.306 -25.031 -6.746 1 98.56 322 LEU B CA 1
ATOM 5356 C C . LEU B 1 322 ? 0.711 -24 -7.223 1 98.56 322 LEU B C 1
ATOM 5358 O O . LEU B 1 322 ? 0.544 -22.812 -6.984 1 98.56 322 LEU B O 1
ATOM 5362 N N . PRO B 1 323 ? 1.803 -24.391 -7.859 1 98.69 323 PRO B N 1
ATOM 5363 C CA . PRO B 1 323 ? 2.812 -23.438 -8.328 1 98.69 323 PRO B CA 1
ATOM 5364 C C . PRO B 1 323 ? 2.387 -22.703 -9.602 1 98.69 323 PRO B C 1
ATOM 5366 O O . PRO B 1 323 ? 1.719 -23.297 -10.461 1 98.69 323 PRO B O 1
ATOM 5369 N N . ILE B 1 324 ? 2.801 -21.406 -9.703 1 98.62 324 ILE B N 1
ATOM 5370 C CA . ILE B 1 324 ? 2.518 -20.609 -10.891 1 98.62 324 ILE B CA 1
ATOM 5371 C C . ILE B 1 324 ? 3.809 -19.984 -11.422 1 98.62 324 ILE B C 1
ATOM 5373 O O . ILE B 1 324 ? 4.008 -18.781 -11.328 1 98.62 324 ILE B O 1
ATOM 5377 N N . PRO B 1 325 ? 4.664 -20.812 -12.062 1 98.38 325 PRO B N 1
ATOM 5378 C CA . PRO B 1 325 ? 5.871 -20.25 -12.672 1 98.38 325 PRO B CA 1
ATOM 5379 C C . PRO B 1 325 ? 5.562 -19.297 -13.812 1 98.38 325 PRO B C 1
ATOM 5381 O O . PRO B 1 325 ? 4.535 -19.438 -14.484 1 98.38 325 PRO B O 1
ATOM 5384 N N . GLY B 1 326 ? 6.422 -18.297 -13.953 1 97.62 326 GLY B N 1
ATOM 5385 C CA . GLY B 1 326 ? 6.285 -17.375 -15.062 1 97.62 326 GLY B CA 1
ATOM 5386 C C . GLY B 1 326 ? 7.059 -17.812 -16.297 1 97.62 326 GLY B C 1
ATOM 5387 O O . GLY B 1 326 ? 8.133 -18.391 -16.188 1 97.62 326 GLY B O 1
ATOM 5388 N N . ALA B 1 327 ? 6.527 -17.453 -17.469 1 96.88 327 ALA B N 1
ATOM 5389 C CA . ALA B 1 327 ? 7.203 -17.75 -18.734 1 96.88 327 ALA B CA 1
ATOM 5390 C C . ALA B 1 327 ? 7.18 -16.531 -19.656 1 96.88 327 ALA B C 1
ATOM 5392 O O . ALA B 1 327 ? 6.133 -15.914 -19.859 1 96.88 327 ALA B O 1
ATOM 5393 N N . LYS B 1 328 ? 8.312 -16.25 -20.203 1 94.81 328 LYS B N 1
ATOM 5394 C CA . LYS B 1 328 ? 8.422 -15.141 -21.141 1 94.81 328 LYS B CA 1
ATOM 5395 C C . LYS B 1 328 ? 8.297 -15.617 -22.578 1 94.81 328 LYS B C 1
ATOM 5397 O O . LYS B 1 328 ? 8.086 -14.812 -23.5 1 94.81 328 LYS B O 1
ATOM 5402 N N . ASN B 1 329 ? 8.477 -16.922 -22.781 1 96.12 329 ASN B N 1
ATOM 5403 C CA . ASN B 1 329 ? 8.453 -17.484 -24.141 1 96.12 329 ASN B CA 1
ATOM 5404 C C . ASN B 1 329 ? 7.988 -18.938 -24.141 1 96.12 329 ASN B C 1
ATOM 5406 O O . ASN B 1 329 ? 7.77 -19.516 -23.078 1 96.12 329 ASN B O 1
ATOM 5410 N N . ALA B 1 330 ? 7.867 -19.453 -25.344 1 97.38 330 ALA B N 1
ATOM 5411 C CA . ALA B 1 330 ? 7.316 -20.781 -25.547 1 97.38 330 ALA B CA 1
ATOM 5412 C C . ALA B 1 330 ? 8.234 -21.844 -24.938 1 97.38 330 ALA B C 1
ATOM 5414 O O . ALA B 1 330 ? 7.758 -22.844 -24.375 1 97.38 330 ALA B O 1
ATOM 5415 N N . GLN B 1 331 ? 9.469 -21.656 -25.109 1 96.31 331 GLN B N 1
ATOM 5416 C CA . GLN B 1 331 ? 10.43 -22.641 -24.625 1 96.31 331 GLN B CA 1
ATOM 5417 C C . GLN B 1 331 ? 10.312 -22.812 -23.109 1 96.31 331 GLN B C 1
ATOM 5419 O O . GLN B 1 331 ? 10.305 -23.938 -22.625 1 96.31 331 GLN B O 1
ATOM 5424 N N . GLN B 1 332 ? 10.219 -21.766 -22.391 1 96 332 GLN B N 1
ATOM 5425 C CA . GLN B 1 332 ? 10.047 -21.812 -20.953 1 96 332 GLN B CA 1
ATOM 5426 C C . GLN B 1 332 ? 8.734 -22.5 -20.578 1 96 332 GLN B C 1
ATOM 5428 O O . GLN B 1 332 ? 8.711 -23.375 -19.703 1 96 332 GLN B O 1
ATOM 5433 N N . ALA B 1 333 ? 7.703 -22.109 -21.266 1 97.19 333 ALA B N 1
ATOM 5434 C CA . ALA B 1 333 ? 6.391 -22.688 -20.984 1 97.19 333 ALA B CA 1
ATOM 5435 C C . ALA B 1 333 ? 6.387 -24.188 -21.234 1 97.19 333 ALA B C 1
ATOM 5437 O O . ALA B 1 333 ? 5.809 -24.953 -20.453 1 97.19 333 ALA B O 1
ATOM 5438 N N . GLU B 1 334 ? 6.988 -24.609 -22.312 1 96.06 334 GLU B N 1
ATOM 5439 C CA . GLU B 1 334 ? 7.051 -26.031 -22.656 1 96.06 334 GLU B CA 1
ATOM 5440 C C . GLU B 1 334 ? 7.746 -26.828 -21.562 1 96.06 334 GLU B C 1
ATOM 5442 O O . GLU B 1 334 ? 7.363 -27.969 -21.281 1 96.06 334 GLU B O 1
ATOM 5447 N N . GLU B 1 335 ? 8.664 -26.219 -21.031 1 96.62 335 GLU B N 1
ATOM 5448 C CA . GLU B 1 335 ? 9.43 -26.891 -19.969 1 96.62 335 GLU B CA 1
ATOM 5449 C C . GLU B 1 335 ? 8.562 -27.172 -18.75 1 96.62 335 GLU B C 1
ATOM 5451 O O . GLU B 1 335 ? 8.758 -28.188 -18.078 1 96.62 335 GLU B O 1
ATOM 5456 N N . PHE B 1 336 ? 7.645 -26.375 -18.438 1 97.94 336 PHE B N 1
ATOM 5457 C CA . PHE B 1 336 ? 6.852 -26.484 -17.219 1 97.94 336 PHE B CA 1
ATOM 5458 C C . PHE B 1 336 ? 5.977 -27.734 -17.234 1 97.94 336 PHE B C 1
ATOM 5460 O O . PHE B 1 336 ? 5.805 -28.391 -16.219 1 97.94 336 PHE B O 1
ATOM 5467 N N . ALA B 1 337 ? 5.445 -28.078 -18.375 1 94.88 337 ALA B N 1
ATOM 5468 C CA . ALA B 1 337 ? 4.57 -29.234 -18.5 1 94.88 337 ALA B CA 1
ATOM 5469 C C . ALA B 1 337 ? 5.305 -30.516 -18.109 1 94.88 337 ALA B C 1
ATOM 5471 O O . ALA B 1 337 ? 4.695 -31.469 -17.609 1 94.88 337 ALA B O 1
ATOM 5472 N N . GLY B 1 338 ? 6.598 -30.5 -18.297 1 95.56 338 GLY B N 1
ATOM 5473 C CA . GLY B 1 338 ? 7.414 -31.656 -18 1 95.56 338 GLY B CA 1
ATOM 5474 C C . GLY B 1 338 ? 7.539 -31.938 -16.5 1 95.56 338 GLY B C 1
ATOM 5475 O O . GLY B 1 338 ? 8.055 -32.969 -16.094 1 95.56 338 GLY B O 1
ATOM 5476 N N . ALA B 1 339 ? 7.078 -31.031 -15.688 1 96.94 339 ALA B N 1
ATOM 5477 C CA . ALA B 1 339 ? 7.109 -31.219 -14.242 1 96.94 339 ALA B CA 1
ATOM 5478 C C . ALA B 1 339 ? 5.988 -32.125 -13.781 1 96.94 339 ALA B C 1
ATOM 5480 O O . ALA B 1 339 ? 5.984 -32.594 -12.633 1 96.94 339 ALA B O 1
ATOM 5481 N N . LEU B 1 340 ? 5.066 -32.406 -14.688 1 94.69 340 LEU B N 1
ATOM 5482 C CA . LEU B 1 340 ? 3.895 -33.219 -14.375 1 94.69 340 LEU B CA 1
ATOM 5483 C C . LEU B 1 340 ? 4.109 -34.656 -14.789 1 94.69 340 LEU B C 1
ATOM 5485 O O . LEU B 1 340 ? 5.004 -34.969 -15.586 1 94.69 340 LEU B O 1
ATOM 5489 N N . GLY B 1 341 ? 3.375 -35.656 -14.234 1 91.81 341 GLY B N 1
ATOM 5490 C CA . GLY B 1 341 ? 3.354 -37.031 -14.68 1 91.81 341 GLY B CA 1
ATOM 5491 C C . GLY B 1 341 ? 4.398 -37.906 -14 1 91.81 341 GLY B C 1
ATOM 5492 O O . GLY B 1 341 ? 4.617 -39.031 -14.398 1 91.81 341 GLY B O 1
ATOM 5493 N N . TRP B 1 342 ? 5.102 -37.312 -13.125 1 95 342 TRP B N 1
ATOM 5494 C CA . TRP B 1 342 ? 6.086 -38.031 -12.32 1 95 342 TRP B CA 1
ATOM 5495 C C . TRP B 1 342 ? 6.188 -37.438 -10.922 1 95 342 TRP B C 1
ATOM 5497 O O . TRP B 1 342 ? 5.523 -36.438 -10.625 1 95 342 TRP B O 1
ATOM 5507 N N . ARG B 1 343 ? 6.984 -38.156 -10.016 1 96.81 343 ARG B N 1
ATOM 5508 C CA . ARG B 1 343 ? 7.07 -37.688 -8.641 1 96.81 343 ARG B CA 1
ATOM 5509 C C . ARG B 1 343 ? 8.414 -38.031 -8.016 1 96.81 343 ARG B C 1
ATOM 5511 O O . ARG B 1 343 ? 8.891 -39.156 -8.156 1 96.81 343 ARG B O 1
ATOM 5518 N N . LEU B 1 344 ? 8.945 -37 -7.336 1 98.25 344 LEU B N 1
ATOM 5519 C CA . LEU B 1 344 ? 10.125 -37.25 -6.512 1 98.25 344 LEU B CA 1
ATOM 5520 C C . LEU B 1 344 ? 9.805 -38.188 -5.379 1 98.25 344 LEU B C 1
ATOM 5522 O O . LEU B 1 344 ? 8.68 -38.219 -4.859 1 98.25 344 LEU B O 1
ATOM 5526 N N . THR B 1 345 ? 10.844 -38.969 -5.012 1 98 345 THR B N 1
ATOM 5527 C CA . THR B 1 345 ? 10.68 -39.812 -3.83 1 98 345 THR B CA 1
ATOM 5528 C C . THR B 1 345 ? 10.703 -39 -2.559 1 98 345 THR B C 1
ATOM 5530 O O . THR B 1 345 ? 11.188 -37.844 -2.566 1 98 345 THR B O 1
ATOM 5533 N N . SER B 1 346 ? 10.195 -39.625 -1.5 1 97.75 346 SER B N 1
ATOM 5534 C CA . SER B 1 346 ? 10.227 -38.938 -0.209 1 97.75 346 SER B CA 1
ATOM 5535 C C . SER B 1 346 ? 11.656 -38.625 0.222 1 97.75 346 SER B C 1
ATOM 5537 O O . SER B 1 346 ? 11.914 -37.594 0.827 1 97.75 346 SER B O 1
ATOM 5539 N N . GLU B 1 347 ? 12.516 -39.5 -0.118 1 98 347 GLU B N 1
ATOM 5540 C CA . GLU B 1 347 ? 13.922 -39.281 0.219 1 98 347 GLU B CA 1
ATOM 5541 C C . GLU B 1 347 ? 14.508 -38.094 -0.516 1 98 347 GLU B C 1
ATOM 5543 O O . GLU B 1 347 ? 15.211 -37.281 0.083 1 98 347 GLU B O 1
ATOM 5548 N N . GLU B 1 348 ? 14.172 -38.031 -1.779 1 98.38 348 GLU B N 1
ATOM 5549 C CA . GLU B 1 348 ? 14.664 -36.906 -2.59 1 98.38 348 GLU B CA 1
ATOM 5550 C C . GLU B 1 348 ? 14.078 -35.594 -2.127 1 98.38 348 GLU B C 1
ATOM 5552 O O . GLU B 1 348 ? 14.789 -34.594 -2.049 1 98.38 348 GLU B O 1
ATOM 5557 N N . ILE B 1 349 ? 12.82 -35.625 -1.793 1 98.25 349 ILE B N 1
ATOM 5558 C CA . ILE B 1 349 ? 12.133 -34.438 -1.299 1 98.25 349 ILE B CA 1
ATOM 5559 C C . ILE B 1 349 ? 12.812 -33.938 -0.025 1 98.25 349 ILE B C 1
ATOM 5561 O O . ILE B 1 349 ? 13.133 -32.75 0.096 1 98.25 349 ILE B O 1
ATOM 5565 N N . ASN B 1 350 ? 13.086 -34.812 0.85 1 97.69 350 ASN B N 1
ATOM 5566 C CA . ASN B 1 350 ? 13.688 -34.469 2.135 1 97.69 350 ASN B CA 1
ATOM 5567 C C . ASN B 1 350 ? 15.148 -34.062 1.977 1 97.69 350 ASN B C 1
ATOM 5569 O O . ASN B 1 350 ? 15.625 -33.188 2.689 1 97.69 350 ASN B O 1
ATOM 5573 N N . GLU B 1 351 ? 15.812 -34.688 1.087 1 97.69 351 GLU B N 1
ATOM 5574 C CA . GLU B 1 351 ? 17.203 -34.344 0.83 1 97.69 351 GLU B CA 1
ATOM 5575 C C . GLU B 1 351 ? 17.344 -32.938 0.315 1 97.69 351 GLU B C 1
ATOM 5577 O O . GLU B 1 351 ? 18.172 -32.156 0.795 1 97.69 351 GLU B O 1
ATOM 5582 N N . LEU B 1 352 ? 16.484 -32.594 -0.613 1 98.06 352 LEU B N 1
ATOM 5583 C CA . LEU B 1 352 ? 16.516 -31.266 -1.174 1 98.06 352 LEU B CA 1
ATOM 5584 C C . LEU B 1 352 ? 16.156 -30.219 -0.116 1 98.06 352 LEU B C 1
ATOM 5586 O O . LEU B 1 352 ? 16.766 -29.156 -0.058 1 98.06 352 LEU B O 1
ATOM 5590 N N . ARG B 1 353 ? 15.234 -30.547 0.725 1 96.62 353 ARG B N 1
ATOM 5591 C CA . ARG B 1 353 ? 14.875 -29.672 1.835 1 96.62 353 ARG B CA 1
ATOM 5592 C C . ARG B 1 353 ? 16.078 -29.406 2.736 1 96.62 353 ARG B C 1
ATOM 5594 O O . ARG B 1 353 ? 16.328 -28.266 3.127 1 96.62 353 ARG B O 1
ATOM 5601 N N . SER B 1 354 ? 16.75 -30.438 3.031 1 96.75 354 SER B N 1
ATOM 5602 C CA . SER B 1 354 ? 17.906 -30.328 3.926 1 96.75 354 SER B CA 1
ATOM 5603 C C . SER B 1 354 ? 19.016 -29.5 3.305 1 96.75 354 SER B C 1
ATOM 5605 O O . SER B 1 354 ? 19.609 -28.656 3.975 1 96.75 354 SER B O 1
ATOM 5607 N N . LEU B 1 355 ? 19.266 -29.672 2.062 1 96.56 355 LEU B N 1
ATOM 5608 C CA . LEU B 1 355 ? 20.328 -28.953 1.363 1 96.56 355 LEU B CA 1
ATOM 5609 C C . LEU B 1 355 ? 19.984 -27.469 1.247 1 96.56 355 LEU B C 1
ATOM 5611 O O . LEU B 1 355 ? 20.891 -26.625 1.226 1 96.56 355 LEU B O 1
ATOM 5615 N N . ALA B 1 356 ? 18.656 -27.188 1.233 1 96.44 356 ALA B N 1
ATOM 5616 C CA . ALA B 1 356 ? 18.203 -25.812 1.017 1 96.44 356 ALA B CA 1
ATOM 5617 C C . ALA B 1 356 ? 18.109 -25.047 2.338 1 96.44 356 ALA B C 1
ATOM 5619 O O . ALA B 1 356 ? 17.922 -23.828 2.348 1 96.44 356 ALA B O 1
ATOM 5620 N N . GLN B 1 357 ? 18.203 -25.641 3.461 1 91.44 357 GLN B N 1
ATOM 5621 C CA . GLN B 1 357 ? 17.875 -25.125 4.785 1 91.44 357 GLN B CA 1
ATOM 5622 C C . GLN B 1 357 ? 18.688 -23.859 5.098 1 91.44 357 GLN B C 1
ATOM 5624 O O . GLN B 1 357 ? 18.156 -22.922 5.695 1 91.44 357 GLN B O 1
ATOM 5629 N N . ASP B 1 358 ? 19.891 -23.766 4.633 1 86 358 ASP B N 1
ATOM 5630 C CA . ASP B 1 358 ? 20.719 -22.625 5.039 1 86 358 ASP B CA 1
ATOM 5631 C C . ASP B 1 358 ? 20.875 -21.625 3.906 1 86 358 ASP B C 1
ATOM 5633 O O . ASP B 1 358 ? 21.656 -20.688 4.004 1 86 358 ASP B O 1
ATOM 5637 N N . ILE B 1 359 ? 20.078 -21.859 2.891 1 88.88 359 ILE B N 1
ATOM 5638 C CA . ILE B 1 359 ? 20.109 -20.938 1.754 1 88.88 359 ILE B CA 1
ATOM 5639 C C . ILE B 1 359 ? 18.938 -19.953 1.852 1 88.88 359 ILE B C 1
ATOM 5641 O O . ILE B 1 359 ? 17.797 -20.328 1.595 1 88.88 359 ILE B O 1
ATOM 5645 N N . ILE B 1 360 ? 19.141 -18.734 2.391 1 77.62 360 ILE B N 1
ATOM 5646 C CA . ILE B 1 360 ? 18.078 -17.75 2.557 1 77.62 360 ILE B CA 1
ATOM 5647 C C . ILE B 1 360 ? 18.391 -16.5 1.737 1 77.62 360 ILE B C 1
ATOM 5649 O O . ILE B 1 360 ? 19.438 -15.883 1.914 1 77.62 360 ILE B O 1
ATOM 5653 N N . PRO B 1 361 ? 17.453 -16.297 0.807 1 74.56 361 PRO B N 1
ATOM 5654 C CA . PRO B 1 361 ? 17.703 -15.07 0.057 1 74.56 361 PRO B CA 1
ATOM 5655 C C . PRO B 1 361 ? 17.578 -13.82 0.918 1 74.56 361 PRO B C 1
ATOM 5657 O O . PRO B 1 361 ? 16.766 -13.781 1.846 1 74.56 361 PRO B O 1
ATOM 5660 N N . LEU B 1 362 ? 18.562 -12.852 0.918 1 58.56 362 LEU B N 1
ATOM 5661 C CA . LEU B 1 362 ? 18.625 -11.648 1.735 1 58.56 362 LEU B CA 1
ATOM 5662 C C . LEU B 1 362 ? 17.359 -10.797 1.534 1 58.56 362 LEU B C 1
ATOM 5664 O O . LEU B 1 362 ? 16.859 -10.195 2.484 1 58.56 362 LEU B O 1
ATOM 5668 N N . GLY B 1 363 ? 16.906 -10.578 0.314 1 55.88 363 GLY B N 1
ATOM 5669 C CA . GLY B 1 363 ? 15.969 -9.508 0.012 1 55.88 363 GLY B CA 1
ATOM 5670 C C . GLY B 1 363 ? 14.523 -9.867 0.32 1 55.88 363 GLY B C 1
ATOM 5671 O O . GLY B 1 363 ? 13.742 -9.016 0.724 1 55.88 363 GLY B O 1
ATOM 5672 N N . PHE B 1 364 ? 14.211 -11.141 0.102 1 50.62 364 PHE B N 1
ATOM 5673 C CA . PHE B 1 364 ? 12.797 -11.391 0.347 1 50.62 364 PHE B CA 1
ATOM 5674 C C . PHE B 1 364 ? 12.5 -11.391 1.842 1 50.62 364 PHE B C 1
ATOM 5676 O O . PHE B 1 364 ? 11.406 -11.008 2.262 1 50.62 364 PHE B O 1
ATOM 5683 N N . ALA B 1 365 ? 13.516 -11.969 2.52 1 40.62 365 ALA B N 1
ATOM 5684 C CA . ALA B 1 365 ? 13.398 -12.016 3.977 1 40.62 365 ALA B CA 1
ATOM 5685 C C . ALA B 1 365 ? 13.156 -10.625 4.551 1 40.62 365 ALA B C 1
ATOM 5687 O O . ALA B 1 365 ? 12.422 -10.469 5.535 1 40.62 365 ALA B O 1
ATOM 5688 N N . GLN B 1 366 ? 14.023 -9.766 4.133 1 39.25 366 GLN B N 1
ATOM 5689 C CA . GLN B 1 366 ? 14.023 -8.414 4.68 1 39.25 366 GLN B CA 1
ATOM 5690 C C . GLN B 1 366 ? 12.68 -7.723 4.438 1 39.25 366 GLN B C 1
ATOM 5692 O O . GLN B 1 366 ? 12.383 -6.707 5.066 1 39.25 366 GLN B O 1
ATOM 5697 N N . THR B 1 367 ? 12.156 -8.07 3.266 1 35.62 367 THR B N 1
ATOM 5698 C CA . THR B 1 367 ? 10.906 -7.363 3.006 1 35.62 367 THR B CA 1
ATOM 5699 C C . THR B 1 367 ? 9.789 -7.902 3.893 1 35.62 367 THR B C 1
ATOM 5701 O O . THR B 1 367 ? 8.953 -7.137 4.379 1 35.62 367 THR B O 1
ATOM 5704 N N . ILE B 1 368 ? 9.477 -9.219 3.871 1 32.81 368 ILE B N 1
ATOM 5705 C CA . ILE B 1 368 ? 8.266 -9.727 4.508 1 32.81 368 ILE B CA 1
ATOM 5706 C C . ILE B 1 368 ? 8.586 -10.211 5.918 1 32.81 368 ILE B C 1
ATOM 5708 O O . ILE B 1 368 ? 7.734 -10.156 6.809 1 32.81 368 ILE B O 1
ATOM 5712 N N . GLY B 1 369 ? 9.648 -10.961 6.199 1 27.42 369 GLY B N 1
ATOM 5713 C CA . GLY B 1 369 ? 9.812 -11.859 7.328 1 27.42 369 GLY B CA 1
ATOM 5714 C C . GLY B 1 369 ? 10.359 -11.172 8.57 1 27.42 369 GLY B C 1
ATOM 5715 O O . GLY B 1 369 ? 10.352 -11.75 9.656 1 27.42 369 GLY B O 1
ATOM 5716 N N . LYS B 1 370 ? 11.352 -10.32 8.602 1 24.95 370 LYS B N 1
ATOM 5717 C CA . LYS B 1 370 ? 11.875 -10.273 9.961 1 24.95 370 LYS B CA 1
ATOM 5718 C C . LYS B 1 370 ? 10.938 -9.492 10.883 1 24.95 370 LYS B C 1
ATOM 5720 O O . LYS B 1 370 ? 10.336 -8.5 10.461 1 24.95 370 LYS B O 1
#